Protein AF-A0A6J4FZH9-F1 (afdb_monomer_lite)

Radius of gyration: 25.14 Å; chains: 1; bounding box: 64×59×69 Å

Foldseek 3Di:
DLVVVPLVVLLVVLCVVQPPPNLALVSLQSQLSSCVVVVVLVSVLVSLVNSLVSDLQPPPVVLVVVLVSLLVSLLVDDLVCLVSSLVSLVSSCVSDPALSSLQSNLSSCVSLLVLVSSLVSLVSSLVRDDPPSSLLSQLVSLLSCLLVVNLVVSLVSLVVSCVVPVLPLSSLLSNLLSCLSNVVDDLVSSVVSLVSNCVSPNLDLSSLVSQLSSCVVVVVQVSNLVSLVSNQVVLLVPFDAADPLLVVLLVVLLVVVCVVLVHDDQQQEAEEEQADALQSVLLLLQLLVQLCVVRVRHAYEYEDPYCLVVCVLRVVRHSYYYHSDPSNDPVSLSNQADLGGSHYQYQQPSVSSVPRHQAEDASSQSRCSSSSHRSPRGGDAGHFDPCLLVVLVVVCVVVVAAFLQEEEEAQDAPRDDGADLVLVLVVCVVSVVLPGQYEYACPPCPDPPDPDNPPHHYDHDRLSNVLSNQLRSQYYEYEQYSSVSSNQPRPHAYEYEYEDEPSRTNHVVQNSDSCSNRVPRDYHYHYAYNPGHHDCCSCDPPPSDHD

Structure (mmCIF, N/CA/C/O backbone):
data_AF-A0A6J4FZH9-F1
#
_entry.id   AF-A0A6J4FZH9-F1
#
loop_
_atom_site.group_PDB
_atom_site.id
_atom_site.type_symbol
_atom_site.label_atom_id
_atom_site.label_alt_id
_atom_site.label_comp_id
_atom_site.label_asym_id
_atom_site.label_entity_id
_atom_site.label_seq_id
_atom_site.pdbx_PDB_ins_code
_atom_site.Cartn_x
_atom_site.Cartn_y
_atom_site.Cartn_z
_atom_site.occupancy
_atom_site.B_iso_or_equiv
_atom_site.auth_seq_id
_atom_site.auth_comp_id
_atom_site.auth_asym_id
_atom_site.auth_atom_id
_atom_site.pdbx_PDB_model_num
ATOM 1 N N . MET A 1 1 ? 35.338 -12.465 -10.711 1.00 49.44 1 MET A N 1
ATOM 2 C CA . MET A 1 1 ? 34.889 -13.297 -9.562 1.00 49.44 1 MET A CA 1
ATOM 3 C C . MET A 1 1 ? 33.464 -12.942 -9.156 1.00 49.44 1 MET A C 1
ATOM 5 O O . MET A 1 1 ? 32.637 -13.845 -9.107 1.00 49.44 1 MET A O 1
ATOM 9 N N . HIS A 1 2 ? 33.168 -11.652 -8.955 1.00 47.41 2 HIS A N 1
ATOM 10 C CA . HIS A 1 2 ? 31.806 -11.131 -8.783 1.00 47.41 2 HIS A CA 1
ATOM 11 C C . HIS A 1 2 ? 30.854 -11.557 -9.919 1.00 47.41 2 HIS A C 1
ATOM 13 O O . HIS A 1 2 ? 29.840 -12.192 -9.653 1.00 47.41 2 HIS A O 1
ATOM 19 N N . ASP A 1 3 ? 31.236 -11.352 -11.185 1.00 45.75 3 ASP A N 1
ATOM 20 C CA . ASP A 1 3 ? 30.374 -11.681 -12.344 1.00 45.75 3 ASP A CA 1
ATOM 21 C C . ASP A 1 3 ? 30.125 -13.186 -12.529 1.00 45.75 3 ASP A C 1
ATOM 23 O O . ASP A 1 3 ? 29.254 -13.600 -13.286 1.00 45.75 3 ASP A O 1
ATOM 27 N N . CYS A 1 4 ? 30.877 -14.019 -11.807 1.00 53.66 4 CYS A N 1
ATOM 28 C CA . CYS A 1 4 ? 30.726 -15.471 -11.788 1.00 53.66 4 CYS A CA 1
ATOM 29 C C . CYS A 1 4 ? 29.987 -15.969 -10.531 1.00 53.66 4 CYS A C 1
ATOM 31 O O . CYS A 1 4 ? 29.986 -17.169 -10.270 1.00 53.66 4 CYS A O 1
ATOM 33 N N . GLY A 1 5 ? 29.420 -15.071 -9.714 1.00 54.78 5 GLY A N 1
ATOM 34 C CA . GLY A 1 5 ? 28.636 -15.414 -8.522 1.00 54.78 5 GLY A CA 1
ATOM 35 C C . GLY A 1 5 ? 29.442 -15.957 -7.335 1.00 54.78 5 GLY A C 1
ATOM 36 O O . GLY A 1 5 ? 28.861 -16.507 -6.401 1.00 54.78 5 GLY A O 1
ATOM 37 N N . ARG A 1 6 ? 30.775 -15.810 -7.322 1.00 71.31 6 ARG A N 1
ATOM 38 C CA . ARG A 1 6 ? 31.654 -16.297 -6.235 1.00 71.31 6 ARG A CA 1
ATOM 39 C C . ARG A 1 6 ? 31.722 -15.297 -5.075 1.00 71.31 6 ARG A C 1
ATOM 41 O O . ARG A 1 6 ? 32.785 -14.799 -4.722 1.00 71.31 6 ARG A O 1
ATOM 48 N N . LEU A 1 7 ? 30.561 -14.974 -4.508 1.00 72.69 7 LEU A N 1
ATOM 49 C CA . LEU A 1 7 ? 30.371 -13.815 -3.624 1.00 72.69 7 LEU A CA 1
ATOM 50 C C . LEU A 1 7 ? 31.167 -13.901 -2.322 1.00 72.69 7 LEU A C 1
ATOM 52 O O . LEU A 1 7 ? 31.760 -12.917 -1.896 1.00 72.69 7 LEU A O 1
ATOM 56 N N . SER A 1 8 ? 31.200 -15.084 -1.709 1.00 75.12 8 SER A N 1
ATOM 57 C CA . SER A 1 8 ? 31.903 -15.309 -0.441 1.00 75.12 8 SER A CA 1
ATOM 58 C C . SER A 1 8 ? 33.419 -15.180 -0.582 1.00 75.12 8 SER A C 1
ATOM 60 O O . SER A 1 8 ? 34.086 -14.753 0.350 1.00 75.12 8 SER A O 1
ATOM 62 N N . GLU A 1 9 ? 33.963 -15.507 -1.754 1.00 79.06 9 GLU A N 1
ATOM 63 C CA . GLU A 1 9 ? 35.392 -15.344 -2.027 1.00 79.06 9 GLU A CA 1
ATOM 64 C C . GLU A 1 9 ? 35.755 -13.888 -2.307 1.00 79.06 9 GLU A C 1
ATOM 66 O O . GLU A 1 9 ? 36.793 -13.423 -1.851 1.00 79.06 9 GLU A O 1
ATOM 71 N N . VAL A 1 10 ? 34.887 -13.160 -3.021 1.00 76.94 10 VAL A N 1
ATOM 72 C CA . VAL A 1 10 ? 35.054 -11.715 -3.237 1.00 76.94 10 VAL A CA 1
ATOM 73 C C . VAL A 1 10 ? 35.033 -10.983 -1.903 1.00 76.94 10 VAL A C 1
ATOM 75 O O . VAL A 1 10 ? 35.910 -10.167 -1.652 1.00 76.94 10 VAL A O 1
ATOM 78 N N . GLU A 1 11 ? 34.077 -11.298 -1.031 1.00 80.94 11 GLU A N 1
ATOM 79 C CA . GLU A 1 11 ? 34.004 -10.705 0.303 1.00 80.94 11 GLU A CA 1
ATOM 80 C C . GLU A 1 11 ? 35.229 -11.034 1.153 1.00 80.94 11 GLU A C 1
ATOM 82 O O . GLU A 1 11 ? 35.796 -10.130 1.762 1.00 80.94 11 GLU A O 1
ATOM 87 N N . PHE A 1 12 ? 35.651 -12.301 1.171 1.00 82.25 12 PHE A N 1
ATOM 88 C CA . PHE A 1 12 ? 36.849 -12.717 1.892 1.00 82.25 12 PHE A CA 1
ATOM 89 C C . PHE A 1 12 ? 38.074 -11.927 1.420 1.00 82.25 12 PHE A C 1
ATOM 91 O O . PHE A 1 12 ? 38.757 -11.328 2.241 1.00 82.25 12 PHE A O 1
ATOM 98 N N . LEU A 1 13 ? 38.294 -11.840 0.104 1.00 81.62 13 LEU A N 1
ATOM 99 C CA . LEU A 1 13 ? 39.395 -11.073 -0.481 1.00 81.62 13 LEU A CA 1
ATOM 100 C C . LEU A 1 13 ? 39.301 -9.575 -0.172 1.00 81.62 13 LEU A C 1
ATOM 102 O O . LEU A 1 13 ? 40.313 -8.962 0.134 1.00 81.62 13 LEU A O 1
ATOM 106 N N . CYS A 1 14 ? 38.109 -8.976 -0.232 1.00 81.06 14 CYS A N 1
ATOM 107 C CA . CYS A 1 14 ? 37.947 -7.548 0.054 1.00 81.06 14 CYS A CA 1
ATOM 108 C C . CYS A 1 14 ? 38.205 -7.221 1.529 1.00 81.06 14 CYS A C 1
ATOM 110 O O . CYS A 1 14 ? 38.761 -6.168 1.820 1.00 81.06 14 CYS A O 1
ATOM 112 N N . ARG A 1 15 ? 37.832 -8.110 2.459 1.00 80.62 15 ARG A N 1
ATOM 113 C CA . ARG A 1 15 ? 38.114 -7.936 3.894 1.00 80.62 15 ARG A CA 1
ATOM 114 C C . ARG A 1 15 ? 39.576 -8.228 4.241 1.00 80.62 15 ARG A C 1
ATOM 116 O O . ARG A 1 15 ? 40.144 -7.540 5.077 1.00 80.62 15 ARG A O 1
ATOM 123 N N . ASP A 1 16 ? 40.186 -9.202 3.571 1.00 81.31 16 ASP A N 1
ATOM 124 C CA . ASP A 1 16 ? 41.606 -9.542 3.730 1.00 81.31 16 ASP A CA 1
ATOM 125 C C . ASP A 1 16 ? 42.524 -8.428 3.193 1.00 81.31 16 ASP A C 1
ATOM 127 O O . ASP A 1 16 ? 43.515 -8.073 3.825 1.00 81.31 16 ASP A O 1
ATOM 131 N N . LEU A 1 17 ? 42.161 -7.817 2.058 1.00 74.88 17 LEU A N 1
ATOM 132 C CA . LEU A 1 17 ? 42.924 -6.729 1.434 1.00 74.88 17 LEU A CA 1
ATOM 133 C C . LEU A 1 17 ? 42.637 -5.347 2.041 1.00 74.88 17 LEU A C 1
ATOM 135 O O . LEU A 1 17 ? 43.533 -4.507 2.072 1.00 74.88 17 LEU A O 1
ATOM 139 N N . GLY A 1 18 ? 41.400 -5.095 2.479 1.00 63.31 18 GLY A N 1
ATOM 140 C CA . GLY A 1 18 ? 40.941 -3.780 2.944 1.00 63.31 18 GLY A CA 1
ATOM 141 C C . GLY A 1 18 ? 40.974 -3.568 4.461 1.00 63.31 18 GLY A C 1
ATOM 142 O O . GLY A 1 18 ? 40.773 -2.439 4.907 1.00 63.31 18 GLY A O 1
ATOM 143 N N . GLY A 1 19 ? 41.213 -4.620 5.253 1.00 63.47 19 GLY A N 1
ATOM 144 C CA . GLY A 1 19 ? 41.105 -4.571 6.715 1.00 63.47 19 GLY A CA 1
ATOM 145 C C . GLY A 1 19 ? 39.676 -4.303 7.215 1.00 63.47 19 GLY A C 1
ATOM 146 O O . GLY A 1 19 ? 38.727 -4.218 6.435 1.00 63.47 19 GLY A O 1
ATOM 147 N N . ASP A 1 20 ? 39.513 -4.162 8.535 1.00 55.62 20 ASP A N 1
ATOM 148 C CA . ASP A 1 20 ? 38.202 -3.931 9.169 1.00 55.62 20 ASP A CA 1
ATOM 149 C C . ASP A 1 20 ? 37.633 -2.515 8.913 1.00 55.62 20 ASP A C 1
ATOM 151 O O . ASP A 1 20 ? 36.427 -2.309 9.061 1.00 55.62 20 ASP A O 1
ATOM 155 N N . GLU A 1 21 ? 38.468 -1.546 8.510 1.00 56.09 21 GLU A N 1
ATOM 156 C CA . GLU A 1 21 ? 38.085 -0.126 8.378 1.00 56.09 21 GLU A CA 1
ATOM 157 C C . GLU A 1 21 ? 37.697 0.322 6.954 1.00 56.09 21 GLU A C 1
ATOM 159 O O . GLU A 1 21 ? 37.090 1.379 6.810 1.00 56.09 21 GLU A O 1
ATOM 164 N N . LEU A 1 22 ? 37.897 -0.508 5.917 1.00 62.72 22 LEU A N 1
ATOM 165 C CA . LEU A 1 22 ? 37.397 -0.259 4.546 1.00 62.72 22 LEU A CA 1
ATOM 166 C C . LEU A 1 22 ? 37.901 1.041 3.896 1.00 62.72 22 LEU A C 1
ATOM 168 O O . LEU A 1 22 ? 37.170 1.693 3.147 1.00 62.72 22 LEU A O 1
ATOM 172 N N . ASP A 1 23 ? 39.162 1.391 4.133 1.00 67.56 23 ASP A N 1
ATOM 173 C CA . ASP A 1 23 ? 39.780 2.589 3.553 1.00 67.56 23 ASP A CA 1
ATOM 174 C C . ASP A 1 23 ? 40.026 2.476 2.038 1.00 67.56 23 ASP A C 1
ATOM 176 O O . ASP A 1 23 ? 40.177 3.488 1.350 1.00 67.56 23 ASP A O 1
ATOM 180 N N . ASP A 1 24 ? 40.053 1.254 1.490 1.00 78.19 24 ASP A N 1
ATOM 181 C CA . ASP A 1 24 ? 40.215 1.042 0.054 1.00 78.19 24 ASP A CA 1
ATOM 182 C C . ASP A 1 24 ? 38.867 1.176 -0.689 1.00 78.19 24 ASP A C 1
ATOM 184 O O . ASP A 1 24 ? 37.951 0.364 -0.490 1.00 78.19 24 ASP A O 1
ATOM 188 N N . PRO A 1 25 ? 38.729 2.158 -1.600 1.00 75.00 25 PRO A N 1
ATOM 189 C CA . PRO A 1 25 ? 37.468 2.422 -2.282 1.00 75.00 25 PRO A CA 1
ATOM 190 C C . PRO A 1 25 ? 37.054 1.284 -3.229 1.00 75.00 25 PRO A C 1
ATOM 192 O O . PRO A 1 25 ? 35.862 1.122 -3.490 1.00 75.00 25 PRO A O 1
ATOM 195 N N . VAL A 1 26 ? 37.994 0.463 -3.724 1.00 75.44 26 VAL A N 1
ATOM 196 C CA . VAL A 1 26 ? 37.686 -0.697 -4.582 1.00 75.44 26 VAL A CA 1
ATOM 197 C C . VAL A 1 26 ? 37.094 -1.833 -3.752 1.00 75.44 26 VAL A C 1
ATOM 199 O O . VAL A 1 26 ? 36.092 -2.422 -4.155 1.00 75.44 26 VAL A O 1
ATOM 202 N N . CYS A 1 27 ? 37.660 -2.113 -2.580 1.00 79.31 27 CYS A N 1
ATOM 203 C CA . CYS A 1 27 ? 37.161 -3.123 -1.651 1.00 79.31 27 CYS A CA 1
ATOM 204 C C . CYS A 1 27 ? 35.794 -2.729 -1.088 1.00 79.31 27 CYS A C 1
ATOM 206 O O . CYS A 1 27 ? 34.873 -3.549 -1.101 1.00 79.31 27 CYS A O 1
ATOM 208 N N . ALA A 1 28 ? 35.623 -1.465 -0.682 1.00 78.75 28 ALA A N 1
ATOM 209 C CA . ALA A 1 28 ? 34.322 -0.934 -0.288 1.00 78.75 28 ALA A CA 1
ATOM 210 C C . ALA A 1 28 ? 33.305 -1.087 -1.431 1.00 78.75 28 ALA A C 1
ATOM 212 O O . ALA A 1 28 ? 32.221 -1.623 -1.228 1.00 78.75 28 ALA A O 1
ATOM 213 N N . TRP A 1 29 ? 33.667 -0.731 -2.665 1.00 75.31 29 TRP A N 1
ATOM 214 C CA . TRP A 1 29 ? 32.781 -0.885 -3.818 1.00 75.31 29 TRP A CA 1
ATOM 215 C C . TRP A 1 29 ? 32.362 -2.343 -4.075 1.00 75.31 29 TRP A C 1
ATOM 217 O O . TRP A 1 29 ? 31.174 -2.643 -4.218 1.00 75.31 29 TRP A O 1
ATOM 227 N N . LEU A 1 30 ? 33.321 -3.271 -4.091 1.00 74.31 30 LEU A N 1
ATOM 228 C CA . LEU A 1 30 ? 33.070 -4.694 -4.333 1.00 74.31 30 LEU A CA 1
ATOM 229 C C . LEU A 1 30 ? 32.221 -5.337 -3.228 1.00 74.31 30 LEU A C 1
ATOM 231 O O . LEU A 1 30 ? 31.369 -6.174 -3.528 1.00 74.31 30 LEU A O 1
ATOM 235 N N . LEU A 1 31 ? 32.391 -4.928 -1.969 1.00 78.00 31 LEU A N 1
ATOM 236 C CA . LEU A 1 31 ? 31.510 -5.347 -0.874 1.00 78.00 31 LEU A CA 1
ATOM 237 C C . LEU A 1 31 ? 30.106 -4.762 -1.011 1.00 78.00 31 LEU A C 1
ATOM 239 O O . LEU A 1 31 ? 29.127 -5.454 -0.717 1.00 78.00 31 LEU A O 1
ATOM 243 N N . GLY A 1 32 ? 29.993 -3.535 -1.522 1.00 73.50 32 GLY A N 1
ATOM 244 C CA . GLY A 1 32 ? 28.717 -2.943 -1.910 1.00 73.50 32 GLY A CA 1
ATOM 245 C C . GLY A 1 32 ? 27.987 -3.797 -2.944 1.00 73.50 32 GLY A C 1
ATOM 246 O O . GLY A 1 32 ? 26.821 -4.145 -2.757 1.00 73.50 32 GLY A O 1
ATOM 247 N N . LEU A 1 33 ? 28.702 -4.230 -3.983 1.00 65.06 33 LEU A N 1
ATOM 248 C CA . LEU A 1 33 ? 28.177 -5.110 -5.026 1.00 65.06 33 LEU A CA 1
ATOM 249 C C . LEU A 1 33 ? 27.797 -6.506 -4.511 1.00 65.06 33 LEU A C 1
ATOM 251 O O . LEU A 1 33 ? 26.725 -7.016 -4.842 1.00 65.06 33 LEU A O 1
ATOM 255 N N . VAL A 1 34 ? 28.629 -7.115 -3.662 1.00 71.94 34 VAL A N 1
ATOM 256 C CA . VAL A 1 34 ? 28.314 -8.401 -3.016 1.00 71.94 34 VAL A CA 1
ATOM 257 C C . VAL A 1 34 ? 27.062 -8.281 -2.145 1.00 71.94 34 VAL A C 1
ATOM 259 O O . VAL A 1 34 ? 26.200 -9.161 -2.180 1.00 71.94 34 VAL A O 1
ATOM 262 N N . SER A 1 35 ? 26.932 -7.186 -1.396 1.00 68.62 35 SER A N 1
ATOM 263 C CA . SER A 1 35 ? 25.762 -6.914 -0.554 1.00 68.62 35 SER A CA 1
ATOM 264 C C . SER A 1 35 ? 24.503 -6.726 -1.401 1.00 68.62 35 SER A C 1
ATOM 266 O O . SER A 1 35 ? 23.472 -7.332 -1.113 1.00 68.62 35 SER A O 1
ATOM 268 N N . LEU A 1 36 ? 24.609 -6.003 -2.520 1.00 59.44 36 LEU A N 1
ATOM 269 C CA . LEU A 1 36 ? 23.529 -5.841 -3.492 1.00 59.44 36 LEU A CA 1
ATOM 270 C C . LEU A 1 36 ? 23.077 -7.186 -4.075 1.00 59.44 36 LEU A C 1
ATOM 272 O O . LEU A 1 36 ? 21.887 -7.492 -4.077 1.00 59.44 36 LEU A O 1
ATOM 276 N N . GLN A 1 37 ? 24.014 -8.032 -4.505 1.00 60.34 37 GLN A N 1
ATOM 277 C CA . GLN A 1 37 ? 23.696 -9.363 -5.035 1.00 60.34 37 GLN A CA 1
ATOM 278 C C . GLN A 1 37 ? 23.101 -10.311 -3.984 1.00 60.34 37 GLN A C 1
ATOM 280 O O . GLN A 1 37 ? 22.395 -11.257 -4.335 1.00 60.34 37 GLN A O 1
ATOM 285 N N . ARG A 1 38 ? 23.341 -10.054 -2.694 1.00 63.75 38 ARG A N 1
ATOM 286 C CA . ARG A 1 38 ? 22.705 -10.761 -1.572 1.00 63.75 38 ARG A CA 1
ATOM 287 C C . ARG A 1 38 ? 21.353 -10.164 -1.164 1.00 63.75 38 ARG A C 1
ATOM 289 O O . ARG A 1 38 ? 20.665 -10.758 -0.336 1.00 63.75 38 ARG A O 1
ATOM 296 N N . GLY A 1 39 ? 20.953 -9.034 -1.750 1.00 54.06 39 GLY A N 1
ATOM 297 C CA . GLY A 1 39 ? 19.744 -8.296 -1.378 1.00 54.06 39 GLY A CA 1
ATOM 298 C C . GLY A 1 39 ? 19.864 -7.548 -0.046 1.00 54.06 39 GLY A C 1
ATOM 299 O O . GLY A 1 39 ? 18.849 -7.155 0.530 1.00 54.06 39 GLY A O 1
ATOM 300 N N . ASP A 1 40 ? 21.088 -7.364 0.452 1.00 65.56 40 ASP A N 1
ATOM 301 C CA . ASP A 1 40 ? 21.399 -6.593 1.652 1.00 65.56 40 ASP A CA 1
ATOM 302 C C . ASP A 1 40 ? 21.642 -5.129 1.275 1.00 65.56 40 ASP A C 1
ATOM 304 O O . ASP A 1 40 ? 22.766 -4.647 1.113 1.00 65.56 40 ASP A O 1
ATOM 308 N N . PHE A 1 41 ? 20.530 -4.439 1.044 1.00 62.00 41 PHE A N 1
ATOM 309 C CA . PHE A 1 41 ? 20.526 -3.094 0.488 1.00 62.00 41 PHE A CA 1
ATOM 310 C C . PHE A 1 41 ? 21.143 -2.054 1.420 1.00 62.00 41 PHE A C 1
ATOM 312 O O . PHE A 1 41 ? 21.789 -1.138 0.928 1.00 62.00 41 PHE A O 1
ATOM 319 N N . ASP A 1 42 ? 20.984 -2.187 2.738 1.00 62.28 42 ASP A N 1
ATOM 320 C CA . ASP A 1 42 ? 21.503 -1.195 3.686 1.00 62.28 42 ASP A CA 1
ATOM 321 C C . ASP A 1 42 ? 23.037 -1.258 3.757 1.00 62.28 42 ASP A C 1
ATOM 323 O O . ASP A 1 42 ? 23.701 -0.219 3.700 1.00 62.28 42 ASP A O 1
ATOM 327 N N . ASN A 1 43 ? 23.611 -2.468 3.753 1.00 71.94 43 ASN A N 1
ATOM 328 C CA . ASN A 1 43 ? 25.059 -2.643 3.651 1.00 71.94 43 ASN A CA 1
ATOM 329 C C . ASN A 1 43 ? 25.586 -2.233 2.273 1.00 71.94 43 ASN A C 1
ATOM 331 O O . ASN A 1 43 ? 26.588 -1.522 2.197 1.00 71.94 43 ASN A O 1
ATOM 335 N N . ALA A 1 44 ? 24.884 -2.581 1.186 1.00 69.06 44 ALA A N 1
ATOM 336 C CA . ALA A 1 44 ? 25.258 -2.154 -0.166 1.00 69.06 44 ALA A CA 1
ATOM 337 C C . ALA A 1 44 ? 25.413 -0.629 -0.265 1.00 69.06 44 ALA A C 1
ATOM 339 O O . ALA A 1 44 ? 26.369 -0.116 -0.849 1.00 69.06 44 ALA A O 1
ATOM 340 N N . LEU A 1 45 ? 24.489 0.090 0.369 1.00 67.00 45 LEU A N 1
ATOM 341 C CA . LEU A 1 45 ? 24.426 1.544 0.400 1.00 67.00 45 LEU A CA 1
ATOM 342 C C . LEU A 1 45 ? 25.524 2.164 1.272 1.00 67.00 45 LEU A C 1
ATOM 344 O O . LEU A 1 45 ? 26.142 3.156 0.879 1.00 67.00 45 LEU A O 1
ATOM 348 N N . GLY A 1 46 ? 25.791 1.571 2.440 1.00 71.94 46 GLY A N 1
ATOM 349 C CA . GLY A 1 46 ? 26.884 1.978 3.325 1.00 71.94 46 GLY A CA 1
ATOM 350 C C . GLY A 1 46 ? 28.247 1.844 2.648 1.00 71.94 46 GLY A C 1
ATOM 351 O O . GLY A 1 46 ? 29.042 2.785 2.655 1.00 71.94 46 GLY A O 1
ATOM 352 N N . TYR A 1 47 ? 28.470 0.717 1.977 1.00 78.38 47 TYR A N 1
ATOM 353 C CA . TYR A 1 47 ? 29.688 0.435 1.227 1.00 78.38 47 TYR A CA 1
ATOM 354 C C . TYR A 1 47 ? 29.857 1.326 -0.011 1.00 78.38 47 TYR A C 1
ATOM 356 O O . TYR A 1 47 ? 30.943 1.862 -0.230 1.00 78.38 47 TYR A O 1
ATOM 364 N N . ALA A 1 48 ? 28.788 1.573 -0.777 1.00 72.62 48 ALA A N 1
ATOM 365 C CA . ALA A 1 48 ? 28.825 2.511 -1.902 1.00 72.62 48 ALA A CA 1
ATOM 366 C C . ALA A 1 48 ? 29.181 3.936 -1.443 1.00 72.62 48 ALA A C 1
ATOM 368 O O . ALA A 1 48 ? 29.982 4.621 -2.078 1.00 72.62 48 ALA A O 1
ATOM 369 N N . ARG A 1 49 ? 28.637 4.375 -0.300 1.00 72.62 49 ARG A N 1
ATOM 370 C CA . ARG A 1 49 ? 28.993 5.662 0.308 1.00 72.62 49 ARG A CA 1
ATOM 371 C C . ARG A 1 49 ? 30.460 5.703 0.739 1.00 72.62 49 ARG A C 1
ATOM 373 O O . ARG A 1 49 ? 31.111 6.713 0.490 1.00 72.62 49 ARG A O 1
ATOM 380 N N . ALA A 1 50 ? 30.959 4.651 1.389 1.00 77.00 50 ALA A N 1
ATOM 381 C CA . ALA A 1 50 ? 32.354 4.566 1.818 1.00 77.00 50 ALA A CA 1
ATOM 382 C C . ALA A 1 50 ? 33.308 4.649 0.616 1.00 77.00 50 ALA A C 1
ATOM 384 O O . ALA A 1 50 ? 34.213 5.479 0.619 1.00 77.00 50 ALA A O 1
ATOM 385 N N . ALA A 1 51 ? 33.022 3.903 -0.457 1.00 75.69 51 ALA A N 1
ATOM 386 C CA . ALA A 1 51 ? 33.804 3.933 -1.693 1.00 75.69 51 ALA A CA 1
ATOM 387 C C . ALA A 1 51 ? 33.884 5.340 -2.312 1.00 75.69 51 ALA A C 1
ATOM 389 O O . ALA A 1 51 ? 34.966 5.808 -2.663 1.00 75.69 51 ALA A O 1
ATOM 390 N N . LEU A 1 52 ? 32.747 6.043 -2.394 1.00 70.44 52 LEU A N 1
ATOM 391 C CA . LEU A 1 52 ? 32.678 7.396 -2.957 1.00 70.44 52 LEU A CA 1
ATOM 392 C C . LEU A 1 52 ? 33.340 8.462 -2.063 1.00 70.44 52 LEU A C 1
ATOM 394 O O . LEU A 1 52 ? 33.801 9.479 -2.575 1.00 70.44 52 LEU A O 1
ATOM 398 N N . LEU A 1 53 ? 33.369 8.264 -0.738 1.00 71.56 53 LEU A N 1
ATOM 399 C CA . LEU A 1 53 ? 34.046 9.171 0.199 1.00 71.56 53 LEU A CA 1
ATOM 400 C C . LEU A 1 53 ? 35.564 8.958 0.224 1.00 71.56 53 LEU A C 1
ATOM 402 O O . LEU A 1 53 ? 36.301 9.934 0.339 1.00 71.56 53 LEU A O 1
ATOM 406 N N . ALA A 1 54 ? 36.019 7.707 0.119 1.00 72.50 54 ALA A N 1
ATOM 407 C CA . ALA A 1 54 ? 37.434 7.348 0.176 1.00 72.50 54 ALA A CA 1
ATOM 408 C C . ALA A 1 54 ? 38.213 7.802 -1.071 1.00 72.50 54 ALA A C 1
ATOM 410 O O . ALA A 1 54 ? 39.402 8.102 -0.983 1.00 72.50 54 ALA A O 1
ATOM 411 N N . SER A 1 55 ? 37.560 7.918 -2.233 1.00 68.56 55 SER A N 1
ATOM 412 C CA . SER A 1 55 ? 38.186 8.513 -3.416 1.00 68.56 55 SER A CA 1
ATOM 413 C C . SER A 1 55 ? 37.165 9.217 -4.320 1.00 68.56 55 SER A C 1
ATOM 415 O O . SER A 1 55 ? 36.432 8.561 -5.057 1.00 68.56 55 SER A O 1
ATOM 417 N N . PRO A 1 56 ? 37.130 10.561 -4.328 1.00 60.38 56 PRO A N 1
ATOM 418 C CA . PRO A 1 56 ? 36.318 11.325 -5.278 1.00 60.38 56 PRO A CA 1
ATOM 419 C C . PRO A 1 56 ? 36.738 11.134 -6.747 1.00 60.38 56 PRO A C 1
ATOM 421 O O . PRO A 1 56 ? 35.912 11.301 -7.635 1.00 60.38 56 PRO A O 1
ATOM 424 N N . ASP A 1 57 ? 37.988 10.732 -7.008 1.00 61.38 57 ASP A N 1
ATOM 425 C CA . ASP A 1 57 ? 38.528 10.463 -8.355 1.00 61.38 57 ASP A CA 1
ATOM 426 C C . ASP A 1 57 ? 38.420 8.977 -8.761 1.00 61.38 57 ASP A C 1
ATOM 428 O O . ASP A 1 57 ? 39.080 8.514 -9.699 1.00 61.38 57 ASP A O 1
ATOM 432 N N . PHE A 1 58 ? 37.611 8.196 -8.038 1.00 61.94 58 PHE A N 1
ATOM 433 C CA . PHE A 1 58 ? 37.445 6.766 -8.268 1.00 61.94 58 PHE A CA 1
ATOM 434 C C . PHE A 1 58 ? 37.064 6.470 -9.729 1.00 61.94 58 PHE A C 1
ATOM 436 O O . PHE A 1 58 ? 36.101 7.023 -10.259 1.00 61.94 58 PHE A O 1
ATOM 443 N N . ARG A 1 59 ? 37.877 5.617 -10.377 1.00 56.19 59 ARG A N 1
ATOM 444 C CA . ARG A 1 59 ? 37.992 5.418 -11.838 1.00 56.19 59 ARG A CA 1
ATOM 445 C C . ARG A 1 59 ? 36.660 5.555 -12.584 1.00 56.19 59 ARG A C 1
ATOM 447 O O . ARG A 1 59 ? 35.714 4.822 -12.307 1.00 56.19 59 ARG A O 1
ATOM 454 N N . ALA A 1 60 ? 36.653 6.393 -13.623 1.00 48.72 60 ALA A N 1
ATOM 455 C CA . ALA A 1 60 ? 35.493 6.676 -14.474 1.00 48.72 60 ALA A CA 1
ATOM 456 C C . ALA A 1 60 ? 34.791 5.427 -15.053 1.00 48.72 60 ALA A C 1
ATOM 458 O O . ALA A 1 60 ? 33.590 5.488 -15.333 1.00 48.72 60 ALA A O 1
ATOM 459 N N . ASP A 1 61 ? 35.523 4.320 -15.218 1.00 52.84 61 ASP A N 1
ATOM 460 C CA . ASP A 1 61 ? 35.008 3.032 -15.703 1.00 52.84 61 ASP A CA 1
ATOM 461 C C . ASP A 1 61 ? 34.219 2.278 -14.624 1.00 52.84 61 ASP A C 1
ATOM 463 O O . ASP A 1 61 ? 33.181 1.700 -14.927 1.00 52.84 61 ASP A O 1
ATOM 467 N N . LEU A 1 62 ? 34.647 2.348 -13.353 1.00 53.56 62 LEU A N 1
ATOM 468 C CA . LEU A 1 62 ? 33.859 1.803 -12.247 1.00 53.56 62 LEU A CA 1
ATOM 469 C C . LEU A 1 62 ? 32.586 2.624 -12.044 1.00 53.56 62 LEU A C 1
ATOM 471 O O . LEU A 1 62 ? 31.547 2.043 -11.783 1.00 53.56 62 LEU A O 1
ATOM 475 N N . THR A 1 63 ? 32.623 3.947 -12.241 1.00 54.03 63 THR A N 1
ATOM 476 C CA . THR A 1 63 ? 31.451 4.819 -12.055 1.00 54.03 63 THR A CA 1
ATOM 477 C C . THR A 1 63 ? 30.269 4.461 -12.964 1.00 54.03 63 THR A C 1
ATOM 479 O O . THR A 1 63 ? 29.133 4.678 -12.563 1.00 54.03 63 THR A O 1
ATOM 482 N N . ALA A 1 64 ? 30.496 3.938 -14.175 1.00 54.00 64 ALA A N 1
ATOM 483 C CA . ALA A 1 64 ? 29.407 3.536 -15.074 1.00 54.00 64 ALA A CA 1
ATOM 484 C C . ALA A 1 64 ? 28.663 2.307 -14.530 1.00 54.00 64 ALA A C 1
ATOM 486 O O . ALA A 1 64 ? 27.458 2.384 -14.296 1.00 54.00 64 ALA A O 1
ATOM 487 N N . ASP A 1 65 ? 29.406 1.251 -14.187 1.00 56.94 65 ASP A N 1
ATOM 488 C CA . ASP A 1 65 ? 28.869 0.088 -13.473 1.00 56.94 65 ASP A CA 1
ATOM 489 C C . ASP A 1 65 ? 28.256 0.499 -12.126 1.00 56.94 65 ASP A C 1
ATOM 491 O O . ASP A 1 65 ? 27.237 -0.054 -11.709 1.00 56.94 65 ASP A O 1
ATOM 495 N N . CYS A 1 66 ? 28.830 1.503 -11.449 1.00 58.41 66 CYS A N 1
ATOM 496 C CA . CYS A 1 66 ? 28.263 2.037 -10.218 1.00 58.41 66 CYS A CA 1
ATOM 497 C C . CYS A 1 66 ? 26.899 2.660 -10.434 1.00 58.41 66 CYS A C 1
ATOM 499 O O . CYS A 1 66 ? 26.001 2.441 -9.632 1.00 58.41 66 CYS A O 1
ATOM 501 N N . VAL A 1 67 ? 26.752 3.461 -11.481 1.00 59.44 67 VAL A N 1
ATOM 502 C CA . VAL A 1 67 ? 25.511 4.169 -11.775 1.00 59.44 67 VAL A CA 1
ATOM 503 C C . VAL A 1 67 ? 24.433 3.193 -12.215 1.00 59.44 67 VAL A C 1
ATOM 505 O O . VAL A 1 67 ? 23.312 3.312 -11.735 1.00 59.44 67 VAL A O 1
ATOM 508 N N . ASP A 1 68 ? 24.766 2.185 -13.018 1.00 59.47 68 ASP A N 1
ATOM 509 C CA . ASP A 1 68 ? 23.816 1.139 -13.408 1.00 59.47 68 ASP A CA 1
ATOM 510 C C . ASP A 1 68 ? 23.356 0.322 -12.192 1.00 59.47 68 ASP A C 1
ATOM 512 O O . ASP A 1 68 ? 22.163 0.101 -11.996 1.00 59.47 68 ASP A O 1
ATOM 516 N N . ARG A 1 69 ? 24.272 -0.023 -11.282 1.00 60.22 69 ARG A N 1
ATOM 517 C CA . ARG A 1 69 ? 23.937 -0.738 -10.039 1.00 60.22 69 ARG A CA 1
ATOM 518 C C . ARG A 1 69 ? 23.227 0.140 -9.006 1.00 60.22 69 ARG A C 1
ATOM 520 O O . ARG A 1 69 ? 22.407 -0.361 -8.240 1.00 60.22 69 ARG A O 1
ATOM 527 N N . LEU A 1 70 ? 23.509 1.442 -8.976 1.00 60.97 70 LEU A N 1
ATOM 528 C CA . LEU A 1 70 ? 22.763 2.425 -8.186 1.00 60.97 70 LEU A CA 1
ATOM 529 C C . LEU A 1 70 ? 21.362 2.651 -8.762 1.00 60.97 70 LEU A C 1
ATOM 531 O O . LEU A 1 70 ? 20.437 2.872 -7.987 1.00 60.97 70 LEU A O 1
ATOM 535 N N . ASN A 1 71 ? 21.191 2.563 -10.082 1.00 58.44 71 ASN A N 1
ATOM 536 C CA . ASN A 1 71 ? 19.885 2.575 -10.736 1.00 58.44 71 ASN A CA 1
ATOM 537 C C . ASN A 1 71 ? 19.099 1.304 -10.390 1.00 58.44 71 ASN A C 1
ATOM 539 O O . ASN A 1 71 ? 17.939 1.423 -10.013 1.00 58.44 71 ASN A O 1
ATOM 543 N N . ASP A 1 72 ? 19.727 0.121 -10.402 1.00 55.84 72 ASP A N 1
ATOM 544 C CA . ASP A 1 72 ? 19.107 -1.127 -9.924 1.00 55.84 72 ASP A CA 1
ATOM 545 C C . ASP A 1 72 ? 18.682 -1.011 -8.451 1.00 55.84 72 ASP A C 1
ATOM 547 O O . ASP A 1 72 ? 17.572 -1.380 -8.069 1.00 55.84 72 ASP A O 1
ATOM 551 N N . LEU A 1 73 ? 19.564 -0.462 -7.609 1.00 55.22 73 LEU A N 1
ATOM 552 C CA . LEU A 1 73 ? 19.277 -0.182 -6.205 1.00 55.22 73 LEU A CA 1
ATOM 553 C C . LEU A 1 73 ? 18.135 0.831 -6.054 1.00 55.22 73 LEU A C 1
ATOM 555 O O . LEU A 1 73 ? 17.307 0.666 -5.163 1.00 55.22 73 LEU A O 1
ATOM 559 N N . GLY A 1 74 ? 18.111 1.879 -6.880 1.00 53.69 74 GLY A N 1
ATOM 560 C CA . GLY A 1 74 ? 17.113 2.950 -6.882 1.00 53.69 74 GLY A CA 1
ATOM 561 C C . GLY A 1 74 ? 15.740 2.468 -7.334 1.00 53.69 74 GLY A C 1
ATOM 562 O O . GLY A 1 74 ? 14.744 2.805 -6.708 1.00 53.69 74 GLY A O 1
ATOM 563 N N . ALA A 1 75 ? 15.694 1.597 -8.341 1.00 50.03 75 ALA A N 1
ATOM 564 C CA . ALA A 1 75 ? 14.479 0.924 -8.794 1.00 50.03 75 ALA A CA 1
ATOM 565 C C . ALA A 1 75 ? 13.899 -0.038 -7.741 1.00 50.03 75 ALA A C 1
ATOM 567 O O . ALA A 1 75 ? 12.737 -0.412 -7.823 1.00 50.03 75 ALA A O 1
ATOM 568 N N . LEU A 1 76 ? 14.703 -0.449 -6.755 1.00 47.72 76 LEU A N 1
ATOM 569 C CA . LEU A 1 76 ? 14.296 -1.286 -5.620 1.00 47.72 76 LEU A CA 1
ATOM 570 C C . LEU A 1 76 ? 14.106 -0.474 -4.323 1.00 47.72 76 LEU A C 1
ATOM 572 O O . LEU A 1 76 ? 13.860 -1.044 -3.252 1.00 47.72 76 LEU A O 1
ATOM 576 N N . ALA A 1 77 ? 14.265 0.849 -4.388 1.00 42.66 77 ALA A N 1
ATOM 577 C CA . ALA A 1 77 ? 14.217 1.739 -3.242 1.00 42.66 77 ALA A CA 1
ATOM 578 C C . ALA A 1 77 ? 12.782 1.977 -2.769 1.00 42.66 77 ALA A C 1
ATOM 580 O O . ALA A 1 77 ? 11.942 2.487 -3.500 1.00 42.66 77 ALA A O 1
ATOM 581 N N . SER A 1 78 ? 12.506 1.723 -1.491 1.00 47.94 78 SER A N 1
ATOM 582 C CA . SER A 1 78 ? 11.306 2.268 -0.856 1.00 47.94 78 SER A CA 1
ATOM 583 C C . SER A 1 78 ? 11.427 3.784 -0.669 1.00 47.94 78 SER A C 1
ATOM 585 O O . SER A 1 78 ? 12.529 4.307 -0.491 1.00 47.94 78 SER A O 1
ATOM 587 N N . SER A 1 79 ? 10.288 4.477 -0.565 1.00 47.62 79 SER A N 1
ATOM 588 C CA . SER A 1 79 ? 10.213 5.919 -0.259 1.00 47.62 79 SER A CA 1
ATOM 589 C C . SER A 1 79 ? 11.011 6.347 0.983 1.00 47.62 79 SER A C 1
ATOM 591 O O . SER A 1 79 ? 11.436 7.490 1.100 1.00 47.62 79 SER A O 1
ATOM 593 N N . THR A 1 80 ? 11.245 5.429 1.922 1.00 46.59 80 THR A N 1
ATOM 594 C CA . THR A 1 80 ? 12.046 5.663 3.133 1.00 46.59 80 THR A CA 1
ATOM 595 C C . THR A 1 80 ? 13.545 5.791 2.874 1.00 46.59 80 THR A C 1
ATOM 597 O O . THR A 1 80 ? 14.255 6.348 3.707 1.00 46.59 80 THR A O 1
ATOM 600 N N . ARG A 1 81 ? 14.045 5.274 1.748 1.00 56.97 81 ARG A N 1
ATOM 601 C CA . ARG A 1 81 ? 15.471 5.288 1.410 1.00 56.97 81 ARG A CA 1
ATOM 602 C C . ARG A 1 81 ? 15.820 6.365 0.377 1.00 56.97 81 ARG A C 1
ATOM 604 O O . ARG A 1 81 ? 17.001 6.660 0.209 1.00 56.97 81 ARG A O 1
ATOM 611 N N . THR A 1 82 ? 14.833 6.996 -0.265 1.00 61.25 82 THR A N 1
ATOM 612 C CA . THR A 1 82 ? 15.016 8.024 -1.308 1.00 61.25 82 THR A CA 1
ATOM 613 C C . THR A 1 82 ? 15.976 9.164 -0.941 1.00 61.25 82 THR A C 1
ATOM 615 O O . THR A 1 82 ? 16.834 9.477 -1.770 1.00 61.25 82 THR A O 1
ATOM 618 N N . PRO A 1 83 ? 15.986 9.711 0.296 1.00 59.75 83 PRO A N 1
ATOM 619 C CA . PRO A 1 83 ? 16.943 10.759 0.667 1.00 59.75 83 PRO A CA 1
ATOM 620 C C . PRO A 1 83 ? 18.405 10.314 0.540 1.00 59.75 83 PRO A C 1
ATOM 622 O O . PRO A 1 83 ? 19.291 11.097 0.188 1.00 59.75 83 PRO A O 1
ATOM 625 N N . LEU A 1 84 ? 18.668 9.033 0.807 1.00 60.91 84 LEU A N 1
ATOM 626 C CA . LEU A 1 84 ? 19.995 8.449 0.686 1.00 60.91 84 LEU A CA 1
ATOM 627 C C . LEU A 1 84 ? 20.357 8.185 -0.782 1.00 60.91 84 LEU A C 1
ATOM 629 O O . LEU A 1 84 ? 21.483 8.481 -1.179 1.00 60.91 84 LEU A O 1
ATOM 633 N N . TYR A 1 85 ? 19.400 7.753 -1.611 1.00 68.88 85 TYR A N 1
ATOM 634 C CA . TYR A 1 85 ? 19.577 7.653 -3.067 1.00 68.88 85 TYR A CA 1
ATOM 635 C C . TYR A 1 85 ? 19.893 8.998 -3.708 1.00 68.88 85 TYR A C 1
ATOM 637 O O . TYR A 1 85 ? 20.868 9.116 -4.449 1.00 68.88 85 TYR A O 1
ATOM 645 N N . ARG A 1 86 ? 19.126 10.038 -3.372 1.00 71.94 86 ARG A N 1
ATOM 646 C CA . ARG A 1 86 ? 19.363 11.404 -3.843 1.00 71.94 86 ARG A CA 1
ATOM 647 C C . ARG A 1 86 ? 20.765 11.880 -3.475 1.00 71.94 86 ARG A C 1
ATOM 649 O O . ARG A 1 86 ? 21.460 12.456 -4.310 1.00 71.94 86 ARG A O 1
ATOM 656 N N . LYS A 1 87 ? 21.213 11.605 -2.245 1.00 66.38 87 LYS A N 1
ATOM 657 C CA . LYS A 1 87 ? 22.568 11.945 -1.794 1.00 66.38 87 LYS A CA 1
ATOM 658 C C . LYS A 1 87 ? 23.641 11.202 -2.591 1.00 66.38 87 LYS A C 1
ATOM 660 O O . LYS A 1 87 ? 24.622 11.823 -2.988 1.00 66.38 87 LYS A O 1
ATOM 665 N N . LEU A 1 88 ? 23.452 9.910 -2.852 1.00 67.44 88 LEU A N 1
ATOM 666 C CA . LEU A 1 88 ? 24.398 9.101 -3.624 1.00 67.44 88 LEU A CA 1
ATOM 667 C C . LEU A 1 88 ? 24.480 9.536 -5.085 1.00 67.44 88 LEU A C 1
ATOM 669 O O . LEU A 1 88 ? 25.585 9.725 -5.585 1.00 67.44 88 LEU A O 1
ATOM 673 N N . PHE A 1 89 ? 23.348 9.776 -5.751 1.00 72.50 89 PHE A N 1
ATOM 674 C CA . PHE A 1 89 ? 23.354 10.324 -7.108 1.00 72.50 89 PHE A CA 1
ATOM 675 C C . PHE A 1 89 ? 23.907 11.750 -7.153 1.00 72.50 89 PHE A C 1
ATOM 677 O O . PHE A 1 89 ? 24.601 12.094 -8.103 1.00 72.50 89 PHE A O 1
ATOM 684 N N . GLY A 1 90 ? 23.690 12.560 -6.112 1.00 70.50 90 GLY A N 1
ATOM 685 C CA . GLY A 1 90 ? 24.329 13.870 -5.968 1.00 70.50 90 GLY A CA 1
ATOM 686 C C . GLY A 1 90 ? 25.856 13.779 -5.860 1.00 70.50 90 GLY A C 1
ATOM 687 O O . GLY A 1 90 ? 26.566 14.543 -6.511 1.00 70.50 90 GLY A O 1
ATOM 688 N N . MET A 1 91 ? 26.371 12.808 -5.099 1.00 65.31 91 MET A N 1
ATOM 689 C CA . MET A 1 91 ? 27.810 12.523 -5.028 1.00 65.31 91 MET A CA 1
ATOM 690 C C . MET A 1 91 ? 28.344 12.003 -6.370 1.00 65.31 91 MET A C 1
ATOM 692 O O . MET A 1 91 ? 29.351 12.506 -6.859 1.00 65.31 91 MET A O 1
ATOM 696 N N . ALA A 1 92 ? 27.648 11.058 -7.007 1.00 68.25 92 ALA A N 1
ATOM 697 C CA . ALA A 1 92 ? 28.028 10.531 -8.317 1.00 68.25 92 ALA A CA 1
ATOM 698 C C . ALA A 1 92 ? 28.037 11.624 -9.399 1.00 68.25 92 ALA A C 1
ATOM 700 O O . ALA A 1 92 ? 28.937 11.652 -10.233 1.00 68.25 92 ALA A O 1
ATOM 701 N N . LEU A 1 93 ? 27.083 12.560 -9.355 1.00 74.44 93 LEU A N 1
ATOM 702 C CA . LEU A 1 93 ? 27.017 13.719 -10.245 1.00 74.44 93 LEU A CA 1
ATOM 703 C C . LEU A 1 93 ? 28.206 14.672 -10.048 1.00 74.44 93 LEU A C 1
ATOM 705 O O . LEU A 1 93 ? 28.721 15.201 -11.033 1.00 74.44 93 LEU A O 1
ATOM 709 N N . ALA A 1 94 ? 28.643 14.882 -8.801 1.00 68.94 94 ALA A N 1
ATOM 710 C CA . ALA A 1 94 ? 29.805 15.715 -8.482 1.00 68.94 94 ALA A CA 1
ATOM 711 C C . ALA A 1 94 ? 31.122 15.117 -9.009 1.00 68.94 94 ALA A C 1
ATOM 713 O O . ALA A 1 94 ? 32.031 15.865 -9.357 1.00 68.94 94 ALA A O 1
ATOM 714 N N . ILE A 1 95 ? 31.197 13.787 -9.099 1.00 64.94 95 ILE A N 1
ATOM 715 C CA . ILE A 1 95 ? 32.348 13.051 -9.640 1.00 64.94 95 ILE A CA 1
ATOM 716 C C . ILE A 1 95 ? 32.293 13.008 -11.170 1.00 64.94 95 ILE A C 1
ATOM 718 O O . ILE A 1 95 ? 33.260 13.341 -11.854 1.00 64.94 95 ILE A O 1
ATOM 722 N N . ARG A 1 96 ? 31.149 12.600 -11.732 1.00 69.50 96 ARG A N 1
ATOM 723 C CA . ARG A 1 96 ? 30.956 12.471 -13.177 1.00 69.50 96 ARG A CA 1
ATOM 724 C C . ARG A 1 96 ? 29.565 12.929 -13.593 1.00 69.50 96 ARG A C 1
ATOM 726 O O . ARG A 1 96 ? 28.555 12.255 -13.390 1.00 69.50 96 ARG A O 1
ATOM 733 N N . ARG A 1 97 ? 29.539 14.046 -14.310 1.00 82.50 97 ARG A N 1
ATOM 734 C CA . ARG A 1 97 ? 28.333 14.584 -14.937 1.00 82.50 97 ARG A CA 1
ATOM 735 C C . ARG A 1 97 ? 28.083 13.915 -16.286 1.00 82.50 97 ARG A C 1
ATOM 737 O O . ARG A 1 97 ? 28.816 14.157 -17.240 1.00 82.50 97 ARG A O 1
ATOM 744 N N . ASN A 1 98 ? 27.085 13.036 -16.358 1.00 81.19 98 ASN A N 1
ATOM 745 C CA . ASN A 1 98 ? 26.711 12.319 -17.578 1.00 81.19 98 ASN A CA 1
ATOM 746 C C . ASN A 1 98 ? 25.192 12.019 -17.596 1.00 81.19 98 ASN A C 1
ATOM 748 O O . ASN A 1 98 ? 24.521 12.228 -16.582 1.00 81.19 98 ASN A O 1
ATOM 752 N N . PRO A 1 99 ? 24.624 11.533 -18.719 1.00 80.94 99 PRO A N 1
ATOM 753 C CA . PRO A 1 99 ? 23.191 11.249 -18.811 1.00 80.94 99 PRO A CA 1
ATOM 754 C C . PRO A 1 99 ? 22.662 10.287 -17.748 1.00 80.94 99 PRO A C 1
ATOM 756 O O . PRO A 1 99 ? 21.539 10.458 -17.281 1.00 80.94 99 PRO A O 1
ATOM 759 N N . ALA A 1 100 ? 23.452 9.286 -17.356 1.00 75.06 100 ALA A N 1
ATOM 760 C CA . ALA A 1 100 ? 23.032 8.252 -16.419 1.00 75.06 100 ALA A CA 1
ATOM 761 C C . ALA A 1 100 ? 22.995 8.775 -14.972 1.00 75.06 100 ALA A C 1
ATOM 763 O O . ALA A 1 100 ? 22.010 8.546 -14.275 1.00 75.06 100 ALA A O 1
ATOM 764 N N . THR A 1 101 ? 23.997 9.552 -14.537 1.00 74.50 101 THR A N 1
ATOM 765 C CA . THR A 1 101 ? 23.999 10.188 -13.205 1.00 74.50 101 THR A CA 1
ATOM 766 C C . THR A 1 101 ? 22.905 11.241 -13.078 1.00 74.50 101 THR A C 1
ATOM 768 O O . THR A 1 101 ? 22.230 11.302 -12.052 1.00 74.50 101 THR A O 1
ATOM 771 N N . LEU A 1 102 ? 22.677 12.029 -14.134 1.00 83.44 102 LEU A N 1
ATOM 772 C CA . LEU A 1 102 ? 21.590 13.007 -14.184 1.00 83.44 102 LEU A CA 1
ATOM 773 C C . LEU A 1 102 ? 20.211 12.338 -14.201 1.00 83.44 102 LEU A C 1
ATOM 775 O O . LEU A 1 102 ? 19.330 12.775 -13.469 1.00 83.44 102 LEU A O 1
ATOM 779 N N . SER A 1 103 ? 20.018 11.267 -14.978 1.00 78.00 103 SER A N 1
ATOM 780 C CA . SER A 1 103 ? 18.742 10.535 -15.016 1.00 78.00 103 SER A CA 1
ATOM 781 C C . SER A 1 103 ? 18.456 9.805 -13.704 1.00 78.00 103 SER A C 1
ATOM 783 O O . SER A 1 103 ? 17.313 9.799 -13.256 1.00 78.00 103 SER A O 1
ATOM 785 N N . GLY A 1 104 ? 19.481 9.238 -13.061 1.00 71.06 104 GLY A N 1
ATOM 786 C CA . GLY A 1 104 ? 19.358 8.608 -11.745 1.00 71.06 104 GLY A CA 1
ATOM 787 C C . GLY A 1 104 ? 19.018 9.617 -10.645 1.00 71.06 104 GLY A C 1
ATOM 788 O O . GLY A 1 104 ? 18.105 9.382 -9.852 1.00 71.06 104 GLY A O 1
ATOM 789 N N . LEU A 1 105 ? 19.658 10.797 -10.650 1.00 80.56 105 LEU A N 1
ATOM 790 C CA . LEU A 1 105 ? 19.275 11.897 -9.759 1.00 80.56 105 LEU A CA 1
ATOM 791 C C . LEU A 1 105 ? 17.852 12.382 -10.048 1.00 80.56 105 LEU A C 1
ATOM 793 O O . LEU A 1 105 ? 17.083 12.589 -9.115 1.00 80.56 105 LEU A O 1
ATOM 797 N N . ALA A 1 106 ? 17.486 12.529 -11.324 1.00 82.12 106 ALA A N 1
ATOM 798 C CA . ALA A 1 106 ? 16.147 12.938 -11.726 1.00 82.12 106 ALA A CA 1
ATOM 799 C C . ALA A 1 106 ? 15.080 11.945 -11.253 1.00 82.12 106 ALA A C 1
ATOM 801 O O . ALA A 1 106 ? 14.033 12.358 -10.760 1.00 82.12 106 ALA A O 1
ATOM 802 N N . HIS A 1 107 ? 15.363 10.645 -11.343 1.00 73.69 107 HIS A N 1
ATOM 803 C CA . HIS A 1 107 ? 14.483 9.595 -10.847 1.00 73.69 107 HIS A CA 1
ATOM 804 C C . HIS A 1 107 ? 14.341 9.651 -9.321 1.00 73.69 107 HIS A C 1
ATOM 806 O O . HIS A 1 107 ? 13.221 9.671 -8.816 1.00 73.69 107 HIS A O 1
ATOM 812 N N . ALA A 1 108 ? 15.449 9.788 -8.583 1.00 70.06 108 ALA A N 1
ATOM 813 C CA . ALA A 1 108 ? 15.414 9.955 -7.129 1.00 70.06 108 ALA A CA 1
ATOM 814 C C . ALA A 1 108 ? 14.627 11.213 -6.714 1.00 70.06 108 ALA A C 1
ATOM 816 O O . ALA A 1 108 ? 13.755 11.144 -5.851 1.00 70.06 108 ALA A O 1
ATOM 817 N N . CYS A 1 109 ? 14.866 12.346 -7.382 1.00 73.19 109 CYS A N 1
ATOM 818 C CA . CYS A 1 109 ? 14.103 13.578 -7.191 1.00 73.19 109 CYS A CA 1
ATOM 819 C C . CYS A 1 109 ? 12.623 13.403 -7.552 1.00 73.19 109 CYS A C 1
ATOM 821 O O . CYS A 1 109 ? 11.775 13.959 -6.866 1.00 73.19 109 CYS A O 1
ATOM 823 N N . SER A 1 110 ? 12.290 12.613 -8.577 1.00 71.44 110 SER A N 1
ATOM 824 C CA . SER A 1 110 ? 10.901 12.302 -8.928 1.00 71.44 110 SER A CA 1
ATOM 825 C C . SER A 1 110 ? 10.200 11.497 -7.833 1.00 71.44 110 SER A C 1
ATOM 827 O O . SER A 1 110 ? 9.040 11.781 -7.550 1.00 71.44 110 SER A O 1
ATOM 829 N N . ILE A 1 111 ? 10.872 10.515 -7.221 1.00 63.19 111 ILE A N 1
ATOM 830 C CA . ILE A 1 111 ? 10.321 9.723 -6.104 1.00 63.19 111 ILE A CA 1
ATOM 831 C C . ILE A 1 111 ? 10.095 10.610 -4.866 1.00 63.19 111 ILE A C 1
ATOM 833 O O . ILE A 1 111 ? 9.109 10.431 -4.147 1.00 63.19 111 ILE A O 1
ATOM 837 N N . ASP A 1 112 ? 10.982 11.585 -4.649 1.00 63.47 112 ASP A N 1
ATOM 838 C CA . ASP A 1 112 ? 10.856 12.640 -3.631 1.00 63.47 112 ASP A CA 1
ATOM 839 C C . ASP A 1 112 ? 9.930 13.798 -4.061 1.00 63.47 112 ASP A C 1
ATOM 841 O O . ASP A 1 112 ? 9.799 14.779 -3.333 1.00 63.47 112 ASP A O 1
ATOM 845 N N . PHE A 1 113 ? 9.310 13.704 -5.244 1.00 64.88 113 PHE A N 1
ATOM 846 C CA . PHE A 1 113 ? 8.458 14.724 -5.873 1.00 64.88 113 PHE A CA 1
ATOM 847 C C . PHE A 1 113 ? 9.056 16.131 -5.988 1.00 64.88 113 PHE A C 1
ATOM 849 O O . PHE A 1 113 ? 8.335 17.113 -6.165 1.00 64.88 113 PHE A O 1
ATOM 856 N N . ASP A 1 114 ? 10.377 16.239 -5.987 1.00 73.25 114 ASP A N 1
ATOM 857 C CA . ASP A 1 114 ? 11.092 17.435 -6.405 1.00 73.25 114 ASP A CA 1
ATOM 858 C C . ASP A 1 114 ? 11.051 17.522 -7.940 1.00 73.25 114 ASP A C 1
ATOM 860 O O . ASP A 1 114 ? 12.033 17.263 -8.642 1.00 73.25 114 ASP A O 1
ATOM 864 N N . THR A 1 115 ? 9.855 17.793 -8.476 1.00 78.12 115 THR A N 1
ATOM 865 C CA . THR A 1 115 ? 9.554 17.701 -9.911 1.00 78.12 115 THR A CA 1
ATOM 866 C C . THR A 1 115 ? 10.318 18.725 -10.737 1.00 78.12 115 THR A C 1
ATOM 868 O O . THR A 1 115 ? 10.664 18.438 -11.879 1.00 78.12 115 THR A O 1
ATOM 871 N N . GLU A 1 116 ? 10.619 19.894 -10.170 1.00 83.19 116 GLU A N 1
ATOM 872 C CA . GLU A 1 116 ? 11.422 20.923 -10.840 1.00 83.19 116 GLU A CA 1
ATOM 873 C C . GLU A 1 116 ? 12.876 20.467 -11.000 1.00 83.19 116 GLU A C 1
ATOM 875 O O . GLU A 1 116 ? 13.418 20.506 -12.108 1.00 83.19 116 GLU A O 1
ATOM 880 N N . THR A 1 117 ? 13.492 19.944 -9.931 1.00 84.19 117 THR A N 1
ATOM 881 C CA . THR A 1 117 ? 14.852 19.391 -10.015 1.00 84.19 117 THR A CA 1
ATOM 882 C C . THR A 1 117 ? 14.882 18.166 -10.925 1.00 84.19 117 THR A C 1
ATOM 884 O O . THR A 1 117 ? 15.768 18.057 -11.772 1.00 84.19 117 THR A O 1
ATOM 887 N N . ALA A 1 118 ? 13.887 17.278 -10.823 1.00 84.88 118 ALA A N 1
ATOM 888 C CA . ALA A 1 118 ? 13.773 16.113 -11.695 1.00 84.88 118 ALA A CA 1
ATOM 889 C C . ALA A 1 118 ? 13.690 16.515 -13.176 1.00 84.88 118 ALA A C 1
ATOM 891 O O . ALA A 1 118 ? 14.427 15.984 -14.006 1.00 84.88 118 ALA A O 1
ATOM 892 N N . LEU A 1 119 ? 12.842 17.492 -13.514 1.00 88.81 119 LEU A N 1
ATOM 893 C CA . LEU A 1 119 ? 12.696 17.986 -14.881 1.00 88.81 119 LEU A CA 1
ATOM 894 C C . LEU A 1 119 ? 13.987 18.634 -15.396 1.00 88.81 119 LEU A C 1
ATOM 896 O O . LEU A 1 119 ? 14.375 18.388 -16.541 1.00 88.81 119 LEU A O 1
ATOM 900 N N . ALA A 1 120 ? 14.655 19.445 -14.572 1.00 90.56 120 ALA A N 1
ATOM 901 C CA . ALA A 1 120 ? 15.927 20.064 -14.927 1.00 90.56 120 ALA A CA 1
ATOM 902 C C . ALA A 1 120 ? 16.999 19.004 -15.223 1.00 90.56 120 ALA A C 1
ATOM 904 O O . ALA A 1 120 ? 17.639 19.051 -16.276 1.00 90.56 120 ALA A O 1
ATOM 905 N N . CYS A 1 121 ? 17.132 18.004 -14.348 1.00 89.75 121 CYS A N 1
ATOM 906 C CA . CYS A 1 121 ? 18.081 16.911 -14.524 1.00 89.75 121 CYS A CA 1
ATOM 907 C C . CYS A 1 121 ? 17.758 16.049 -15.753 1.00 89.75 121 CYS A C 1
ATOM 909 O O . CYS A 1 121 ? 18.673 15.745 -16.515 1.00 89.75 121 CYS A O 1
ATOM 911 N N . TYR A 1 122 ? 16.491 15.702 -16.012 1.00 91.56 122 TYR A N 1
ATOM 912 C CA . TYR A 1 122 ? 16.125 14.947 -17.218 1.00 91.56 122 TYR A CA 1
ATOM 913 C C . TYR A 1 122 ? 16.385 15.731 -18.509 1.00 91.56 122 TYR A C 1
ATOM 915 O O . TYR A 1 122 ? 16.883 15.164 -19.480 1.00 91.56 122 TYR A O 1
ATOM 923 N N . ARG A 1 123 ? 16.091 17.036 -18.540 1.00 93.06 123 ARG A N 1
ATOM 924 C CA . ARG A 1 123 ? 16.386 17.880 -19.711 1.00 93.06 123 ARG A CA 1
ATOM 925 C C . ARG A 1 123 ? 17.874 17.928 -20.004 1.00 93.06 123 ARG A C 1
ATOM 927 O O . ARG A 1 123 ? 18.282 17.786 -21.151 1.00 93.06 123 ARG A O 1
ATOM 934 N N . GLU A 1 124 ? 18.677 18.097 -18.965 1.00 92.75 124 GLU A N 1
ATOM 935 C CA . GLU A 1 124 ? 20.121 18.095 -19.118 1.00 92.75 124 GLU A CA 1
ATOM 936 C C . GLU A 1 124 ? 20.651 16.720 -19.543 1.00 92.75 124 GLU A C 1
ATOM 938 O O . GLU A 1 124 ? 21.470 16.628 -20.457 1.00 92.75 124 GLU A O 1
ATOM 943 N N . ALA A 1 125 ? 20.134 15.643 -18.948 1.00 89.25 125 ALA A N 1
ATOM 944 C CA . ALA A 1 125 ? 20.485 14.282 -19.331 1.00 89.25 125 ALA A CA 1
ATOM 945 C C . ALA A 1 125 ? 20.181 14.013 -20.811 1.00 89.25 125 ALA A C 1
ATOM 947 O O . ALA A 1 125 ? 20.998 13.402 -21.495 1.00 89.25 125 ALA A O 1
ATOM 948 N N . ALA A 1 126 ? 19.046 14.506 -21.317 1.00 90.94 126 ALA A N 1
ATOM 949 C CA . ALA A 1 126 ? 18.657 14.359 -22.716 1.00 90.94 126 ALA A CA 1
ATOM 950 C C . ALA A 1 126 ? 19.602 15.104 -23.672 1.00 90.94 126 ALA A C 1
ATOM 952 O O . ALA A 1 126 ? 19.902 14.579 -24.739 1.00 90.94 126 ALA A O 1
ATOM 953 N N . ILE A 1 127 ? 20.107 16.285 -23.285 1.00 91.88 127 ILE A N 1
ATOM 954 C CA . ILE A 1 127 ? 21.084 17.055 -24.080 1.00 91.88 127 ILE A CA 1
ATOM 955 C C . ILE A 1 127 ? 22.412 16.297 -24.210 1.00 91.88 127 ILE A C 1
ATOM 957 O O . ILE A 1 127 ? 23.058 16.349 -25.253 1.00 91.88 127 ILE A O 1
ATOM 961 N N . LEU A 1 128 ? 22.829 15.605 -23.148 1.00 88.38 128 LEU A N 1
ATOM 962 C CA . LEU A 1 128 ? 24.100 14.879 -23.103 1.00 88.38 128 LEU A CA 1
ATOM 963 C C . LEU A 1 128 ? 24.014 13.454 -23.678 1.00 88.38 128 LEU A C 1
ATOM 965 O O . LEU A 1 128 ? 25.044 12.792 -23.826 1.00 88.38 128 LEU A O 1
ATOM 969 N N . ALA A 1 129 ? 22.809 12.946 -23.936 1.00 86.94 129 ALA A N 1
ATOM 970 C CA . ALA A 1 129 ? 22.580 11.571 -24.359 1.00 86.94 129 ALA A CA 1
ATOM 971 C C . ALA A 1 129 ? 22.710 11.390 -25.876 1.00 86.94 129 ALA A C 1
ATOM 973 O O . ALA A 1 129 ? 22.435 12.287 -26.669 1.00 86.94 129 ALA A O 1
ATOM 974 N N . VAL A 1 130 ? 23.084 10.176 -26.286 1.00 83.31 130 VAL A N 1
ATOM 975 C CA . VAL A 1 130 ? 23.040 9.772 -27.697 1.00 83.31 130 VAL A CA 1
ATOM 976 C C . VAL A 1 130 ? 21.586 9.624 -28.185 1.00 83.31 130 VAL A C 1
ATOM 978 O O . VAL A 1 130 ? 20.705 9.318 -27.368 1.00 83.31 130 VAL A O 1
ATOM 981 N N . PRO A 1 131 ? 21.319 9.799 -29.497 1.00 72.62 131 PRO A N 1
ATOM 982 C CA . PRO A 1 131 ? 19.996 9.566 -30.087 1.00 72.62 131 PRO A CA 1
ATOM 983 C C . PRO A 1 131 ? 19.445 8.175 -29.720 1.00 72.62 131 PRO A C 1
ATOM 985 O O . PRO A 1 131 ? 20.202 7.206 -29.669 1.00 72.62 131 PRO A O 1
ATOM 988 N N . GLY A 1 132 ? 18.151 8.072 -29.403 1.00 70.88 132 GLY A N 1
ATOM 989 C CA . GLY A 1 132 ? 17.517 6.877 -28.822 1.00 70.88 132 GLY A CA 1
ATOM 990 C C . GLY A 1 132 ? 17.498 6.876 -27.285 1.00 70.88 132 GLY A C 1
ATOM 991 O O . GLY A 1 132 ? 16.425 6.869 -26.676 1.00 70.88 132 GLY A O 1
ATOM 992 N N . THR A 1 133 ? 18.661 6.972 -26.626 1.00 75.44 133 THR A N 1
ATOM 993 C CA . THR A 1 133 ? 18.718 7.150 -25.157 1.00 75.44 133 THR A CA 1
ATOM 994 C C . THR A 1 133 ? 18.126 8.499 -24.752 1.00 75.44 133 THR A C 1
ATOM 996 O O . THR A 1 133 ? 17.359 8.582 -23.792 1.00 75.44 133 THR A O 1
ATOM 999 N N . ALA A 1 134 ? 18.406 9.541 -25.540 1.00 84.75 134 ALA A N 1
ATOM 1000 C CA . ALA A 1 134 ? 17.802 10.860 -25.386 1.00 84.75 134 ALA A CA 1
ATOM 1001 C C . ALA A 1 134 ? 16.265 10.806 -25.451 1.00 84.75 134 ALA A C 1
ATOM 1003 O O . ALA A 1 134 ? 15.600 11.466 -24.658 1.00 84.75 134 ALA A O 1
ATOM 1004 N N . SER A 1 135 ? 15.693 9.982 -26.331 1.00 85.88 135 SER A N 1
ATOM 1005 C CA . SER A 1 135 ? 14.242 9.866 -26.529 1.00 85.88 135 SER A CA 1
ATOM 1006 C C . SER A 1 135 ? 13.553 9.242 -25.316 1.00 85.88 135 SER A C 1
ATOM 1008 O O . SER A 1 135 ? 12.570 9.790 -24.820 1.00 85.88 135 SER A O 1
ATOM 1010 N N . SER A 1 136 ? 14.122 8.176 -24.744 1.00 82.56 136 SER A N 1
ATOM 1011 C CA . SER A 1 136 ? 13.627 7.586 -23.487 1.00 82.56 136 SER A CA 1
ATOM 1012 C C . SER A 1 136 ? 13.682 8.575 -22.312 1.00 82.56 136 SER A C 1
ATOM 1014 O O . SER A 1 136 ? 12.733 8.675 -21.534 1.00 82.56 136 SER A O 1
ATOM 1016 N N . ILE A 1 137 ? 14.761 9.360 -22.211 1.00 84.50 137 ILE A N 1
ATOM 1017 C CA . ILE A 1 137 ? 14.914 10.401 -21.182 1.00 84.50 137 ILE A CA 1
ATOM 1018 C C . ILE A 1 137 ? 13.904 11.543 -21.398 1.00 84.50 137 ILE A C 1
ATOM 1020 O O . ILE A 1 137 ? 13.297 12.028 -20.441 1.00 84.50 137 ILE A O 1
ATOM 1024 N N . ARG A 1 138 ? 13.660 11.951 -22.651 1.00 90.75 138 ARG A N 1
ATOM 1025 C CA . ARG A 1 138 ? 12.641 12.956 -23.000 1.00 90.75 138 ARG A CA 1
ATOM 1026 C C . ARG A 1 138 ? 11.231 12.487 -22.657 1.00 90.75 138 ARG A C 1
ATOM 1028 O O . ARG A 1 138 ? 10.453 13.286 -22.144 1.00 90.75 138 ARG A O 1
ATOM 1035 N N . VAL A 1 139 ? 10.906 11.212 -22.880 1.00 89.19 139 VAL A N 1
ATOM 1036 C CA . VAL A 1 139 ? 9.616 10.636 -22.461 1.00 89.19 139 VAL A CA 1
ATOM 1037 C C . VAL A 1 139 ? 9.451 10.742 -20.944 1.00 89.19 139 VAL A C 1
ATOM 1039 O O . VAL A 1 139 ? 8.418 11.231 -20.486 1.00 89.19 139 VAL A O 1
ATOM 1042 N N . ALA A 1 140 ? 10.477 10.389 -20.160 1.00 84.50 140 ALA A N 1
ATOM 1043 C CA . ALA A 1 140 ? 10.448 10.562 -18.706 1.00 84.50 140 ALA A CA 1
ATOM 1044 C C . ALA A 1 140 ? 10.232 12.036 -18.302 1.00 84.50 140 ALA A C 1
ATOM 1046 O O . ALA A 1 140 ? 9.383 12.324 -17.460 1.00 84.50 140 ALA A O 1
ATOM 1047 N N . ALA A 1 141 ? 10.905 12.987 -18.963 1.00 89.06 141 ALA A N 1
ATOM 1048 C CA . ALA A 1 141 ? 10.692 14.421 -18.743 1.00 89.06 141 ALA A CA 1
ATOM 1049 C C . ALA A 1 141 ? 9.249 14.873 -19.051 1.00 89.06 141 ALA A C 1
ATOM 1051 O O . ALA A 1 141 ? 8.689 15.692 -18.320 1.00 89.06 141 ALA A O 1
ATOM 1052 N N . CYS A 1 142 ? 8.623 14.332 -20.104 1.00 91.12 142 CYS A N 1
ATOM 1053 C CA . CYS A 1 142 ? 7.229 14.627 -20.452 1.00 91.12 142 CYS A CA 1
ATOM 1054 C C . CYS A 1 142 ? 6.255 14.132 -19.373 1.00 91.12 142 CYS A C 1
ATOM 1056 O O . CYS A 1 142 ? 5.310 14.840 -19.027 1.00 91.12 142 CYS A O 1
ATOM 1058 N N . LEU A 1 143 ? 6.508 12.959 -18.786 1.00 83.81 143 LEU A N 1
ATOM 1059 C CA . LEU A 1 143 ? 5.715 12.449 -17.663 1.00 83.81 143 LEU A CA 1
ATOM 1060 C C . LEU A 1 143 ? 5.832 13.355 -16.425 1.00 83.81 143 LEU A C 1
ATOM 1062 O O . LEU A 1 143 ? 4.831 13.599 -15.750 1.00 83.81 143 LEU A O 1
ATOM 1066 N N . ILE A 1 144 ? 7.018 13.921 -16.161 1.00 82.81 144 ILE A N 1
ATOM 1067 C CA . ILE A 1 144 ? 7.200 14.924 -15.097 1.00 82.81 144 ILE A CA 1
ATOM 1068 C C . ILE A 1 144 ? 6.418 16.208 -15.401 1.00 82.81 144 ILE A C 1
ATOM 1070 O O . ILE A 1 144 ? 5.714 16.703 -14.524 1.00 82.81 144 ILE A O 1
ATOM 1074 N N . LEU A 1 145 ? 6.465 16.719 -16.637 1.00 83.50 145 LEU A N 1
ATOM 1075 C CA . LEU A 1 145 ? 5.678 17.893 -17.044 1.00 83.50 145 LEU A CA 1
ATOM 1076 C C . LEU A 1 145 ? 4.176 17.681 -16.820 1.00 83.50 145 LEU A C 1
ATOM 1078 O O . LEU A 1 145 ? 3.508 18.544 -16.249 1.00 83.50 145 LEU A O 1
ATOM 1082 N N . ALA A 1 146 ? 3.650 16.521 -17.213 1.00 80.62 146 ALA A N 1
ATOM 1083 C CA . ALA A 1 146 ? 2.249 16.192 -16.987 1.00 80.62 146 ALA A CA 1
ATOM 1084 C C . ALA A 1 146 ? 1.920 16.115 -15.485 1.00 80.62 146 ALA A C 1
ATOM 1086 O O . ALA A 1 146 ? 0.895 16.640 -15.053 1.00 80.62 146 ALA A O 1
ATOM 1087 N N . ARG A 1 147 ? 2.821 15.558 -14.660 1.00 73.31 147 ARG A N 1
ATOM 1088 C CA . ARG A 1 147 ? 2.685 15.528 -13.189 1.00 73.31 147 ARG A CA 1
ATOM 1089 C C . ARG A 1 147 ? 2.676 16.921 -12.556 1.00 73.31 147 ARG A C 1
ATOM 1091 O O . ARG A 1 147 ? 2.003 17.120 -11.549 1.00 73.31 147 ARG A O 1
ATOM 1098 N N . MET A 1 148 ? 3.354 17.891 -13.163 1.00 76.06 148 MET A N 1
ATOM 1099 C CA . MET A 1 148 ? 3.311 19.302 -12.760 1.00 76.06 148 MET A CA 1
ATOM 1100 C C . MET A 1 148 ? 2.017 20.019 -13.197 1.00 76.06 148 MET A C 1
ATOM 1102 O O . MET A 1 148 ? 1.899 21.228 -13.016 1.00 76.06 148 MET A O 1
ATOM 1106 N N . GLY A 1 149 ? 1.064 19.316 -13.822 1.00 76.44 149 GLY A N 1
ATOM 1107 C CA . GLY A 1 149 ? -0.149 19.905 -14.400 1.00 76.44 149 GLY A CA 1
ATOM 1108 C C . GLY A 1 149 ? 0.090 20.634 -15.725 1.00 76.44 149 GLY A C 1
ATOM 1109 O O . GLY A 1 149 ? -0.835 21.217 -16.287 1.00 76.44 149 GLY A O 1
ATOM 1110 N N . ARG A 1 150 ? 1.314 20.585 -16.264 1.00 83.50 150 ARG A N 1
ATOM 1111 C CA . ARG A 1 150 ? 1.694 21.200 -17.543 1.00 83.50 150 ARG A CA 1
ATOM 1112 C C . ARG A 1 150 ? 1.426 20.236 -18.699 1.00 83.50 150 ARG A C 1
ATOM 1114 O O . ARG A 1 150 ? 2.323 19.907 -19.475 1.00 83.50 150 ARG A O 1
ATOM 1121 N N . THR A 1 151 ? 0.192 19.748 -18.791 1.00 85.94 151 THR A N 1
ATOM 1122 C CA . THR A 1 151 ? -0.192 18.691 -19.737 1.00 85.94 151 THR A CA 1
ATOM 1123 C C . THR A 1 151 ? -0.001 19.114 -21.192 1.00 85.94 151 THR A C 1
ATOM 1125 O O . THR A 1 151 ? 0.517 18.332 -21.980 1.00 85.94 151 THR A O 1
ATOM 1128 N N . ASP A 1 152 ? -0.344 20.351 -21.555 1.00 88.38 152 ASP A N 1
ATOM 1129 C CA . ASP A 1 152 ? -0.200 20.823 -22.940 1.00 88.38 152 ASP A CA 1
ATOM 1130 C C . ASP A 1 152 ? 1.266 20.849 -23.389 1.00 88.38 152 ASP A C 1
ATOM 1132 O O . ASP A 1 152 ? 1.590 20.431 -24.503 1.00 88.38 152 ASP A O 1
ATOM 1136 N N . ASP A 1 153 ? 2.170 21.262 -22.493 1.00 91.19 153 ASP A N 1
ATOM 1137 C CA . ASP A 1 153 ? 3.611 21.172 -22.725 1.00 91.19 153 ASP A CA 1
ATOM 1138 C C . ASP A 1 153 ? 4.043 19.713 -22.882 1.00 91.19 153 ASP A C 1
ATOM 1140 O O . ASP A 1 153 ? 4.746 19.385 -23.832 1.00 91.19 153 ASP A O 1
ATOM 1144 N N . ALA A 1 154 ? 3.592 18.824 -21.995 1.00 92.12 154 ALA A N 1
ATOM 1145 C CA . ALA A 1 154 ? 3.921 17.404 -22.064 1.00 92.12 154 ALA A CA 1
ATOM 1146 C C . ALA A 1 154 ? 3.461 16.759 -23.386 1.00 92.12 154 ALA A C 1
ATOM 1148 O O . ALA A 1 154 ? 4.228 16.021 -24.003 1.00 92.12 154 ALA A O 1
ATOM 1149 N N . ILE A 1 155 ? 2.244 17.069 -23.852 1.00 94.00 155 ILE A N 1
ATOM 1150 C CA . ILE A 1 155 ? 1.697 16.577 -25.127 1.00 94.00 155 ILE A CA 1
ATOM 1151 C C . ILE A 1 155 ? 2.510 17.118 -26.304 1.00 94.00 155 ILE A C 1
ATOM 1153 O O . ILE A 1 155 ? 2.834 16.365 -27.222 1.00 94.00 155 ILE A O 1
ATOM 1157 N N . ARG A 1 156 ? 2.848 18.412 -26.294 1.00 95.12 156 ARG A N 1
ATOM 1158 C CA . ARG A 1 156 ? 3.658 19.035 -27.348 1.00 95.12 156 ARG A CA 1
ATOM 1159 C C . ARG A 1 156 ? 5.039 18.386 -27.438 1.00 95.12 156 ARG A C 1
ATOM 1161 O O . ARG A 1 156 ? 5.468 18.022 -28.529 1.00 95.12 156 ARG A O 1
ATOM 1168 N N . GLU A 1 157 ? 5.710 18.214 -26.304 1.00 95.19 157 GLU A N 1
ATOM 1169 C CA . GLU A 1 157 ? 7.058 17.644 -26.247 1.00 95.19 157 GLU A CA 1
ATOM 1170 C C . GLU A 1 157 ? 7.074 16.152 -26.614 1.00 95.19 157 GLU A C 1
ATOM 1172 O O . GLU A 1 157 ? 7.949 15.725 -27.367 1.00 95.19 157 GLU A O 1
ATOM 1177 N N . ILE A 1 158 ? 6.098 15.355 -26.159 1.00 95.25 158 ILE A N 1
ATOM 1178 C CA . ILE A 1 158 ? 6.063 13.925 -26.500 1.00 95.25 158 ILE A CA 1
ATOM 1179 C C . ILE A 1 158 ? 5.666 13.683 -27.958 1.00 95.25 158 ILE A C 1
ATOM 1181 O O . ILE A 1 158 ? 6.152 12.737 -28.572 1.00 95.25 158 ILE A O 1
ATOM 1185 N N . ARG A 1 159 ? 4.844 14.559 -28.552 1.00 96.00 159 ARG A N 1
ATOM 1186 C CA . ARG A 1 159 ? 4.577 14.531 -29.996 1.00 96.00 159 ARG A CA 1
ATOM 1187 C C . ARG A 1 159 ? 5.825 14.856 -30.805 1.00 96.00 159 ARG A C 1
ATOM 1189 O O . ARG A 1 159 ? 6.069 14.165 -31.778 1.00 96.00 159 ARG A O 1
ATOM 1196 N N . ALA A 1 160 ? 6.660 15.796 -30.361 1.00 95.62 160 ALA A N 1
ATOM 1197 C CA . ALA A 1 160 ? 7.942 16.048 -31.018 1.00 95.62 160 ALA A CA 1
ATOM 1198 C C . ALA A 1 160 ? 8.868 14.814 -30.977 1.00 95.62 160 ALA A C 1
ATOM 1200 O O . ALA A 1 160 ? 9.509 14.503 -31.975 1.00 95.62 160 ALA A O 1
ATOM 1201 N N . VAL A 1 161 ? 8.894 14.063 -29.863 1.00 94.94 161 VAL A N 1
ATOM 1202 C CA . VAL A 1 161 ? 9.604 12.766 -29.807 1.00 94.94 161 VAL A CA 1
ATOM 1203 C C . VAL A 1 161 ? 9.034 11.784 -30.837 1.00 94.94 161 VAL A C 1
ATOM 1205 O O . VAL A 1 161 ? 9.795 11.096 -31.506 1.00 94.94 161 VAL A O 1
ATOM 1208 N N . LEU A 1 162 ? 7.708 11.720 -30.983 1.00 95.94 162 LEU A N 1
ATOM 1209 C CA . LEU A 1 162 ? 7.039 10.836 -31.944 1.00 95.94 162 LEU A CA 1
ATOM 1210 C C . LEU A 1 162 ? 7.199 11.282 -33.405 1.00 95.94 162 LEU A C 1
ATOM 1212 O O . LEU A 1 162 ? 7.208 10.430 -34.287 1.00 95.94 162 LEU A O 1
ATOM 1216 N N . ASP A 1 163 ? 7.344 12.578 -33.670 1.00 95.88 163 ASP A N 1
ATOM 1217 C CA . ASP A 1 163 ? 7.635 13.103 -35.007 1.00 95.88 163 ASP A CA 1
ATOM 1218 C C . ASP A 1 163 ? 9.060 12.721 -35.443 1.00 95.88 163 ASP A C 1
ATOM 1220 O O . ASP A 1 163 ? 9.290 12.380 -36.604 1.00 95.88 163 ASP A O 1
ATOM 1224 N N . GLU A 1 164 ? 10.013 12.739 -34.505 1.00 93.38 164 GLU A N 1
ATOM 1225 C CA . GLU A 1 164 ? 11.394 12.286 -34.719 1.00 93.38 164 GLU A CA 1
ATOM 1226 C C . GLU A 1 164 ? 11.490 10.752 -34.811 1.00 93.38 164 GLU A C 1
ATOM 1228 O O . GLU A 1 164 ? 12.198 10.215 -35.665 1.00 93.38 164 GLU A O 1
ATOM 1233 N N . GLU A 1 165 ? 10.758 10.037 -33.952 1.00 93.25 165 GLU A N 1
ATOM 1234 C CA . GLU A 1 165 ? 10.774 8.577 -33.844 1.00 93.25 165 GLU A CA 1
ATOM 1235 C C . GLU A 1 165 ? 9.350 7.977 -33.814 1.00 93.25 165 GLU A C 1
ATOM 1237 O O . GLU A 1 165 ? 8.885 7.508 -32.768 1.00 93.25 165 GLU A O 1
ATOM 1242 N N . PRO A 1 166 ? 8.652 7.871 -34.964 1.00 94.44 166 PRO A N 1
ATOM 1243 C CA . PRO A 1 166 ? 7.276 7.354 -35.006 1.00 94.44 166 PRO A CA 1
ATOM 1244 C C . PRO A 1 166 ? 7.124 5.908 -34.509 1.00 94.44 166 PRO A C 1
ATOM 1246 O O . PRO A 1 166 ? 6.035 5.486 -34.114 1.00 94.44 166 PRO A O 1
ATOM 1249 N N . GLY A 1 167 ? 8.216 5.136 -34.540 1.00 93.38 167 GLY A N 1
ATOM 1250 C CA . GLY A 1 167 ? 8.296 3.757 -34.052 1.00 93.38 167 GLY A CA 1
ATOM 1251 C C . GLY A 1 167 ? 8.615 3.620 -32.558 1.00 93.38 167 GLY A C 1
ATOM 1252 O O . GLY A 1 167 ? 8.794 2.498 -32.087 1.00 93.38 167 GLY A O 1
ATOM 1253 N N . ASN A 1 168 ? 8.706 4.719 -31.803 1.00 90.38 168 ASN A N 1
ATOM 1254 C CA . ASN A 1 168 ? 9.042 4.678 -30.384 1.00 90.38 168 ASN A CA 1
ATOM 1255 C C . ASN A 1 168 ? 7.821 4.272 -29.535 1.00 90.38 168 ASN A C 1
ATOM 1257 O O . ASN A 1 168 ? 6.997 5.101 -29.142 1.00 90.38 168 ASN A O 1
ATOM 1261 N N . GLY A 1 169 ? 7.710 2.973 -29.235 1.00 89.81 169 GLY A N 1
ATOM 1262 C CA . GLY A 1 169 ? 6.623 2.422 -28.415 1.00 89.81 169 GLY A CA 1
ATOM 1263 C C . GLY A 1 169 ? 6.534 3.035 -27.010 1.00 89.81 169 GLY A C 1
ATOM 1264 O O . GLY A 1 169 ? 5.430 3.241 -26.505 1.00 89.81 169 GLY A O 1
ATOM 1265 N N . ASN A 1 170 ? 7.668 3.415 -26.409 1.00 86.31 170 ASN A N 1
ATOM 1266 C CA . ASN A 1 170 ? 7.697 4.060 -25.092 1.00 86.31 170 ASN A CA 1
ATOM 1267 C C . ASN A 1 170 ? 7.089 5.465 -25.137 1.00 86.31 170 ASN A C 1
ATOM 1269 O O . ASN A 1 170 ? 6.372 5.849 -24.215 1.00 86.31 170 ASN A O 1
ATOM 1273 N N . ALA A 1 171 ? 7.337 6.220 -26.209 1.00 91.12 171 ALA A N 1
ATOM 1274 C CA . ALA A 1 171 ? 6.742 7.536 -26.410 1.00 91.12 171 ALA A CA 1
ATOM 1275 C C . ALA A 1 171 ? 5.228 7.449 -26.667 1.00 91.12 171 ALA A C 1
ATOM 1277 O O . ALA A 1 171 ? 4.476 8.248 -26.112 1.00 91.12 171 ALA A O 1
ATOM 1278 N N . TRP A 1 172 ? 4.756 6.441 -27.411 1.00 96.00 172 TRP A N 1
ATOM 1279 C CA . TRP A 1 172 ? 3.317 6.184 -27.570 1.00 96.00 172 TRP A CA 1
ATOM 1280 C C . TRP A 1 172 ? 2.643 5.807 -26.248 1.00 96.00 172 TRP A C 1
ATOM 1282 O O . TRP A 1 172 ? 1.583 6.344 -25.922 1.00 96.00 172 TRP A O 1
ATOM 1292 N N . ALA A 1 173 ? 3.284 4.947 -25.451 1.00 88.31 173 ALA A N 1
ATOM 1293 C CA . ALA A 1 173 ? 2.801 4.602 -24.118 1.00 88.31 173 ALA A CA 1
ATOM 1294 C C . ALA A 1 173 ? 2.753 5.842 -23.211 1.00 88.31 173 ALA A C 1
ATOM 1296 O O . ALA A 1 173 ? 1.742 6.102 -22.562 1.00 88.31 173 ALA A O 1
ATOM 1297 N N . GLY A 1 174 ? 3.816 6.653 -23.220 1.00 86.31 174 GLY A N 1
ATOM 1298 C CA . GLY A 1 174 ? 3.872 7.923 -22.501 1.00 86.31 174 GLY A CA 1
ATOM 1299 C C . GLY A 1 174 ? 2.787 8.908 -22.947 1.00 86.31 174 GLY A C 1
ATOM 1300 O O . GLY A 1 174 ? 2.204 9.587 -22.108 1.00 86.31 174 GLY A O 1
ATOM 1301 N N . LEU A 1 175 ? 2.451 8.961 -24.240 1.00 93.56 175 LEU A N 1
ATOM 1302 C CA . LEU A 1 175 ? 1.378 9.820 -24.745 1.00 93.56 175 LEU A CA 1
ATOM 1303 C C . LEU A 1 175 ? 0.011 9.358 -24.230 1.00 93.56 175 LEU A C 1
ATOM 1305 O O . LEU A 1 175 ? -0.749 10.189 -23.738 1.00 93.56 175 LEU A O 1
ATOM 1309 N N . ALA A 1 176 ? -0.294 8.056 -24.294 1.00 90.56 176 ALA A N 1
ATOM 1310 C CA . ALA A 1 176 ? -1.546 7.507 -23.760 1.00 90.56 176 ALA A CA 1
ATOM 1311 C C . ALA A 1 176 ? -1.731 7.880 -22.282 1.00 90.56 176 ALA A C 1
ATOM 1313 O O . ALA A 1 176 ? -2.793 8.340 -21.861 1.00 90.56 176 ALA A O 1
ATOM 1314 N N . VAL A 1 177 ? -0.648 7.748 -21.520 1.00 83.12 177 VAL A N 1
ATOM 1315 C CA . VAL A 1 177 ? -0.560 8.144 -20.122 1.00 83.12 177 VAL A CA 1
ATOM 1316 C C . VAL A 1 177 ? -0.841 9.645 -19.924 1.00 83.12 177 VAL A C 1
ATOM 1318 O O . VAL A 1 177 ? -1.702 10.011 -19.127 1.00 83.12 177 VAL A O 1
ATOM 1321 N N . ILE A 1 178 ? -0.168 10.529 -20.667 1.00 85.44 178 ILE A N 1
ATOM 1322 C CA . ILE A 1 178 ? -0.345 11.989 -20.550 1.00 85.44 178 ILE A CA 1
ATOM 1323 C C . ILE A 1 178 ? -1.776 12.413 -20.926 1.00 85.44 178 ILE A C 1
ATOM 1325 O O . ILE A 1 178 ? -2.360 13.283 -20.277 1.00 85.44 178 ILE A O 1
ATOM 1329 N N . LEU A 1 179 ? -2.369 11.788 -21.948 1.00 87.06 179 LEU A N 1
ATOM 1330 C CA . LEU A 1 179 ? -3.748 12.061 -22.364 1.00 87.06 179 LEU A CA 1
ATOM 1331 C C . LEU A 1 179 ? -4.761 11.662 -21.284 1.00 87.06 179 LEU A C 1
ATOM 1333 O O . LEU A 1 179 ? -5.705 12.417 -21.036 1.00 87.06 179 LEU A O 1
ATOM 1337 N N . LEU A 1 180 ? -4.539 10.523 -20.616 1.00 76.75 180 LEU A N 1
ATOM 1338 C CA . LEU A 1 180 ? -5.334 10.098 -19.463 1.00 76.75 180 LEU A CA 1
ATOM 1339 C C . LEU A 1 180 ? -5.244 11.125 -18.328 1.00 76.75 180 LEU A C 1
ATOM 1341 O O . LEU A 1 180 ? -6.282 11.531 -17.806 1.00 76.75 180 LEU A O 1
ATOM 1345 N N . MET A 1 181 ? -4.037 11.602 -17.997 1.00 71.81 181 MET A N 1
ATOM 1346 C CA . MET A 1 181 ? -3.811 12.598 -16.940 1.00 71.81 181 MET A CA 1
ATOM 1347 C C . MET A 1 181 ? -4.540 13.914 -17.176 1.00 71.81 181 MET A C 1
ATOM 1349 O O . MET A 1 181 ? -5.233 14.415 -16.292 1.00 71.81 181 MET A O 1
ATOM 1353 N N . GLY A 1 182 ? -4.351 14.496 -18.360 1.00 69.00 182 GLY A N 1
ATOM 1354 C CA . GLY A 1 182 ? -4.791 15.857 -18.633 1.00 69.00 182 GLY A CA 1
ATOM 1355 C C . GLY A 1 182 ? -6.286 16.010 -18.853 1.00 69.00 182 GLY A C 1
ATOM 1356 O O . GLY A 1 182 ? -6.748 17.139 -18.982 1.00 69.00 182 GLY A O 1
ATOM 1357 N N . LYS A 1 183 ? -7.028 14.899 -18.995 1.00 65.94 183 LYS A N 1
ATOM 1358 C CA . LYS A 1 183 ? -8.386 14.885 -19.578 1.00 65.94 183 LYS A CA 1
ATOM 1359 C C . LYS A 1 183 ? -8.467 15.651 -20.912 1.00 65.94 183 LYS A C 1
ATOM 1361 O O . LYS A 1 183 ? -9.535 16.106 -21.308 1.00 65.94 183 LYS A O 1
ATOM 1366 N N . ALA A 1 184 ? -7.324 15.819 -21.575 1.00 64.75 184 ALA A N 1
ATOM 1367 C CA . ALA A 1 184 ? -7.161 16.624 -22.779 1.00 64.75 184 ALA A CA 1
ATOM 1368 C C . ALA A 1 184 ? -7.381 15.788 -24.048 1.00 64.75 184 ALA A C 1
ATOM 1370 O O . ALA A 1 184 ? -7.711 16.333 -25.097 1.00 64.75 184 ALA A O 1
ATOM 1371 N N . GLY A 1 185 ? -7.210 14.464 -23.949 1.00 69.44 185 GLY A N 1
ATOM 1372 C CA . GLY A 1 185 ? -7.503 13.525 -25.028 1.00 69.44 185 GLY A CA 1
ATOM 1373 C C . GLY A 1 185 ? -8.950 13.053 -25.004 1.00 69.44 185 GLY A C 1
ATOM 1374 O O . GLY A 1 185 ? -9.519 12.801 -23.939 1.00 69.44 185 GLY A O 1
ATOM 1375 N N . THR A 1 186 ? -9.534 12.869 -26.185 1.00 83.94 186 THR A N 1
ATOM 1376 C CA . THR A 1 186 ? -10.769 12.093 -26.305 1.00 83.94 186 THR A CA 1
ATOM 1377 C C . THR A 1 186 ? -10.483 10.619 -25.996 1.00 83.94 186 THR A C 1
ATOM 1379 O O . THR A 1 186 ? -9.345 10.156 -26.100 1.00 83.94 186 THR A O 1
ATOM 1382 N N . ALA A 1 187 ? -11.517 9.842 -25.654 1.00 83.50 187 ALA A N 1
ATOM 1383 C CA . ALA A 1 187 ? -11.367 8.392 -25.495 1.00 83.50 187 ALA A CA 1
ATOM 1384 C C . ALA A 1 187 ? -10.752 7.731 -26.750 1.00 83.50 187 ALA A C 1
ATOM 1386 O O . ALA A 1 187 ? -9.986 6.780 -26.626 1.00 83.50 187 ALA A O 1
ATOM 1387 N N . GLY A 1 188 ? -11.028 8.282 -27.940 1.00 87.94 188 GLY A N 1
ATOM 1388 C CA . GLY A 1 188 ? -10.431 7.837 -29.198 1.00 87.94 188 GLY A CA 1
ATOM 1389 C C . GLY A 1 188 ? -8.925 8.096 -29.277 1.00 87.94 188 GLY A C 1
ATOM 1390 O O . GLY A 1 188 ? -8.184 7.193 -29.649 1.00 87.94 188 GLY A O 1
ATOM 1391 N N . ASP A 1 189 ? -8.456 9.280 -28.872 1.00 90.94 189 ASP A N 1
ATOM 1392 C CA . ASP A 1 189 ? -7.022 9.613 -28.900 1.00 90.94 189 ASP A CA 1
ATOM 1393 C C . ASP A 1 189 ? -6.209 8.705 -27.970 1.00 90.94 189 ASP A C 1
ATOM 1395 O O . ASP A 1 189 ? -5.114 8.261 -28.320 1.00 90.94 189 ASP A O 1
ATOM 1399 N N . ILE A 1 190 ? -6.767 8.398 -26.792 1.00 91.50 190 ILE A N 1
ATOM 1400 C CA . ILE A 1 190 ? -6.148 7.486 -25.825 1.00 91.50 190 ILE A CA 1
ATOM 1401 C C . ILE A 1 190 ? -6.054 6.079 -26.423 1.00 91.50 190 ILE A C 1
ATOM 1403 O O . ILE A 1 190 ? -4.983 5.476 -26.381 1.00 91.50 190 ILE A O 1
ATOM 1407 N N . GLN A 1 191 ? -7.140 5.575 -27.019 1.00 93.19 191 GLN A N 1
ATOM 1408 C CA . GLN A 1 191 ? -7.149 4.250 -27.638 1.00 93.19 191 GLN A CA 1
ATOM 1409 C C . GLN A 1 191 ? -6.148 4.153 -28.796 1.00 93.19 191 GLN A C 1
ATOM 1411 O O . GLN A 1 191 ? -5.409 3.177 -28.874 1.00 93.19 191 GLN A O 1
ATOM 1416 N N . VAL A 1 192 ? -6.049 5.181 -29.645 1.00 94.94 192 VAL A N 1
ATOM 1417 C CA . VAL A 1 192 ? -5.061 5.223 -30.737 1.00 94.94 192 VAL A CA 1
ATOM 1418 C C . VAL A 1 192 ? -3.636 5.142 -30.190 1.00 94.94 192 VAL A C 1
ATOM 1420 O O . VAL A 1 192 ? -2.832 4.352 -30.685 1.00 94.94 192 VAL A O 1
ATOM 1423 N N . ALA A 1 193 ? -3.315 5.919 -29.152 1.00 95.06 193 ALA A N 1
ATOM 1424 C CA . ALA A 1 193 ? -1.989 5.883 -28.545 1.00 95.06 193 ALA A CA 1
ATOM 1425 C C . ALA A 1 193 ? -1.673 4.508 -27.924 1.00 95.06 193 ALA A C 1
ATOM 1427 O O . ALA A 1 193 ? -0.566 3.999 -28.102 1.00 95.06 193 ALA A O 1
ATOM 1428 N N . LEU A 1 194 ? -2.650 3.878 -27.259 1.00 94.50 194 LEU A N 1
ATOM 1429 C CA . LEU A 1 194 ? -2.523 2.522 -26.715 1.00 94.50 194 LEU A CA 1
ATOM 1430 C C . LEU A 1 194 ? -2.311 1.472 -27.811 1.00 94.50 194 LEU A C 1
ATOM 1432 O O . LEU A 1 194 ? -1.424 0.634 -27.673 1.00 94.50 194 LEU A O 1
ATOM 1436 N N . ASP A 1 195 ? -3.065 1.537 -28.908 1.00 95.69 195 ASP A N 1
ATOM 1437 C CA . ASP A 1 195 ? -2.958 0.594 -30.027 1.00 95.69 195 ASP A CA 1
ATOM 1438 C C . ASP A 1 195 ? -1.593 0.688 -30.725 1.00 95.69 195 ASP A C 1
ATOM 1440 O O . ASP A 1 195 ? -1.023 -0.324 -31.144 1.00 95.69 195 ASP A O 1
ATOM 1444 N N . HIS A 1 196 ? -1.049 1.902 -30.859 1.00 96.75 196 HIS A N 1
ATOM 1445 C CA . HIS A 1 196 ? 0.308 2.101 -31.364 1.00 96.75 196 HIS A CA 1
ATOM 1446 C C . HIS A 1 196 ? 1.356 1.558 -30.391 1.00 96.75 196 HIS A C 1
ATOM 1448 O O . HIS A 1 196 ? 2.264 0.839 -30.815 1.00 96.75 196 HIS A O 1
ATOM 1454 N N . ALA A 1 197 ? 1.217 1.859 -29.099 1.00 94.50 197 ALA A N 1
ATOM 1455 C CA . ALA A 1 197 ? 2.143 1.401 -28.074 1.00 94.50 197 ALA A CA 1
ATOM 1456 C C . ALA A 1 197 ? 2.173 -0.133 -27.965 1.00 94.50 197 ALA A C 1
ATOM 1458 O O . ALA A 1 197 ? 3.256 -0.711 -27.958 1.00 94.50 197 ALA A O 1
ATOM 1459 N N . ASP A 1 198 ? 1.013 -0.800 -27.948 1.00 94.00 198 ASP A N 1
ATOM 1460 C CA . ASP A 1 198 ? 0.921 -2.265 -27.830 1.00 94.00 198 ASP A CA 1
ATOM 1461 C C . ASP A 1 198 ? 1.428 -2.973 -29.092 1.00 94.00 198 ASP A C 1
ATOM 1463 O O . ASP A 1 198 ? 2.013 -4.048 -29.012 1.00 94.00 198 ASP A O 1
ATOM 1467 N N . ARG A 1 199 ? 1.274 -2.356 -30.271 1.00 96.12 199 ARG A N 1
ATOM 1468 C CA . ARG A 1 199 ? 1.816 -2.891 -31.528 1.00 96.12 199 ARG A CA 1
ATOM 1469 C C . ARG A 1 199 ? 3.340 -2.813 -31.592 1.00 96.12 199 ARG A C 1
ATOM 1471 O O . ARG A 1 199 ? 3.971 -3.725 -32.119 1.00 96.12 199 ARG A O 1
ATOM 1478 N N . LEU A 1 200 ? 3.913 -1.701 -31.134 1.00 93.88 200 LEU A N 1
ATOM 1479 C CA . LEU A 1 200 ? 5.351 -1.431 -31.224 1.00 93.88 200 LEU A CA 1
ATOM 1480 C C . LEU A 1 200 ? 6.137 -2.074 -30.079 1.00 93.88 200 LEU A C 1
ATOM 1482 O O . LEU A 1 200 ? 7.263 -2.520 -30.285 1.00 93.88 200 LEU A O 1
ATOM 1486 N N . ALA A 1 201 ? 5.544 -2.131 -28.889 1.00 86.94 201 ALA A N 1
ATOM 1487 C CA . ALA A 1 201 ? 6.123 -2.743 -27.704 1.00 86.94 201 ALA A CA 1
ATOM 1488 C C . ALA A 1 201 ? 5.038 -3.527 -26.937 1.00 86.94 201 ALA A C 1
ATOM 1490 O O . ALA A 1 201 ? 4.531 -3.049 -25.913 1.00 86.94 201 ALA A O 1
ATOM 1491 N N . PRO A 1 202 ? 4.670 -4.729 -27.426 1.00 88.50 202 PRO A N 1
ATOM 1492 C CA . PRO A 1 202 ? 3.730 -5.595 -26.731 1.00 88.50 202 PRO A CA 1
ATOM 1493 C C . PRO A 1 202 ? 4.201 -5.860 -25.304 1.00 88.50 202 PRO A C 1
ATOM 1495 O O . PRO A 1 202 ? 5.387 -6.070 -25.054 1.00 88.50 202 PRO A O 1
ATOM 1498 N N . ASP A 1 203 ? 3.262 -5.843 -24.366 1.00 82.50 203 ASP A N 1
ATOM 1499 C CA . ASP A 1 203 ? 3.512 -6.066 -22.939 1.00 82.50 203 ASP A CA 1
ATOM 1500 C C . ASP A 1 203 ? 4.420 -5.029 -22.258 1.00 82.50 203 ASP A C 1
ATOM 1502 O O . ASP A 1 203 ? 4.876 -5.252 -21.135 1.00 82.50 203 ASP A O 1
ATOM 1506 N N . HIS A 1 204 ? 4.665 -3.876 -22.888 1.00 80.94 204 HIS A N 1
ATOM 1507 C CA . HIS A 1 204 ? 5.401 -2.800 -22.237 1.00 80.94 204 HIS A CA 1
ATOM 1508 C C . HIS A 1 204 ? 4.642 -2.303 -20.986 1.00 80.94 204 HIS A C 1
ATOM 1510 O O . HIS A 1 204 ? 3.453 -1.975 -21.089 1.00 80.94 204 HIS A O 1
ATOM 1516 N N . PRO A 1 205 ? 5.288 -2.191 -19.806 1.00 74.75 205 PRO A N 1
ATOM 1517 C CA . PRO A 1 205 ? 4.601 -1.891 -18.548 1.00 74.75 205 PRO A CA 1
ATOM 1518 C C . PRO A 1 205 ? 3.749 -0.623 -18.571 1.00 74.75 205 PRO A C 1
ATOM 1520 O O . PRO A 1 205 ? 2.616 -0.642 -18.089 1.00 74.75 205 PRO A O 1
ATOM 1523 N N . LEU A 1 206 ? 4.260 0.461 -19.174 1.00 74.25 206 LEU A N 1
ATOM 1524 C CA . LEU A 1 206 ? 3.511 1.718 -19.297 1.00 74.25 206 LEU A CA 1
ATOM 1525 C C . LEU A 1 206 ? 2.245 1.544 -20.145 1.00 74.25 206 LEU A C 1
ATOM 1527 O O . LEU A 1 206 ? 1.206 2.104 -19.809 1.00 74.25 206 LEU A O 1
ATOM 1531 N N . THR A 1 207 ? 2.317 0.746 -21.214 1.00 86.25 207 THR A N 1
ATOM 1532 C CA . THR A 1 207 ? 1.188 0.485 -22.117 1.00 86.25 207 THR A CA 1
ATOM 1533 C C . THR A 1 207 ? 0.103 -0.302 -21.404 1.00 86.25 207 THR A C 1
ATOM 1535 O O . THR A 1 207 ? -1.062 0.086 -21.421 1.00 86.25 207 THR A O 1
ATOM 1538 N N . LEU A 1 208 ? 0.487 -1.391 -20.736 1.00 83.44 208 LEU A N 1
ATOM 1539 C CA . LEU A 1 208 ? -0.446 -2.238 -19.999 1.00 83.44 208 LEU A CA 1
ATOM 1540 C C . LEU A 1 208 ? -1.108 -1.472 -18.852 1.00 83.44 208 LEU A C 1
ATOM 1542 O O . LEU A 1 208 ? -2.312 -1.590 -18.628 1.00 83.44 208 LEU A O 1
ATOM 1546 N N . HIS A 1 209 ? -0.338 -0.641 -18.153 1.00 75.31 209 HIS A N 1
ATOM 1547 C CA . HIS A 1 209 ? -0.864 0.216 -17.102 1.00 75.31 209 HIS A CA 1
ATOM 1548 C C . HIS A 1 209 ? -1.873 1.239 -17.646 1.00 75.31 209 HIS A C 1
ATOM 1550 O O . HIS A 1 209 ? -3.011 1.292 -17.177 1.00 75.31 209 HIS A O 1
ATOM 1556 N N . ALA A 1 210 ? -1.501 1.995 -18.682 1.00 78.44 210 ALA A N 1
ATOM 1557 C CA . ALA A 1 210 ? -2.382 2.976 -19.313 1.00 78.44 210 ALA A CA 1
ATOM 1558 C C . ALA A 1 210 ? -3.645 2.328 -19.903 1.00 78.44 210 ALA A C 1
ATOM 1560 O O . ALA A 1 210 ? -4.745 2.859 -19.757 1.00 78.44 210 ALA A O 1
ATOM 1561 N N . GLY A 1 211 ? -3.514 1.140 -20.499 1.00 84.81 211 GLY A N 1
ATOM 1562 C CA . GLY A 1 211 ? -4.638 0.354 -20.999 1.00 84.81 211 GLY A CA 1
ATOM 1563 C C . GLY A 1 211 ? -5.593 -0.064 -19.884 1.00 84.81 211 GLY A C 1
ATOM 1564 O O . GLY A 1 211 ? -6.806 0.079 -20.028 1.00 84.81 211 GLY A O 1
A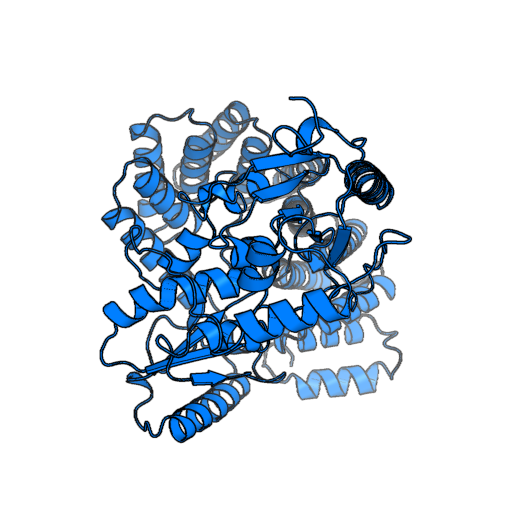TOM 1565 N N . ALA A 1 212 ? -5.067 -0.502 -18.737 1.00 77.69 212 ALA A N 1
ATOM 1566 C CA . ALA A 1 212 ? -5.884 -0.829 -17.572 1.00 77.69 212 ALA A CA 1
ATOM 1567 C C . ALA A 1 212 ? -6.638 0.393 -17.020 1.00 77.69 212 ALA A C 1
ATOM 1569 O O . ALA A 1 212 ? -7.808 0.280 -16.649 1.00 77.69 212 ALA A O 1
ATOM 1570 N N . MET A 1 213 ? -5.997 1.563 -16.990 1.00 73.81 213 MET A N 1
ATOM 1571 C CA . MET A 1 213 ? -6.626 2.815 -16.558 1.00 73.81 213 MET A CA 1
ATOM 1572 C C . MET A 1 213 ? -7.709 3.290 -17.527 1.00 73.81 213 MET A C 1
ATOM 1574 O O . MET A 1 213 ? -8.799 3.663 -17.096 1.00 73.81 213 MET A O 1
ATOM 1578 N N . HIS A 1 214 ? -7.441 3.248 -18.833 1.00 81.94 214 HIS A N 1
ATOM 1579 C CA . HIS A 1 214 ? -8.420 3.606 -19.855 1.00 81.94 214 HIS A CA 1
ATOM 1580 C C . HIS A 1 214 ? -9.632 2.666 -19.832 1.00 81.94 214 HIS A C 1
ATOM 1582 O O . HIS A 1 214 ? -10.783 3.100 -19.881 1.00 81.94 214 HIS A O 1
ATOM 1588 N N . ALA A 1 215 ? -9.387 1.365 -19.680 1.00 80.56 215 ALA A N 1
ATOM 1589 C CA . ALA A 1 215 ? -10.439 0.372 -19.536 1.00 80.56 215 ALA A CA 1
ATOM 1590 C C . ALA A 1 215 ? -11.278 0.611 -18.268 1.00 80.56 215 ALA A C 1
ATOM 1592 O O . ALA A 1 215 ? -12.501 0.505 -18.304 1.00 80.56 215 ALA A O 1
ATOM 1593 N N . HIS A 1 216 ? -10.648 1.017 -17.161 1.00 71.75 216 HIS A N 1
ATOM 1594 C CA . HIS A 1 216 ? -11.365 1.413 -15.950 1.00 71.75 216 HIS A CA 1
ATOM 1595 C C . HIS A 1 216 ? -12.251 2.647 -16.174 1.00 71.75 216 HIS A C 1
ATOM 1597 O O . HIS A 1 216 ? -13.432 2.615 -15.832 1.00 71.75 216 HIS A O 1
ATOM 1603 N N . SER A 1 217 ? -11.715 3.714 -16.776 1.00 68.31 217 SER A N 1
ATOM 1604 C CA . SER A 1 217 ? -12.462 4.963 -16.984 1.00 68.31 217 SER A CA 1
ATOM 1605 C C . SER A 1 217 ? -13.625 4.821 -17.971 1.00 68.31 217 SER A C 1
ATOM 1607 O O . SER A 1 217 ? -14.594 5.572 -17.892 1.00 68.31 217 SER A O 1
ATOM 1609 N N . THR A 1 218 ? -13.562 3.829 -18.859 1.00 78.88 218 THR A N 1
ATOM 1610 C CA . THR A 1 218 ? -14.628 3.483 -19.812 1.00 78.88 218 THR A CA 1
ATOM 1611 C C . THR A 1 218 ? -15.570 2.382 -19.309 1.00 78.88 218 THR A C 1
ATOM 1613 O O . THR A 1 218 ? -16.534 2.045 -19.994 1.00 78.88 218 THR A O 1
ATOM 1616 N N . GLY A 1 219 ? -15.328 1.823 -18.117 1.00 70.94 219 GLY A N 1
ATOM 1617 C CA . GLY A 1 219 ? -16.131 0.742 -17.532 1.00 70.94 219 GLY A CA 1
ATOM 1618 C C . GLY A 1 219 ? -15.906 -0.643 -18.156 1.00 70.94 219 GLY A C 1
ATOM 1619 O O . GLY A 1 219 ? -16.658 -1.573 -17.868 1.00 70.94 219 GLY A O 1
ATOM 1620 N N . ASN A 1 220 ? -14.879 -0.812 -18.993 1.00 79.31 220 ASN A N 1
ATOM 1621 C CA . ASN A 1 220 ? -14.523 -2.086 -19.612 1.00 79.31 220 ASN A CA 1
ATOM 1622 C C . ASN A 1 220 ? -13.671 -2.949 -18.662 1.00 79.31 220 ASN A C 1
ATOM 1624 O O . ASN A 1 220 ? -12.441 -3.003 -18.745 1.00 79.31 220 ASN A O 1
ATOM 1628 N N . MET A 1 221 ? -14.333 -3.627 -17.726 1.00 71.88 221 MET A N 1
ATOM 1629 C CA . MET A 1 221 ? -13.651 -4.374 -16.663 1.00 71.88 221 MET A CA 1
ATOM 1630 C C . MET A 1 221 ? -12.892 -5.613 -17.155 1.00 71.88 221 MET A C 1
ATOM 1632 O O . MET A 1 221 ? -11.848 -5.940 -16.590 1.00 71.88 221 MET A O 1
ATOM 1636 N N . ASP A 1 222 ? -13.346 -6.249 -18.235 1.00 75.69 222 ASP A N 1
ATOM 1637 C CA . ASP A 1 222 ? -12.670 -7.411 -18.824 1.00 75.69 222 ASP A CA 1
ATOM 1638 C C . ASP A 1 222 ? -11.333 -7.017 -19.465 1.00 75.69 222 ASP A C 1
ATOM 1640 O O . ASP A 1 222 ? -10.299 -7.661 -19.241 1.00 75.69 222 ASP A O 1
ATOM 1644 N N . LEU A 1 223 ? -11.322 -5.910 -20.218 1.00 81.38 223 LEU A N 1
ATOM 1645 C CA . LEU A 1 223 ? -10.095 -5.361 -20.792 1.00 81.38 223 LEU A CA 1
ATOM 1646 C C . LEU A 1 223 ? -9.133 -4.909 -19.692 1.00 81.38 223 LEU A C 1
ATOM 1648 O O . LEU A 1 223 ? -7.939 -5.203 -19.763 1.00 81.38 223 LEU A O 1
ATOM 1652 N N . ARG A 1 224 ? -9.655 -4.259 -18.643 1.00 76.31 224 ARG A N 1
ATOM 1653 C CA . ARG A 1 224 ? -8.865 -3.862 -17.472 1.00 76.31 224 ARG A CA 1
ATOM 1654 C C . ARG A 1 224 ? -8.157 -5.071 -16.866 1.00 76.31 224 ARG A C 1
ATOM 1656 O O . ARG A 1 224 ? -6.942 -5.034 -16.687 1.00 76.31 224 ARG A O 1
ATOM 1663 N N . GLN A 1 225 ? -8.894 -6.147 -16.590 1.00 68.81 225 GLN A N 1
ATOM 1664 C CA . GLN A 1 225 ? -8.322 -7.357 -16.001 1.00 68.81 225 GLN A CA 1
ATOM 1665 C C . GLN A 1 225 ? -7.285 -8.003 -16.927 1.00 68.81 225 GLN A C 1
ATOM 1667 O O . GLN A 1 225 ? -6.232 -8.438 -16.467 1.00 68.81 225 GLN A O 1
ATOM 1672 N N . THR A 1 226 ? -7.545 -8.015 -18.235 1.00 82.31 226 THR A N 1
ATOM 1673 C CA . THR A 1 226 ? -6.612 -8.541 -19.240 1.00 82.31 226 THR A CA 1
ATOM 1674 C C . THR A 1 226 ? -5.281 -7.790 -19.219 1.00 82.31 226 THR A C 1
ATOM 1676 O O . THR A 1 226 ? -4.223 -8.414 -19.133 1.00 82.31 226 THR A O 1
ATOM 1679 N N . MET A 1 227 ? -5.320 -6.456 -19.242 1.00 82.38 227 MET A N 1
ATOM 1680 C CA . MET A 1 227 ? -4.116 -5.621 -19.221 1.00 82.38 227 MET A CA 1
ATOM 1681 C C . MET A 1 227 ? -3.312 -5.807 -17.936 1.00 82.38 227 MET A C 1
ATOM 1683 O O . MET A 1 227 ? -2.087 -5.921 -17.966 1.00 82.38 227 MET A O 1
ATOM 1687 N N . LEU A 1 228 ? -3.997 -5.920 -16.801 1.00 71.12 228 LEU A N 1
ATOM 1688 C CA . LEU A 1 228 ? -3.333 -6.121 -15.522 1.00 71.12 228 LEU A CA 1
ATOM 1689 C C . LEU A 1 228 ? -2.732 -7.523 -15.379 1.00 71.12 228 LEU A C 1
ATOM 1691 O O . LEU A 1 228 ? -1.627 -7.659 -14.857 1.00 71.12 228 LEU A O 1
ATOM 1695 N N . ASN A 1 229 ? -3.396 -8.557 -15.898 1.00 73.00 229 ASN A N 1
ATOM 1696 C CA . ASN A 1 229 ? -2.839 -9.909 -15.947 1.00 73.00 229 ASN A CA 1
ATOM 1697 C C . ASN A 1 229 ? -1.551 -9.949 -16.784 1.00 73.00 229 ASN A C 1
ATOM 1699 O O . ASN A 1 229 ? -0.560 -10.543 -16.356 1.00 73.00 229 ASN A O 1
ATOM 1703 N N . ARG A 1 230 ? -1.538 -9.270 -17.941 1.00 82.44 230 ARG A N 1
ATOM 1704 C CA . ARG A 1 230 ? -0.329 -9.103 -18.767 1.00 82.44 230 ARG A CA 1
ATOM 1705 C C . ARG A 1 230 ? 0.773 -8.374 -17.994 1.00 82.44 230 ARG A C 1
ATOM 1707 O O . ARG A 1 230 ? 1.927 -8.785 -18.047 1.00 82.44 230 ARG A O 1
ATOM 1714 N N . LEU A 1 231 ? 0.423 -7.350 -17.212 1.00 75.50 231 LEU A N 1
ATOM 1715 C CA . LEU A 1 231 ? 1.391 -6.546 -16.456 1.00 75.50 231 LEU A CA 1
ATOM 1716 C C . LEU A 1 231 ? 2.036 -7.352 -15.327 1.00 75.50 231 LEU A C 1
ATOM 1718 O O . LEU A 1 231 ? 3.250 -7.307 -15.127 1.00 75.50 231 LEU A O 1
ATOM 1722 N N . ILE A 1 232 ? 1.231 -8.150 -14.628 1.00 69.56 232 ILE A N 1
ATOM 1723 C CA . ILE A 1 232 ? 1.699 -9.095 -13.614 1.00 69.56 232 ILE A CA 1
ATOM 1724 C C . ILE A 1 232 ? 2.622 -10.148 -14.243 1.00 69.56 232 ILE A C 1
ATOM 1726 O O . ILE A 1 232 ? 3.668 -10.460 -13.671 1.00 69.56 232 ILE A O 1
ATOM 1730 N N . ALA A 1 233 ? 2.264 -10.679 -15.416 1.00 72.62 233 ALA A N 1
ATOM 1731 C CA . ALA A 1 233 ? 3.088 -11.645 -16.136 1.00 72.62 233 ALA A CA 1
ATOM 1732 C C . ALA A 1 233 ? 4.429 -11.036 -16.579 1.00 72.62 233 ALA A C 1
ATOM 1734 O O . ALA A 1 233 ? 5.471 -11.652 -16.358 1.00 72.62 233 ALA A O 1
ATOM 1735 N N . HIS A 1 234 ? 4.417 -9.810 -17.112 1.00 74.62 234 HIS A N 1
ATOM 1736 C CA . HIS A 1 234 ? 5.629 -9.070 -17.459 1.00 74.62 234 HIS A CA 1
ATOM 1737 C C . HIS A 1 234 ? 6.527 -8.867 -16.232 1.00 74.62 234 HIS A C 1
ATOM 1739 O O . HIS A 1 234 ? 7.702 -9.220 -16.267 1.00 74.62 234 HIS A O 1
ATOM 1745 N N . SER A 1 235 ? 5.964 -8.386 -15.115 1.00 67.62 235 SER A N 1
ATOM 1746 C CA . SER A 1 235 ? 6.694 -8.231 -13.848 1.00 67.62 235 SER A CA 1
ATOM 1747 C C . SER A 1 235 ? 7.297 -9.549 -13.362 1.00 67.62 235 SER A C 1
ATOM 1749 O O . SER A 1 235 ? 8.395 -9.555 -12.820 1.00 67.62 235 SER A O 1
ATOM 1751 N N . ALA A 1 236 ? 6.607 -10.679 -13.531 1.00 67.25 236 ALA A N 1
ATOM 1752 C CA . ALA A 1 236 ? 7.151 -11.982 -13.161 1.00 67.25 236 ALA A CA 1
ATOM 1753 C C . ALA A 1 236 ? 8.304 -12.421 -14.082 1.00 67.25 236 ALA A C 1
ATOM 1755 O O . ALA A 1 236 ? 9.256 -13.031 -13.600 1.00 67.25 236 ALA A O 1
ATOM 1756 N N . ALA A 1 237 ? 8.235 -12.102 -15.378 1.00 69.00 237 ALA A N 1
ATOM 1757 C CA . ALA A 1 237 ? 9.244 -12.470 -16.370 1.00 69.00 237 ALA A CA 1
ATOM 1758 C C . ALA A 1 237 ? 10.541 -11.652 -16.259 1.00 69.00 237 ALA A C 1
ATOM 1760 O O . ALA A 1 237 ? 11.609 -12.164 -16.587 1.00 69.00 237 ALA A O 1
ATOM 1761 N N . THR A 1 238 ? 10.465 -10.405 -15.792 1.00 66.44 238 THR A N 1
ATOM 1762 C CA . THR A 1 238 ? 11.627 -9.508 -15.660 1.00 66.44 238 THR A CA 1
ATOM 1763 C C . THR A 1 238 ? 12.343 -9.612 -14.313 1.00 66.44 238 THR A C 1
ATOM 1765 O O . THR A 1 238 ? 13.381 -8.981 -14.119 1.00 66.44 238 THR A O 1
ATOM 1768 N N . ARG A 1 239 ? 11.830 -10.416 -13.372 1.00 68.94 239 ARG A N 1
ATOM 1769 C CA . ARG A 1 239 ? 12.481 -10.614 -12.070 1.00 68.94 239 ARG A CA 1
ATOM 1770 C C . ARG A 1 239 ? 13.801 -11.372 -12.211 1.00 68.94 239 ARG A C 1
ATOM 1772 O O . ARG A 1 239 ? 13.891 -12.312 -13.002 1.00 68.94 239 ARG A O 1
ATOM 1779 N N . PRO A 1 240 ? 14.811 -11.029 -11.392 1.00 67.50 240 PRO A N 1
ATOM 1780 C CA . PRO A 1 240 ? 16.044 -11.796 -11.345 1.00 67.50 240 PRO A CA 1
ATOM 1781 C C . PRO A 1 240 ? 15.747 -13.247 -10.957 1.00 67.50 240 PRO A C 1
ATOM 1783 O O . PRO A 1 240 ? 14.853 -13.522 -10.154 1.00 67.50 240 PRO A O 1
ATOM 1786 N N . ALA A 1 241 ? 16.513 -14.185 -11.515 1.00 75.50 241 ALA A N 1
ATOM 1787 C CA . ALA A 1 241 ? 16.378 -15.591 -11.166 1.00 75.50 241 ALA A CA 1
ATOM 1788 C C . ALA A 1 241 ? 16.696 -15.802 -9.680 1.00 75.50 241 ALA A C 1
ATOM 1790 O O . ALA A 1 241 ? 17.715 -15.328 -9.175 1.00 75.50 241 ALA A O 1
ATOM 1791 N N . ALA A 1 242 ? 15.850 -16.562 -8.985 1.00 80.31 242 ALA A N 1
ATOM 1792 C CA . ALA A 1 242 ? 16.116 -16.908 -7.597 1.00 80.31 242 ALA A CA 1
ATOM 1793 C C . ALA A 1 242 ? 17.417 -17.715 -7.464 1.00 80.31 242 ALA A C 1
ATOM 1795 O O . ALA A 1 242 ? 17.701 -18.610 -8.272 1.00 80.31 242 ALA A O 1
ATOM 1796 N N . SER A 1 243 ? 18.188 -17.444 -6.416 1.00 82.81 243 SER A N 1
ATOM 1797 C CA . SER A 1 243 ? 19.366 -18.229 -6.062 1.00 82.81 243 SER A CA 1
ATOM 1798 C C . SER A 1 243 ? 18.972 -19.603 -5.490 1.00 82.81 243 SER A C 1
ATOM 1800 O O . SER A 1 243 ? 17.847 -19.783 -5.011 1.00 82.81 243 SER A O 1
ATOM 1802 N N . PRO A 1 244 ? 19.880 -20.598 -5.502 1.00 86.12 244 PRO A N 1
ATOM 1803 C CA . PRO A 1 244 ? 19.644 -21.878 -4.831 1.00 86.12 244 PRO A CA 1
ATOM 1804 C C . PRO A 1 244 ? 19.305 -21.724 -3.342 1.00 86.12 244 PRO A C 1
ATOM 1806 O O . PRO A 1 244 ? 18.436 -22.432 -2.846 1.00 86.12 244 PRO A O 1
ATOM 1809 N N . ALA A 1 245 ? 19.931 -20.762 -2.654 1.00 84.62 245 ALA A N 1
ATOM 1810 C CA . ALA A 1 245 ? 19.654 -20.479 -1.248 1.00 84.62 245 ALA A CA 1
ATOM 1811 C C . ALA A 1 245 ? 18.225 -19.954 -1.041 1.00 84.62 245 ALA A C 1
ATOM 1813 O O . ALA A 1 245 ? 17.513 -20.456 -0.180 1.00 84.62 245 ALA A O 1
ATOM 1814 N N . GLN A 1 246 ? 17.774 -19.008 -1.877 1.00 84.81 246 GLN A N 1
ATOM 1815 C CA . GLN A 1 246 ? 16.395 -18.508 -1.822 1.00 84.81 246 GLN A CA 1
ATOM 1816 C C . GLN A 1 246 ? 15.379 -19.632 -2.059 1.00 84.81 246 GLN A C 1
ATOM 1818 O O . GLN A 1 246 ? 14.380 -19.711 -1.348 1.00 84.81 246 GLN A O 1
ATOM 1823 N N . ARG A 1 247 ? 15.638 -20.520 -3.032 1.00 89.94 247 ARG A N 1
ATOM 1824 C CA . ARG A 1 247 ? 14.784 -21.693 -3.287 1.00 89.94 247 ARG A CA 1
ATOM 1825 C C . ARG A 1 247 ? 14.700 -22.614 -2.072 1.00 89.94 247 ARG A C 1
ATOM 1827 O O . ARG A 1 247 ? 13.593 -22.944 -1.668 1.00 89.94 247 ARG A O 1
ATOM 1834 N N . ALA A 1 248 ? 15.840 -22.974 -1.484 1.00 90.19 248 ALA A N 1
ATOM 1835 C CA . ALA A 1 248 ? 15.886 -23.875 -0.336 1.00 90.19 248 ALA A CA 1
ATOM 1836 C C . ALA A 1 248 ? 15.160 -23.294 0.890 1.00 90.19 248 ALA A C 1
ATOM 1838 O O . ALA A 1 248 ? 14.376 -23.991 1.525 1.00 90.19 248 ALA A O 1
ATOM 1839 N N . GLU A 1 249 ? 15.365 -22.009 1.191 1.00 90.62 249 GLU A N 1
ATOM 1840 C CA . GLU A 1 249 ? 14.677 -21.328 2.297 1.00 90.62 249 GLU A CA 1
ATOM 1841 C C . GLU A 1 249 ? 13.158 -21.278 2.091 1.00 90.62 249 GLU A C 1
ATOM 1843 O O . GLU A 1 249 ? 12.390 -21.491 3.031 1.00 90.62 249 GLU A O 1
ATOM 1848 N N . TRP A 1 250 ? 12.715 -21.013 0.858 1.00 93.56 250 TRP A N 1
ATOM 1849 C CA . TRP A 1 250 ? 11.300 -21.041 0.506 1.00 93.56 250 TRP A CA 1
ATOM 1850 C C . TRP A 1 250 ? 10.696 -22.437 0.633 1.00 93.56 250 TRP A C 1
ATOM 1852 O O . TRP A 1 250 ? 9.614 -22.570 1.196 1.00 93.56 250 TRP A O 1
ATOM 1862 N N . GLU A 1 251 ? 11.366 -23.465 0.118 1.00 94.94 251 GLU A N 1
ATOM 1863 C CA . GLU A 1 251 ? 10.889 -24.849 0.183 1.00 94.94 251 GLU A CA 1
ATOM 1864 C C . GLU A 1 251 ? 10.759 -25.318 1.632 1.00 94.94 251 GLU A C 1
ATOM 1866 O O . GLU A 1 251 ? 9.698 -25.795 2.020 1.00 94.94 251 GLU A O 1
ATOM 1871 N N . ASP A 1 252 ? 11.772 -25.066 2.459 1.00 94.69 252 ASP A N 1
ATOM 1872 C CA . ASP A 1 252 ? 11.758 -25.370 3.890 1.00 94.69 252 ASP A CA 1
ATOM 1873 C C . ASP A 1 252 ? 10.621 -24.633 4.631 1.00 94.69 252 ASP A C 1
ATOM 1875 O O . ASP A 1 252 ? 9.858 -25.228 5.398 1.00 94.69 252 ASP A O 1
ATOM 1879 N N . PHE A 1 253 ? 10.421 -23.339 4.352 1.00 95.69 253 PHE A N 1
ATOM 1880 C CA . PHE A 1 253 ? 9.293 -22.584 4.903 1.00 95.69 253 PHE A CA 1
ATOM 1881 C C . PHE A 1 253 ? 7.928 -23.129 4.453 1.00 95.69 253 PHE A C 1
ATOM 1883 O O . PHE A 1 253 ? 7.020 -23.302 5.275 1.00 95.69 253 PHE A O 1
ATOM 1890 N N . ARG A 1 254 ? 7.775 -23.391 3.153 1.00 96.31 254 ARG A N 1
ATOM 1891 C CA . ARG A 1 254 ? 6.553 -23.926 2.548 1.00 96.31 254 ARG A CA 1
ATOM 1892 C C . ARG A 1 254 ? 6.206 -25.274 3.168 1.00 96.31 254 ARG A C 1
ATOM 1894 O O . ARG A 1 254 ? 5.062 -25.473 3.567 1.00 96.31 254 ARG A O 1
ATOM 1901 N N . ASP A 1 255 ? 7.181 -26.164 3.296 1.00 96.62 255 ASP A N 1
ATOM 1902 C CA . ASP A 1 255 ? 6.973 -27.528 3.771 1.00 96.62 255 ASP A CA 1
ATOM 1903 C C . ASP A 1 255 ? 6.570 -27.548 5.256 1.00 96.62 255 ASP A C 1
ATOM 1905 O O . ASP A 1 255 ? 5.633 -28.259 5.623 1.00 96.62 255 ASP A O 1
ATOM 1909 N N . ARG A 1 256 ? 7.130 -26.660 6.095 1.00 96.69 256 ARG A N 1
ATOM 1910 C CA . ARG A 1 256 ? 6.628 -26.448 7.469 1.00 96.69 256 ARG A CA 1
ATOM 1911 C C . ARG A 1 256 ? 5.180 -25.962 7.514 1.00 96.69 256 ARG A C 1
ATOM 1913 O O . ARG A 1 256 ? 4.420 -26.333 8.409 1.00 96.69 256 ARG A O 1
ATOM 1920 N N . CYS A 1 257 ? 4.780 -25.092 6.588 1.00 97.12 257 CYS A N 1
ATOM 1921 C CA . CYS A 1 257 ? 3.394 -24.628 6.518 1.00 97.12 257 CYS A CA 1
ATOM 1922 C C . CYS A 1 257 ? 2.446 -25.755 6.089 1.00 97.12 257 CYS A C 1
ATOM 1924 O O . CYS A 1 257 ? 1.365 -25.887 6.661 1.00 97.12 257 CYS A O 1
ATOM 1926 N N . LEU A 1 258 ? 2.861 -26.576 5.121 1.00 97.88 258 LEU A N 1
ATOM 1927 C CA . LEU A 1 258 ? 2.124 -27.757 4.671 1.00 97.88 258 LEU A CA 1
ATOM 1928 C C . LEU A 1 258 ? 1.927 -28.765 5.809 1.00 97.88 258 LEU A C 1
ATOM 1930 O O . LEU A 1 258 ? 0.800 -29.201 6.046 1.00 97.88 258 LEU A O 1
ATOM 1934 N N . GLU A 1 259 ? 2.979 -29.042 6.583 1.00 97.69 259 GLU A N 1
ATOM 1935 C CA . GLU A 1 259 ? 2.909 -29.900 7.769 1.00 97.69 259 GLU A CA 1
ATOM 1936 C C . GLU A 1 259 ? 1.880 -29.382 8.785 1.00 97.69 259 GLU A C 1
ATOM 1938 O O . GLU A 1 259 ? 1.002 -30.130 9.217 1.00 97.69 259 GLU A O 1
ATOM 1943 N N . ARG A 1 260 ? 1.918 -28.081 9.109 1.00 97.56 260 ARG A N 1
ATOM 1944 C CA . ARG A 1 260 ? 0.956 -27.450 10.033 1.00 97.56 260 ARG A CA 1
ATOM 1945 C C . ARG A 1 260 ? -0.488 -27.500 9.534 1.00 97.56 260 ARG A C 1
ATOM 1947 O O . ARG A 1 260 ? -1.405 -27.525 10.351 1.00 97.56 260 ARG A O 1
ATOM 1954 N N . LEU A 1 261 ? -0.692 -27.487 8.218 1.00 97.00 261 LEU A N 1
ATOM 1955 C CA . LEU A 1 261 ? -2.006 -27.613 7.587 1.00 97.00 261 LEU A CA 1
ATOM 1956 C C . LEU A 1 261 ? -2.477 -29.069 7.453 1.00 97.00 261 LEU A C 1
ATOM 1958 O O . LEU A 1 261 ? -3.648 -29.293 7.141 1.00 97.00 261 LEU A O 1
ATOM 1962 N N . GLY A 1 262 ? -1.591 -30.052 7.648 1.00 97.19 262 GLY A N 1
ATOM 1963 C CA . GLY A 1 262 ? -1.858 -31.446 7.295 1.00 97.19 262 GLY A CA 1
ATOM 1964 C C . GLY A 1 262 ? -2.055 -31.653 5.787 1.00 97.19 262 GLY A C 1
ATOM 1965 O O . GLY A 1 262 ? -2.759 -32.578 5.386 1.00 97.19 262 GLY A O 1
ATOM 1966 N N . GLU A 1 263 ? -1.472 -30.788 4.955 1.00 96.94 263 GLU A N 1
ATOM 1967 C CA . GLU A 1 263 ? -1.537 -30.851 3.492 1.00 96.94 263 GLU A CA 1
ATOM 1968 C C . GLU A 1 263 ? -0.208 -31.380 2.940 1.00 96.94 263 GLU A C 1
ATOM 1970 O O . GLU A 1 263 ? 0.851 -31.127 3.505 1.00 96.94 263 GLU A O 1
ATOM 1975 N N . ARG A 1 264 ? -0.246 -32.148 1.847 1.00 94.44 264 ARG A N 1
ATOM 1976 C CA . ARG A 1 264 ? 0.966 -32.682 1.195 1.00 94.44 264 ARG A CA 1
ATOM 1977 C C . ARG A 1 264 ? 1.192 -32.092 -0.185 1.00 94.44 264 ARG A C 1
ATOM 1979 O O . ARG A 1 264 ? 2.321 -32.096 -0.663 1.00 94.44 264 ARG A O 1
ATOM 1986 N N . ASP A 1 265 ? 0.129 -31.617 -0.827 1.00 95.62 265 ASP A N 1
ATOM 1987 C CA . ASP A 1 265 ? 0.198 -31.059 -2.168 1.00 95.62 265 ASP A CA 1
ATOM 1988 C C . ASP A 1 265 ? 0.323 -29.525 -2.113 1.00 95.62 265 ASP A C 1
ATOM 1990 O O . ASP A 1 265 ? -0.664 -28.838 -1.819 1.00 95.62 265 ASP A O 1
ATOM 1994 N N . PRO A 1 266 ? 1.502 -28.949 -2.427 1.00 95.06 266 PRO A N 1
ATOM 1995 C CA . PRO A 1 266 ? 1.677 -27.501 -2.445 1.00 95.06 266 PRO A CA 1
ATOM 1996 C C . PRO A 1 266 ? 0.742 -26.806 -3.441 1.00 95.06 266 PRO A C 1
ATOM 1998 O O . PRO A 1 266 ? 0.352 -25.667 -3.197 1.00 95.06 266 PRO A O 1
ATOM 2001 N N . SER A 1 267 ? 0.320 -27.469 -4.525 1.00 94.81 267 SER A N 1
ATOM 2002 C CA . SER A 1 267 ? -0.584 -26.885 -5.529 1.00 94.81 267 SER A CA 1
ATOM 2003 C C . SER A 1 267 ? -2.014 -26.658 -5.015 1.00 94.81 267 SER A C 1
ATOM 2005 O O . SER A 1 267 ? -2.834 -26.015 -5.677 1.00 94.81 267 SER A O 1
ATOM 2007 N N . ARG A 1 268 ? -2.314 -27.116 -3.796 1.00 96.38 268 ARG A N 1
ATOM 2008 C CA . ARG A 1 268 ? -3.581 -26.863 -3.103 1.00 96.38 268 ARG A CA 1
ATOM 2009 C C . ARG A 1 268 ? -3.507 -25.702 -2.119 1.00 96.38 268 ARG A C 1
ATOM 2011 O O . ARG A 1 268 ? -4.506 -25.421 -1.463 1.00 96.38 268 ARG A O 1
ATOM 2018 N N . VAL A 1 269 ? -2.363 -25.023 -2.003 1.00 97.88 269 VAL A N 1
ATOM 2019 C CA . VAL A 1 269 ? -2.139 -23.983 -0.993 1.00 97.88 269 VAL A CA 1
ATOM 2020 C C . VAL A 1 269 ? -1.668 -22.680 -1.630 1.00 97.88 269 VAL A C 1
ATOM 2022 O O . VAL A 1 269 ? -0.658 -22.642 -2.324 1.00 97.88 269 VAL A O 1
ATOM 2025 N N . TRP A 1 270 ? -2.374 -21.588 -1.360 1.00 97.31 270 TRP A N 1
ATOM 2026 C CA . TRP A 1 270 ? -1.929 -20.234 -1.674 1.00 97.31 270 TRP A CA 1
ATOM 2027 C C . TRP A 1 270 ? -1.110 -19.657 -0.529 1.00 97.31 270 TRP A C 1
ATOM 2029 O O . TRP A 1 270 ? -1.528 -19.728 0.623 1.00 97.31 270 TRP A O 1
ATOM 2039 N N . PHE A 1 271 ? 0.018 -19.032 -0.859 1.00 96.19 271 PHE A N 1
ATOM 2040 C CA . PHE A 1 271 ? 0.887 -18.360 0.103 1.00 96.19 271 PHE A CA 1
ATOM 2041 C C . PHE A 1 271 ? 0.923 -16.867 -0.202 1.00 96.19 271 PHE A C 1
ATOM 2043 O O . PHE A 1 271 ? 1.618 -16.443 -1.119 1.00 96.19 271 PHE A O 1
ATOM 2050 N N . LEU A 1 272 ? 0.151 -16.071 0.530 1.00 94.50 272 LEU A N 1
ATOM 2051 C CA . LEU A 1 272 ? -0.035 -14.647 0.267 1.00 94.50 272 LEU A CA 1
ATOM 2052 C C . LEU A 1 272 ? 0.913 -13.815 1.141 1.00 94.50 272 LEU A C 1
ATOM 2054 O O . LEU A 1 272 ? 0.838 -13.867 2.369 1.00 94.50 272 LEU A O 1
ATOM 2058 N N . PHE A 1 273 ? 1.776 -13.027 0.503 1.00 91.19 273 PHE A N 1
ATOM 2059 C CA . PHE A 1 273 ? 2.760 -12.146 1.135 1.00 91.19 273 PHE A CA 1
ATOM 2060 C C . PHE A 1 273 ? 2.363 -10.676 0.929 1.00 91.19 273 PHE A C 1
ATOM 2062 O O . PHE A 1 273 ? 2.637 -10.131 -0.145 1.00 91.19 273 PHE A O 1
ATOM 2069 N N . PRO A 1 274 ? 1.721 -10.013 1.907 1.00 87.56 274 PRO A N 1
ATOM 2070 C CA . PRO A 1 274 ? 1.487 -8.569 1.847 1.00 87.56 274 PRO A CA 1
ATOM 2071 C C . PRO A 1 274 ? 2.817 -7.794 1.889 1.00 87.56 274 PRO A C 1
ATOM 2073 O O . PRO A 1 274 ? 3.731 -8.146 2.632 1.00 87.56 274 PRO A O 1
ATOM 2076 N N . GLN A 1 275 ? 2.943 -6.742 1.074 1.00 74.31 275 GLN A N 1
ATOM 2077 C CA . GLN A 1 275 ? 4.226 -6.063 0.843 1.00 74.31 275 GLN A CA 1
ATOM 2078 C C . GLN A 1 275 ? 4.608 -4.960 1.837 1.00 74.31 275 GLN A C 1
ATOM 2080 O O . GLN A 1 275 ? 5.807 -4.709 2.002 1.00 74.31 275 GLN A O 1
ATOM 2085 N N . GLY A 1 276 ? 3.662 -4.283 2.484 1.00 72.38 276 GLY A N 1
ATOM 2086 C CA . GLY A 1 276 ? 3.995 -3.096 3.275 1.00 72.38 276 GLY A CA 1
ATOM 2087 C C . GLY A 1 276 ? 3.290 -3.004 4.619 1.00 72.38 276 GLY A C 1
ATOM 2088 O O . GLY A 1 276 ? 3.387 -3.908 5.444 1.00 72.38 276 GLY A O 1
ATOM 2089 N N . GLY A 1 277 ? 2.707 -1.843 4.901 1.00 78.38 277 GLY A N 1
ATOM 2090 C CA . GLY A 1 277 ? 2.234 -1.480 6.235 1.00 78.38 277 GLY A CA 1
ATOM 2091 C C . GLY A 1 277 ? 0.898 -2.121 6.603 1.00 78.38 277 GLY A C 1
ATOM 2092 O O . GLY A 1 277 ? 0.322 -2.906 5.853 1.00 78.38 277 GLY A O 1
ATOM 2093 N N . VAL A 1 278 ? 0.354 -1.733 7.759 1.00 84.25 278 VAL A N 1
ATOM 2094 C CA . VAL A 1 278 ? -0.966 -2.199 8.225 1.00 84.25 278 VAL A CA 1
ATOM 2095 C C . VAL A 1 278 ? -2.062 -1.985 7.168 1.00 84.25 278 VAL A C 1
ATOM 2097 O O . VAL A 1 278 ? -2.917 -2.850 7.018 1.00 84.25 278 VAL A O 1
ATOM 2100 N N . GLY A 1 279 ? -2.012 -0.899 6.387 1.00 83.69 279 GLY A N 1
ATOM 2101 C CA . GLY A 1 279 ? -2.983 -0.643 5.313 1.00 83.69 279 GLY A CA 1
ATOM 2102 C C . GLY A 1 279 ? -3.013 -1.756 4.260 1.00 83.69 279 GLY A C 1
ATOM 2103 O O . GLY A 1 279 ? -4.071 -2.312 3.976 1.00 83.69 279 GLY A O 1
ATOM 2104 N N . ASP A 1 280 ? -1.848 -2.172 3.762 1.00 83.94 280 ASP A N 1
ATOM 2105 C CA . ASP A 1 280 ? -1.730 -3.238 2.754 1.00 83.94 280 ASP A CA 1
ATOM 2106 C C . ASP A 1 280 ? -2.283 -4.571 3.270 1.00 83.94 280 ASP A C 1
ATOM 2108 O O . ASP A 1 280 ? -2.984 -5.298 2.562 1.00 83.94 280 ASP A O 1
ATOM 2112 N N . HIS A 1 281 ? -2.013 -4.860 4.546 1.00 89.19 281 HIS A N 1
ATOM 2113 C CA . HIS A 1 281 ? -2.542 -6.032 5.232 1.00 89.19 281 HIS A CA 1
ATOM 2114 C C . HIS A 1 281 ? -4.064 -5.985 5.301 1.00 89.19 281 HIS A C 1
ATOM 2116 O O . HIS A 1 281 ? -4.726 -6.971 4.984 1.00 89.19 281 HIS A O 1
ATOM 2122 N N . VAL A 1 282 ? -4.628 -4.840 5.687 1.00 90.69 282 VAL A N 1
ATOM 2123 C CA . VAL A 1 282 ? -6.077 -4.646 5.780 1.00 90.69 282 VAL A CA 1
ATOM 2124 C C . VAL A 1 282 ? -6.748 -4.875 4.430 1.00 90.69 282 VAL A C 1
ATOM 2126 O O . VAL A 1 282 ? -7.730 -5.615 4.364 1.00 90.69 282 VAL A O 1
ATOM 2129 N N . HIS A 1 283 ? -6.215 -4.301 3.349 1.00 90.44 283 HIS A N 1
ATOM 2130 C CA . HIS A 1 283 ? -6.782 -4.491 2.015 1.00 90.44 283 HIS A CA 1
ATOM 2131 C C . HIS A 1 283 ? -6.770 -5.961 1.585 1.00 90.44 283 HIS A C 1
ATOM 2133 O O . HIS A 1 283 ? -7.791 -6.452 1.096 1.00 90.44 283 HIS A O 1
ATOM 2139 N N . LEU A 1 284 ? -5.667 -6.679 1.828 1.00 93.50 284 LEU A N 1
ATOM 2140 C CA . LEU A 1 284 ? -5.595 -8.124 1.610 1.00 93.50 284 LEU A CA 1
ATOM 2141 C C . LEU A 1 284 ? -6.653 -8.863 2.443 1.00 93.50 284 LEU A C 1
ATOM 2143 O O . LEU A 1 284 ? -7.479 -9.592 1.889 1.00 93.50 284 LEU A O 1
ATOM 2147 N N . PHE A 1 285 ? -6.675 -8.650 3.760 1.00 94.69 285 PHE A N 1
ATOM 2148 C CA . PHE A 1 285 ? -7.583 -9.343 4.675 1.00 94.69 285 PHE A CA 1
ATOM 2149 C C . PHE A 1 285 ? -9.062 -9.105 4.342 1.00 94.69 285 PHE A C 1
ATOM 2151 O O . PHE A 1 285 ? -9.868 -10.043 4.353 1.00 94.69 285 PHE A O 1
ATOM 2158 N N . TYR A 1 286 ? -9.432 -7.874 3.987 1.00 94.88 286 TYR A N 1
ATOM 2159 C CA . TYR A 1 286 ? -10.798 -7.537 3.594 1.00 94.88 286 TYR A CA 1
ATOM 2160 C C . TYR A 1 286 ? -11.239 -8.213 2.292 1.00 94.88 286 TYR A C 1
ATOM 2162 O O . TYR A 1 286 ? -12.437 -8.449 2.120 1.00 94.88 286 TYR A O 1
ATOM 2170 N N . LEU A 1 287 ? -10.304 -8.563 1.407 1.00 95.31 287 LEU A N 1
ATOM 2171 C CA . LEU A 1 287 ? -10.580 -9.234 0.136 1.00 95.31 287 LEU A CA 1
ATOM 2172 C C . LEU A 1 287 ? -10.452 -10.765 0.200 1.00 95.31 287 LEU A C 1
ATOM 2174 O O . LEU A 1 287 ? -10.935 -11.442 -0.710 1.00 95.31 287 LEU A O 1
ATOM 2178 N N . LEU A 1 288 ? -9.925 -11.341 1.290 1.00 95.88 288 LEU A N 1
ATOM 2179 C CA . LEU A 1 288 ? -9.812 -12.801 1.456 1.00 95.88 288 LEU A CA 1
ATOM 2180 C C . LEU A 1 288 ? -11.145 -13.538 1.287 1.00 95.88 288 LEU A C 1
ATOM 2182 O O . LEU A 1 288 ? -11.177 -14.657 0.784 1.00 95.88 288 LEU A O 1
ATOM 2186 N N . GLY A 1 289 ? -12.261 -12.917 1.676 1.00 95.44 289 GLY A N 1
ATOM 2187 C CA . GLY A 1 289 ? -13.585 -13.514 1.494 1.00 95.44 289 GLY A CA 1
ATOM 2188 C C . GLY A 1 289 ? -13.950 -13.699 0.018 1.00 95.44 289 GLY A C 1
ATOM 2189 O O . GLY A 1 289 ? -14.534 -14.719 -0.340 1.00 95.44 289 GLY A O 1
ATOM 2190 N N . ALA A 1 290 ? -13.606 -12.733 -0.839 1.00 94.75 290 ALA A N 1
ATOM 2191 C CA . ALA A 1 290 ? -13.788 -12.844 -2.286 1.00 94.75 290 ALA A CA 1
ATOM 2192 C C . ALA A 1 290 ? -12.812 -13.860 -2.887 1.00 94.75 290 ALA A C 1
ATOM 2194 O O . ALA A 1 290 ? -13.234 -14.736 -3.639 1.00 94.75 290 ALA A O 1
ATOM 2195 N N . PHE A 1 291 ? -11.551 -13.816 -2.456 1.00 95.00 291 PHE A N 1
ATOM 2196 C CA . PHE A 1 291 ? -10.522 -14.761 -2.881 1.00 95.00 291 PHE A CA 1
ATOM 2197 C C . PHE A 1 291 ? -10.900 -16.219 -2.588 1.00 95.00 291 PHE A C 1
ATOM 2199 O O . PHE A 1 291 ? -10.873 -17.056 -3.486 1.00 95.00 291 PHE A O 1
ATOM 2206 N N . ARG A 1 292 ? -11.378 -16.531 -1.375 1.00 94.69 292 ARG A N 1
ATOM 2207 C CA . ARG A 1 292 ? -11.849 -17.888 -1.038 1.00 94.69 292 ARG A CA 1
ATOM 2208 C C . ARG A 1 292 ? -13.018 -18.363 -1.895 1.00 94.69 292 ARG A C 1
ATOM 2210 O O . ARG A 1 292 ? -13.122 -19.557 -2.140 1.00 94.69 292 ARG A O 1
ATOM 2217 N N . ARG A 1 293 ? -13.905 -17.467 -2.342 1.00 93.94 293 ARG A N 1
ATOM 2218 C CA . ARG A 1 293 ? -15.019 -17.851 -3.229 1.00 93.94 293 ARG A CA 1
ATOM 2219 C C . ARG A 1 293 ? -14.534 -18.247 -4.621 1.00 93.94 293 ARG A C 1
ATOM 2221 O O . ARG A 1 293 ? -15.146 -19.116 -5.227 1.00 93.94 293 ARG A O 1
ATOM 2228 N N . MET A 1 294 ? -13.452 -17.637 -5.105 1.00 91.50 294 MET A N 1
ATOM 2229 C CA . MET A 1 294 ? -12.809 -18.027 -6.365 1.00 91.50 294 MET A CA 1
ATOM 2230 C C . MET A 1 294 ? -11.974 -19.305 -6.236 1.00 91.50 294 MET A C 1
ATOM 2232 O O . MET A 1 294 ? -11.798 -20.024 -7.215 1.00 91.50 294 MET A O 1
ATOM 2236 N N . HIS A 1 295 ? -11.498 -19.602 -5.027 1.00 91.88 295 HIS A N 1
ATOM 2237 C CA . HIS A 1 295 ? -10.605 -20.722 -4.736 1.00 91.88 295 HIS A CA 1
ATOM 2238 C C . HIS A 1 295 ? -11.155 -21.628 -3.612 1.00 91.88 295 HIS A C 1
ATOM 2240 O O . HIS A 1 295 ? -10.486 -21.799 -2.590 1.00 91.88 295 HIS A O 1
ATOM 2246 N N . PRO A 1 296 ? -12.368 -22.207 -3.753 1.00 94.19 296 PRO A N 1
ATOM 2247 C CA . PRO A 1 296 ? -13.059 -22.893 -2.654 1.00 94.19 296 PRO A CA 1
ATOM 2248 C C . PRO A 1 296 ? -12.337 -24.154 -2.156 1.00 94.19 296 PRO A C 1
ATOM 2250 O O . PRO A 1 296 ? -12.416 -24.472 -0.970 1.00 94.19 296 PRO A O 1
ATOM 2253 N N . ASP A 1 297 ? -11.605 -24.839 -3.037 1.00 94.00 297 ASP A N 1
ATOM 2254 C CA . ASP A 1 297 ? -10.922 -26.106 -2.737 1.00 94.00 297 ASP A CA 1
ATOM 2255 C C . ASP A 1 297 ? -9.459 -25.934 -2.298 1.00 94.00 297 ASP A C 1
ATOM 2257 O O . ASP A 1 297 ? -8.760 -26.921 -2.035 1.00 94.00 297 ASP A O 1
ATOM 2261 N N . GLN A 1 298 ? -8.980 -24.688 -2.237 1.00 94.25 298 GLN A N 1
ATOM 2262 C CA . GLN A 1 298 ? -7.597 -24.359 -1.908 1.00 94.25 298 GLN A CA 1
ATOM 2263 C C . GLN A 1 298 ? -7.485 -23.795 -0.491 1.00 94.25 298 GLN A C 1
ATOM 2265 O O . GLN A 1 298 ? -8.366 -23.096 0.013 1.00 94.25 298 GLN A O 1
ATOM 2270 N N . ARG A 1 299 ? -6.364 -24.105 0.157 1.00 97.44 299 ARG A N 1
ATOM 2271 C CA . ARG A 1 299 ? -5.976 -23.539 1.447 1.00 97.44 299 ARG A CA 1
ATOM 2272 C C . ARG A 1 299 ? -5.339 -22.174 1.244 1.00 97.44 299 ARG A C 1
ATOM 2274 O O . ARG A 1 299 ? -4.625 -21.966 0.266 1.00 97.44 299 ARG A O 1
ATOM 2281 N N . VAL A 1 300 ? -5.550 -21.265 2.187 1.00 97.62 300 VAL A N 1
ATOM 2282 C CA . VAL A 1 300 ? -4.969 -19.921 2.158 1.00 97.62 300 VAL A CA 1
ATOM 2283 C C . VAL A 1 300 ? -4.072 -19.715 3.371 1.00 97.62 300 VAL A C 1
ATOM 2285 O O . VAL A 1 300 ? -4.532 -19.721 4.514 1.00 97.62 300 VAL A O 1
ATOM 2288 N N . VAL A 1 301 ? -2.789 -19.501 3.103 1.00 97.25 301 VAL A N 1
ATOM 2289 C CA . VAL A 1 301 ? -1.774 -19.105 4.076 1.00 97.25 301 VAL A CA 1
ATOM 2290 C C . VAL A 1 301 ? -1.461 -17.633 3.862 1.00 97.25 301 VAL A C 1
ATOM 2292 O O . VAL A 1 301 ? -1.127 -17.228 2.750 1.00 97.25 301 VAL A O 1
ATOM 2295 N N . VAL A 1 302 ? -1.538 -16.830 4.919 1.00 95.44 302 VAL A N 1
ATOM 2296 C CA . VAL A 1 302 ? -1.049 -15.447 4.905 1.00 95.44 302 VAL A CA 1
ATOM 2297 C C . VAL A 1 302 ? 0.275 -15.397 5.662 1.00 95.44 302 VAL A C 1
ATOM 2299 O O . VAL A 1 302 ? 0.349 -15.801 6.824 1.00 95.44 302 VAL A O 1
ATOM 2302 N N . CYS A 1 303 ? 1.319 -14.926 4.985 1.00 93.19 303 CYS A N 1
ATOM 2303 C CA . CYS A 1 303 ? 2.695 -14.922 5.468 1.00 93.19 303 CYS A CA 1
ATOM 2304 C C . CYS A 1 303 ? 3.106 -13.498 5.856 1.00 93.19 303 CYS A C 1
ATOM 2306 O O . CYS A 1 303 ? 3.459 -12.699 4.990 1.00 93.19 303 CYS A O 1
ATOM 2308 N N . THR A 1 304 ? 3.045 -13.163 7.145 1.00 89.19 304 THR A N 1
ATOM 2309 C CA . THR A 1 304 ? 3.394 -11.825 7.632 1.00 89.19 304 THR A CA 1
ATOM 2310 C C . THR A 1 304 ? 3.833 -11.793 9.098 1.00 89.19 304 THR A C 1
ATOM 2312 O O . THR A 1 304 ? 3.278 -12.498 9.940 1.00 89.19 304 THR A O 1
ATOM 2315 N N . SER A 1 305 ? 4.807 -10.929 9.393 1.00 79.50 305 SER A N 1
ATOM 2316 C CA . SER A 1 305 ? 5.209 -10.525 10.746 1.00 79.50 305 SER A CA 1
ATOM 2317 C C . SER A 1 305 ? 4.426 -9.311 11.272 1.00 79.50 305 SER A C 1
ATOM 2319 O O . SER A 1 305 ? 4.446 -9.021 12.467 1.00 79.50 305 SER A O 1
ATOM 2321 N N . LEU A 1 306 ? 3.718 -8.590 10.396 1.00 73.88 306 LEU A N 1
ATOM 2322 C CA . LEU A 1 306 ? 2.947 -7.389 10.714 1.00 73.88 306 LEU A CA 1
ATOM 2323 C C . LEU A 1 306 ? 1.445 -7.690 10.726 1.00 73.88 306 LEU A C 1
ATOM 2325 O O . LEU A 1 306 ? 0.926 -8.438 9.902 1.00 73.88 306 LEU A O 1
ATOM 2329 N N . GLY A 1 307 ? 0.717 -7.091 11.672 1.00 69.00 307 GLY A N 1
ATOM 2330 C CA . GLY A 1 307 ? -0.734 -7.288 11.776 1.00 69.00 307 GLY A CA 1
ATOM 2331 C C . GLY A 1 307 ? -1.138 -8.724 12.128 1.00 69.00 307 GLY A C 1
ATOM 2332 O O . GLY A 1 307 ? -2.241 -9.152 11.787 1.00 69.00 307 GLY A O 1
ATOM 2333 N N . GLY A 1 308 ? -0.261 -9.478 12.803 1.00 74.38 308 GLY A N 1
ATOM 2334 C CA . GLY A 1 308 ? -0.556 -10.839 13.258 1.00 74.38 308 GLY A CA 1
ATOM 2335 C C . GLY A 1 308 ? -1.796 -10.905 14.158 1.00 74.38 308 GLY A C 1
ATOM 2336 O O . GLY A 1 308 ? -2.598 -11.831 14.053 1.00 74.38 308 GLY A O 1
ATOM 2337 N N . ASP A 1 309 ? -2.012 -9.882 14.989 1.00 86.19 309 ASP A N 1
ATOM 2338 C CA . ASP A 1 309 ? -3.223 -9.766 15.797 1.00 86.19 309 ASP A CA 1
ATOM 2339 C C . ASP A 1 309 ? -4.453 -9.436 14.931 1.00 86.19 309 ASP A C 1
ATOM 2341 O O . ASP A 1 309 ? -5.494 -10.064 15.096 1.00 86.19 309 ASP A O 1
ATOM 2345 N N . LEU A 1 310 ? -4.337 -8.531 13.953 1.00 88.38 310 LEU A N 1
ATOM 2346 C CA . LEU A 1 310 ? -5.404 -8.201 13.005 1.00 88.38 310 LEU A CA 1
ATOM 2347 C C . LEU A 1 310 ? -5.867 -9.435 12.221 1.00 88.38 310 LEU A C 1
ATOM 2349 O O . LEU A 1 310 ? -7.069 -9.633 12.047 1.00 88.38 310 LEU A O 1
ATOM 2353 N N . GLY A 1 311 ? -4.939 -10.294 11.793 1.00 88.81 311 GLY A N 1
ATOM 2354 C CA . GLY A 1 311 ? -5.261 -11.529 11.079 1.00 88.81 311 GLY A CA 1
ATOM 2355 C C . GLY A 1 311 ? -6.146 -12.492 11.883 1.00 88.81 311 GLY A C 1
ATOM 2356 O O . GLY A 1 311 ? -6.899 -13.268 11.292 1.00 88.81 311 GLY A O 1
ATOM 2357 N N . THR A 1 312 ? -6.162 -12.395 13.222 1.00 89.38 312 THR A N 1
ATOM 2358 C CA . THR A 1 312 ? -7.090 -13.176 14.062 1.00 89.38 312 THR A CA 1
ATOM 2359 C C . THR A 1 312 ? -8.558 -12.840 13.792 1.00 89.38 312 THR A C 1
ATOM 2361 O O . THR A 1 312 ? -9.420 -13.707 13.938 1.00 89.38 312 THR A O 1
ATOM 2364 N N . CYS A 1 313 ? -8.850 -11.631 13.300 1.00 92.56 313 CYS A N 1
ATOM 2365 C CA . CYS A 1 313 ? -10.199 -11.225 12.916 1.00 92.56 313 CYS A CA 1
ATOM 2366 C C . CYS A 1 313 ? -10.694 -11.885 11.618 1.00 92.56 313 CYS A C 1
ATOM 2368 O O . CYS A 1 313 ? -11.852 -11.712 11.241 1.00 92.56 313 CYS A O 1
ATOM 2370 N N . PHE A 1 314 ? -9.832 -12.618 10.911 1.00 94.38 314 PHE A N 1
ATOM 2371 C CA . PHE A 1 314 ? -10.115 -13.201 9.597 1.00 94.38 314 PHE A CA 1
ATOM 2372 C C . PHE A 1 314 ? -9.905 -14.714 9.566 1.00 94.38 314 PHE A C 1
ATOM 2374 O O . PHE A 1 314 ? -9.779 -15.291 8.489 1.00 94.38 314 PHE A O 1
ATOM 2381 N N . GLN A 1 315 ? -9.883 -15.376 10.727 1.00 90.75 315 GLN A N 1
ATOM 2382 C CA . GLN A 1 315 ? -9.671 -16.826 10.836 1.00 90.75 315 GLN A CA 1
ATOM 2383 C C . GLN A 1 315 ? -10.738 -17.669 10.120 1.00 90.75 315 GLN A C 1
ATOM 2385 O O . GLN A 1 315 ? -10.491 -18.823 9.797 1.00 90.75 315 GLN A O 1
ATOM 2390 N N . ASP A 1 316 ? -11.917 -17.115 9.825 1.00 91.94 316 ASP A N 1
ATOM 2391 C CA . ASP A 1 316 ? -12.921 -17.774 8.982 1.00 91.94 316 ASP A CA 1
ATOM 2392 C C . ASP A 1 316 ? -12.568 -17.730 7.479 1.00 91.94 316 ASP A C 1
ATOM 2394 O O . ASP A 1 316 ? -13.171 -18.435 6.669 1.00 91.94 316 ASP A O 1
ATOM 2398 N N . ARG A 1 317 ? -11.571 -16.928 7.086 1.00 94.69 317 ARG A N 1
ATOM 2399 C CA . ARG A 1 317 ? -11.195 -16.636 5.692 1.00 94.69 317 ARG A CA 1
ATOM 2400 C C . ARG A 1 317 ? -9.747 -16.983 5.344 1.00 94.69 317 ARG A C 1
ATOM 2402 O O . ARG A 1 317 ? -9.321 -16.716 4.225 1.00 94.69 317 ARG A O 1
ATOM 2409 N N . LEU A 1 318 ? -9.014 -17.595 6.261 1.00 94.88 318 LEU A N 1
ATOM 2410 C CA . LEU A 1 318 ? -7.685 -18.150 6.023 1.00 94.88 318 LEU A CA 1
ATOM 2411 C C . LEU A 1 318 ? -7.534 -19.454 6.799 1.00 94.88 318 LEU A C 1
ATOM 2413 O O . LEU A 1 318 ? -8.242 -19.676 7.778 1.00 94.88 318 LEU A O 1
ATOM 2417 N N . ASP A 1 319 ? -6.625 -20.314 6.359 1.00 97.19 319 ASP A N 1
ATOM 2418 C CA . ASP A 1 319 ? -6.344 -21.592 7.014 1.00 97.19 319 ASP A CA 1
ATOM 2419 C C . ASP A 1 319 ? -5.117 -21.491 7.931 1.00 97.19 319 ASP A C 1
ATOM 2421 O O . ASP A 1 319 ? -5.044 -22.184 8.945 1.00 97.19 319 ASP A O 1
ATOM 2425 N N . LEU A 1 320 ? -4.168 -20.600 7.616 1.00 95.81 320 LEU A N 1
ATOM 2426 C CA . LEU A 1 320 ? -2.980 -20.370 8.435 1.00 95.81 320 LEU A CA 1
ATOM 2427 C C . LEU A 1 320 ? -2.484 -18.922 8.340 1.00 95.81 320 LEU A C 1
ATOM 2429 O O . LEU A 1 320 ? -2.342 -18.369 7.252 1.00 95.81 320 LEU A O 1
ATOM 2433 N N . LEU A 1 321 ? -2.174 -18.328 9.491 1.00 94.25 321 LEU A N 1
ATOM 2434 C CA . LEU A 1 321 ? -1.434 -17.072 9.600 1.00 94.25 321 LEU A CA 1
ATOM 2435 C C . LEU A 1 321 ? -0.064 -17.392 10.196 1.00 94.25 321 LEU A C 1
ATOM 2437 O O . LEU A 1 321 ? 0.021 -18.039 11.245 1.00 94.25 321 LEU A O 1
ATOM 2441 N N . VAL A 1 322 ? 1.004 -16.998 9.511 1.00 93.38 322 VAL A N 1
ATOM 2442 C CA . VAL A 1 322 ? 2.367 -17.381 9.885 1.00 93.38 322 VAL A CA 1
ATOM 2443 C C . VAL A 1 322 ? 3.335 -16.226 9.679 1.00 93.38 322 VAL A C 1
ATOM 2445 O O . VAL A 1 322 ? 3.303 -15.562 8.648 1.00 93.38 322 VAL A O 1
ATOM 2448 N N . ASP A 1 323 ? 4.214 -16.018 10.655 1.00 91.56 323 ASP A N 1
ATOM 2449 C CA . ASP A 1 323 ? 5.365 -15.137 10.497 1.00 91.56 323 ASP A CA 1
ATOM 2450 C C . ASP A 1 323 ? 6.447 -15.877 9.686 1.00 91.56 323 ASP A C 1
ATOM 2452 O O . ASP A 1 323 ? 6.893 -16.948 10.116 1.00 91.56 323 ASP A O 1
ATOM 2456 N N . PRO A 1 324 ? 6.852 -15.366 8.507 1.00 88.12 324 PRO A N 1
ATOM 2457 C CA . PRO A 1 324 ? 7.911 -15.974 7.706 1.00 88.12 324 PRO A CA 1
ATOM 2458 C C . PRO A 1 324 ? 9.298 -15.895 8.364 1.00 88.12 324 PRO A C 1
ATOM 2460 O O . PRO A 1 324 ? 10.213 -16.606 7.947 1.00 88.12 324 PRO A O 1
ATOM 2463 N N . GLY A 1 325 ? 9.455 -15.078 9.407 1.00 84.81 325 GLY A N 1
ATOM 2464 C CA . GLY A 1 325 ? 10.715 -14.844 10.090 1.00 84.81 325 GLY A CA 1
ATOM 2465 C C . GLY A 1 325 ? 11.655 -13.918 9.308 1.00 84.81 325 GLY A C 1
ATOM 2466 O O . GLY A 1 325 ? 11.381 -13.527 8.170 1.00 84.81 325 GLY A O 1
ATOM 2467 N N . PRO A 1 326 ? 12.803 -13.556 9.905 1.00 74.31 326 PRO A N 1
ATOM 2468 C CA . PRO A 1 326 ? 13.726 -12.582 9.321 1.00 74.31 326 PRO A CA 1
ATOM 2469 C C . PRO A 1 326 ? 14.441 -13.108 8.068 1.00 74.31 326 PRO A C 1
ATOM 2471 O O . PRO A 1 326 ? 14.875 -12.327 7.223 1.00 74.31 326 PRO A O 1
ATOM 2474 N N . THR A 1 327 ? 14.569 -14.430 7.933 1.00 70.88 327 THR A N 1
ATOM 2475 C CA . THR A 1 327 ? 15.298 -15.072 6.834 1.00 70.88 327 THR A CA 1
ATOM 2476 C C . THR A 1 327 ? 14.518 -15.075 5.529 1.00 70.88 327 THR A C 1
ATOM 2478 O O . THR A 1 327 ? 15.145 -15.057 4.475 1.00 70.88 327 THR A O 1
ATOM 2481 N N . LEU A 1 328 ? 13.184 -15.046 5.574 1.00 80.19 328 LEU A N 1
ATOM 2482 C CA . LEU A 1 328 ? 12.320 -15.137 4.400 1.00 80.19 328 LEU A CA 1
ATOM 2483 C C . LEU A 1 328 ? 11.580 -13.814 4.158 1.00 80.19 328 LEU A C 1
ATOM 2485 O O . LEU A 1 328 ? 10.352 -13.742 4.110 1.00 80.19 328 LEU A O 1
ATOM 2489 N N . SER A 1 329 ? 12.356 -12.736 4.025 1.00 73.38 329 SER A N 1
ATOM 2490 C CA . SER A 1 329 ? 11.803 -11.411 3.757 1.00 73.38 329 SER A CA 1
ATOM 2491 C C . SER A 1 329 ? 11.158 -11.331 2.370 1.00 73.38 329 SER A C 1
ATOM 2493 O O . SER A 1 329 ? 11.479 -12.085 1.446 1.00 73.38 329 SER A O 1
ATOM 2495 N N . LYS A 1 330 ? 10.280 -10.341 2.194 1.00 69.56 330 LYS A N 1
ATOM 2496 C CA . LYS A 1 330 ? 9.582 -10.065 0.930 1.00 69.56 330 LYS A CA 1
ATOM 2497 C C . LYS A 1 330 ? 10.520 -9.964 -0.286 1.00 69.56 330 LYS A C 1
ATOM 2499 O O . LYS A 1 330 ? 10.205 -10.480 -1.354 1.00 69.56 330 LYS A O 1
ATOM 2504 N N . ASN A 1 331 ? 11.701 -9.369 -0.110 1.00 69.50 331 ASN A N 1
ATOM 2505 C CA . ASN A 1 331 ? 12.693 -9.207 -1.177 1.00 69.50 331 ASN A CA 1
ATOM 2506 C C . ASN A 1 331 ? 13.347 -10.541 -1.551 1.00 69.50 331 ASN A C 1
ATOM 2508 O O . ASN A 1 331 ? 13.765 -10.729 -2.690 1.00 69.50 331 ASN A O 1
ATOM 2512 N N . ARG A 1 332 ? 13.409 -11.491 -0.610 1.00 76.88 332 ARG A N 1
ATOM 2513 C CA . ARG A 1 332 ? 13.979 -12.820 -0.850 1.00 76.88 332 ARG A CA 1
ATOM 2514 C C . ARG A 1 332 ? 12.993 -13.766 -1.527 1.00 76.88 332 ARG A C 1
ATOM 2516 O O . ARG A 1 332 ? 13.432 -14.603 -2.310 1.00 76.88 332 ARG A O 1
ATOM 2523 N N . VAL A 1 333 ? 11.688 -13.594 -1.298 1.00 81.19 333 VAL A N 1
ATOM 2524 C CA . VAL A 1 333 ? 10.640 -14.363 -1.997 1.00 81.19 333 VAL A CA 1
ATOM 2525 C C . VAL A 1 333 ? 10.224 -13.757 -3.334 1.00 81.19 333 VAL A C 1
ATOM 2527 O O . VAL A 1 333 ? 9.697 -14.480 -4.173 1.00 81.19 333 VAL A O 1
ATOM 2530 N N . ALA A 1 334 ? 10.469 -12.464 -3.576 1.00 77.25 334 ALA A N 1
ATOM 2531 C CA . ALA A 1 334 ? 10.072 -11.803 -4.820 1.00 77.25 334 ALA A CA 1
ATOM 2532 C C . ALA A 1 334 ? 10.587 -12.518 -6.094 1.00 77.25 334 ALA A C 1
ATOM 2534 O O . ALA A 1 334 ? 9.763 -12.774 -6.973 1.00 77.25 334 ALA A O 1
ATOM 2535 N N . PRO A 1 335 ? 11.862 -12.956 -6.190 1.00 77.38 335 PRO A N 1
ATOM 2536 C CA . PRO A 1 335 ? 12.365 -13.754 -7.320 1.00 77.38 335 PRO A CA 1
ATOM 2537 C C . PRO A 1 335 ? 11.644 -15.090 -7.551 1.00 77.38 335 PRO A C 1
ATOM 2539 O O . PRO A 1 335 ? 11.685 -15.648 -8.643 1.00 77.38 335 PRO A O 1
ATOM 2542 N N . LEU A 1 336 ? 11.009 -15.633 -6.512 1.00 82.31 336 LEU A N 1
ATOM 2543 C CA . LEU A 1 336 ? 10.256 -16.888 -6.553 1.00 82.31 336 LEU A CA 1
ATOM 2544 C C . LEU A 1 336 ? 8.763 -16.658 -6.799 1.00 82.31 336 LEU A C 1
ATOM 2546 O O . LEU A 1 336 ? 8.013 -17.622 -6.968 1.00 82.31 336 LEU A O 1
ATOM 2550 N N . ALA A 1 337 ? 8.319 -15.400 -6.760 1.00 81.56 337 ALA A N 1
ATOM 2551 C CA . ALA A 1 337 ? 6.914 -15.086 -6.657 1.00 81.56 337 ALA A CA 1
ATOM 2552 C C . ALA A 1 337 ? 6.150 -15.391 -7.946 1.00 81.56 337 ALA A C 1
ATOM 2554 O O . ALA A 1 337 ? 6.588 -15.056 -9.047 1.00 81.56 337 ALA A O 1
ATOM 2555 N N . GLY A 1 338 ? 4.969 -15.985 -7.801 1.00 75.25 338 GLY A N 1
ATOM 2556 C CA . GLY A 1 338 ? 4.096 -16.359 -8.904 1.00 75.25 338 GLY A CA 1
ATOM 2557 C C . GLY A 1 338 ? 2.621 -16.269 -8.529 1.00 75.25 338 GLY A C 1
ATOM 2558 O O . GLY A 1 338 ? 2.243 -16.361 -7.365 1.00 75.25 338 GLY A O 1
ATOM 2559 N N . CYS A 1 339 ? 1.767 -16.106 -9.537 1.00 77.88 339 CYS A N 1
ATOM 2560 C CA . CYS A 1 339 ? 0.311 -16.100 -9.367 1.00 77.88 339 CYS A CA 1
ATOM 2561 C C . CYS A 1 339 ? -0.252 -17.512 -9.516 1.00 77.88 339 CYS A C 1
ATOM 2563 O O . CYS A 1 339 ? -1.055 -17.784 -10.401 1.00 77.88 339 CYS A O 1
ATOM 2565 N N . ALA A 1 340 ? 0.241 -18.428 -8.685 1.00 84.00 340 ALA A N 1
ATOM 2566 C CA . ALA A 1 340 ? -0.176 -19.821 -8.677 1.00 84.00 340 ALA A CA 1
ATOM 2567 C C . ALA A 1 340 ? -0.050 -20.410 -7.264 1.00 84.00 340 ALA A C 1
ATOM 2569 O O . ALA A 1 340 ? 0.843 -20.000 -6.514 1.00 84.00 340 ALA A O 1
ATOM 2570 N N . PRO A 1 341 ? -0.884 -21.399 -6.906 1.00 89.56 341 PRO A N 1
ATOM 2571 C CA . PRO A 1 341 ? -0.729 -22.122 -5.653 1.00 89.56 341 PRO A CA 1
ATOM 2572 C C . PRO A 1 341 ? 0.618 -22.864 -5.607 1.00 89.56 341 PRO A C 1
ATOM 2574 O O . PRO A 1 341 ? 1.211 -23.208 -6.632 1.00 89.56 341 PRO A O 1
ATOM 2577 N N . GLY A 1 342 ? 1.129 -23.083 -4.399 1.00 91.56 342 GLY A N 1
ATOM 2578 C CA . GLY A 1 342 ? 2.430 -23.699 -4.138 1.00 91.56 342 GLY A CA 1
ATOM 2579 C C . GLY A 1 342 ? 3.622 -22.767 -4.345 1.00 91.56 342 GLY A C 1
ATOM 2580 O O . GLY A 1 342 ? 4.760 -23.154 -4.064 1.00 91.56 342 GLY A O 1
ATOM 2581 N N . ARG A 1 343 ? 3.375 -21.540 -4.814 1.00 90.38 343 ARG A N 1
ATOM 2582 C CA . ARG A 1 343 ? 4.368 -20.480 -4.996 1.00 90.38 343 ARG A CA 1
ATOM 2583 C C . ARG A 1 343 ? 4.071 -19.304 -4.064 1.00 90.38 343 ARG A C 1
ATOM 2585 O O . ARG A 1 343 ? 2.913 -19.113 -3.685 1.00 90.38 343 ARG A O 1
ATOM 2592 N N . PRO A 1 344 ? 5.090 -18.509 -3.694 1.00 90.81 344 PRO A N 1
ATOM 2593 C CA . PRO A 1 344 ? 4.847 -17.289 -2.949 1.00 90.81 344 PRO A CA 1
ATOM 2594 C C . PRO A 1 344 ? 4.109 -16.306 -3.860 1.00 90.81 344 PRO A C 1
ATOM 2596 O O . PRO A 1 344 ? 4.533 -16.035 -4.979 1.00 90.81 344 PRO A O 1
ATOM 2599 N N . HIS A 1 345 ? 2.993 -15.768 -3.398 1.00 88.38 345 HIS A N 1
ATOM 2600 C CA . HIS A 1 345 ? 2.230 -14.751 -4.097 1.00 88.38 345 HIS A CA 1
ATOM 2601 C C . HIS A 1 345 ? 2.393 -13.429 -3.360 1.00 88.38 345 HIS A C 1
ATOM 2603 O O . HIS A 1 345 ? 1.814 -13.195 -2.300 1.00 88.38 345 HIS A O 1
ATOM 2609 N N . VAL A 1 346 ? 3.230 -12.568 -3.921 1.00 84.44 346 VAL A N 1
ATOM 2610 C CA . VAL A 1 346 ? 3.484 -11.239 -3.382 1.00 84.44 346 VAL A CA 1
ATOM 2611 C C . VAL A 1 346 ? 2.321 -10.329 -3.759 1.00 84.44 346 VAL A C 1
ATOM 2613 O O . VAL A 1 346 ? 2.160 -9.997 -4.930 1.00 84.44 346 VAL A O 1
ATOM 2616 N N . VAL A 1 347 ? 1.527 -9.932 -2.768 1.00 80.56 347 VAL A N 1
ATOM 2617 C CA . VAL A 1 347 ? 0.380 -9.033 -2.926 1.00 80.56 347 VAL A CA 1
ATOM 2618 C C . VAL A 1 347 ? 0.909 -7.601 -2.911 1.00 80.56 347 VAL A C 1
ATOM 2620 O O . VAL A 1 347 ? 1.569 -7.208 -1.948 1.00 80.56 347 VAL A O 1
ATOM 2623 N N . LEU A 1 348 ? 0.616 -6.848 -3.978 1.00 72.31 348 LEU A N 1
ATOM 2624 C CA . LEU A 1 348 ? 1.210 -5.543 -4.330 1.00 72.31 348 LEU A CA 1
ATOM 2625 C C . LEU A 1 348 ? 2.691 -5.601 -4.775 1.00 72.31 348 LEU A C 1
ATOM 2627 O O . LEU A 1 348 ? 3.522 -4.869 -4.237 1.00 72.31 348 LEU A O 1
ATOM 2631 N N . PRO A 1 349 ? 3.080 -6.442 -5.753 1.00 50.28 349 PRO A N 1
ATOM 2632 C CA . PRO A 1 349 ? 4.464 -6.483 -6.207 1.00 50.28 349 PRO A CA 1
ATOM 2633 C C . PRO A 1 349 ? 4.793 -5.193 -6.970 1.00 50.28 349 PRO A C 1
ATOM 2635 O O . PRO A 1 349 ? 4.267 -4.987 -8.057 1.00 50.28 349 PRO A O 1
ATOM 2638 N N . ALA A 1 350 ? 5.638 -4.332 -6.393 1.00 45.75 350 ALA A N 1
ATOM 2639 C CA . ALA A 1 350 ? 6.315 -3.207 -7.059 1.00 45.75 350 ALA A CA 1
ATOM 2640 C C . ALA A 1 350 ? 5.427 -2.232 -7.871 1.00 45.75 350 ALA A C 1
ATOM 2642 O O . ALA A 1 350 ? 5.928 -1.437 -8.656 1.00 45.75 350 ALA A O 1
ATOM 2643 N N . PHE A 1 351 ? 4.104 -2.220 -7.669 1.00 44.88 351 PHE A N 1
ATOM 2644 C CA . PHE A 1 351 ? 3.230 -1.203 -8.270 1.00 44.88 351 PHE A CA 1
ATOM 2645 C C . PHE A 1 351 ? 3.458 0.185 -7.665 1.00 44.88 351 PHE A C 1
ATOM 2647 O O . PHE A 1 351 ? 3.013 1.173 -8.236 1.00 44.88 351 PHE A O 1
ATOM 2654 N N . HIS A 1 352 ? 4.178 0.267 -6.542 1.00 39.47 352 HIS A N 1
ATOM 2655 C CA . HIS A 1 352 ? 4.699 1.530 -6.026 1.00 39.47 352 HIS A CA 1
ATOM 2656 C C . HIS A 1 352 ? 5.741 2.162 -6.963 1.00 39.47 352 HIS A C 1
ATOM 2658 O O . HIS A 1 352 ? 5.841 3.385 -6.978 1.00 39.47 352 HIS A O 1
ATOM 2664 N N . ASP A 1 353 ? 6.445 1.357 -7.771 1.00 37.81 353 ASP A N 1
ATOM 2665 C CA . ASP A 1 353 ? 7.427 1.832 -8.760 1.00 37.81 353 ASP A CA 1
ATOM 2666 C C . ASP A 1 353 ? 6.773 2.131 -10.115 1.00 37.81 353 ASP A C 1
ATOM 2668 O O . ASP A 1 353 ? 7.326 2.850 -10.946 1.00 37.81 353 ASP A O 1
ATOM 2672 N N . ILE A 1 354 ? 5.536 1.660 -10.318 1.00 41.09 354 ILE A N 1
ATOM 2673 C CA . ILE A 1 354 ? 4.649 2.140 -11.381 1.00 41.09 354 ILE A CA 1
ATOM 2674 C C . ILE A 1 354 ? 3.994 3.441 -10.886 1.00 41.09 354 ILE A C 1
ATOM 2676 O O . ILE A 1 354 ? 2.775 3.581 -10.834 1.00 41.09 354 ILE A O 1
ATOM 2680 N N . ASP A 1 355 ? 4.832 4.421 -10.525 1.00 43.03 355 ASP A N 1
ATOM 2681 C CA . ASP A 1 355 ? 4.448 5.831 -10.437 1.00 43.03 355 ASP A CA 1
ATOM 2682 C C . ASP A 1 355 ? 4.325 6.372 -11.862 1.00 43.03 355 ASP A C 1
ATOM 2684 O O . ASP A 1 355 ? 5.115 7.183 -12.359 1.00 43.03 355 ASP A O 1
ATOM 2688 N N . VAL A 1 356 ? 3.321 5.854 -12.553 1.00 37.41 356 VAL A N 1
ATOM 2689 C CA . VAL A 1 356 ? 2.935 6.335 -13.859 1.00 37.41 356 VAL A CA 1
ATOM 2690 C C . VAL A 1 356 ? 1.825 7.332 -13.601 1.00 37.41 356 VAL A C 1
ATOM 2692 O O . VAL A 1 356 ? 0.647 7.007 -13.525 1.00 37.41 356 VAL A O 1
ATOM 2695 N N . ALA A 1 357 ? 2.257 8.591 -13.512 1.00 41.94 357 ALA A N 1
ATOM 2696 C CA . ALA A 1 357 ? 1.512 9.674 -14.126 1.00 41.94 357 ALA A CA 1
ATOM 2697 C C . ALA A 1 357 ? 0.189 10.046 -13.450 1.00 41.94 357 ALA A C 1
ATOM 2699 O O . ALA A 1 357 ? -0.869 10.023 -14.062 1.00 41.94 357 ALA A O 1
ATOM 2700 N N . GLY A 1 358 ? 0.269 10.463 -12.187 1.00 38.69 358 GLY A N 1
ATOM 2701 C CA . GLY A 1 358 ? -0.665 11.420 -11.573 1.00 38.69 358 GLY A CA 1
ATOM 2702 C C . GLY A 1 358 ? -2.159 11.079 -11.542 1.00 38.69 358 GLY A C 1
ATOM 2703 O O . GLY A 1 358 ? -2.933 11.916 -11.096 1.00 38.69 358 GLY A O 1
ATOM 2704 N N . GLN A 1 359 ? -2.566 9.879 -11.946 1.00 39.81 359 GLN A N 1
ATOM 2705 C CA . GLN A 1 359 ? -3.882 9.313 -11.697 1.00 39.81 359 GLN A CA 1
ATOM 2706 C C . GLN A 1 359 ? -3.703 8.018 -10.932 1.00 39.81 359 GLN A C 1
ATOM 2708 O O . GLN A 1 359 ? -2.992 7.108 -11.354 1.00 39.81 359 GLN A O 1
ATOM 2713 N N . THR A 1 360 ? -4.340 7.957 -9.773 1.00 53.50 360 THR A N 1
ATOM 2714 C CA . THR A 1 360 ? -4.018 6.936 -8.791 1.00 53.50 360 THR A CA 1
ATOM 2715 C C . THR A 1 360 ? -5.062 5.845 -8.752 1.00 53.50 360 THR A C 1
ATOM 2717 O O . THR A 1 360 ? -6.232 6.094 -8.479 1.00 53.50 360 THR A O 1
ATOM 2720 N N . ILE A 1 361 ? -4.622 4.612 -8.993 1.00 61.22 361 ILE A N 1
ATOM 2721 C CA . ILE A 1 361 ? -5.437 3.423 -8.759 1.00 61.22 361 ILE A CA 1
ATOM 2722 C C . ILE A 1 361 ? -5.608 3.292 -7.236 1.00 61.22 361 ILE A C 1
ATOM 2724 O O . ILE A 1 361 ? -4.594 3.272 -6.529 1.00 61.22 361 ILE A O 1
ATOM 2728 N N . PRO A 1 362 ? -6.844 3.210 -6.703 1.00 73.31 362 PRO A N 1
ATOM 2729 C CA . PRO A 1 362 ? -7.054 2.953 -5.283 1.00 73.31 362 PRO A CA 1
ATOM 2730 C C . PRO A 1 362 ? -6.282 1.707 -4.848 1.00 73.31 362 PRO A C 1
ATOM 2732 O O . PRO A 1 362 ? -6.250 0.705 -5.567 1.00 73.31 362 PRO A O 1
ATOM 2735 N N . LEU A 1 363 ? -5.684 1.733 -3.660 1.00 76.06 363 LEU A N 1
ATOM 2736 C CA . LEU A 1 363 ? -4.913 0.599 -3.146 1.00 76.06 363 LEU A CA 1
ATOM 2737 C C . LEU A 1 363 ? -5.749 -0.691 -3.127 1.00 76.06 363 LEU A C 1
ATOM 2739 O O . LEU A 1 363 ? -5.263 -1.759 -3.499 1.00 76.06 363 LEU A O 1
ATOM 2743 N N . ALA A 1 364 ? -7.039 -0.581 -2.795 1.00 80.50 364 ALA A N 1
ATOM 2744 C CA . ALA A 1 364 ? -7.981 -1.696 -2.861 1.00 80.50 364 ALA A CA 1
ATOM 2745 C C . ALA A 1 364 ? -8.048 -2.348 -4.255 1.00 80.50 364 ALA A C 1
ATOM 2747 O O . ALA A 1 364 ? -8.102 -3.573 -4.365 1.00 80.50 364 ALA A O 1
ATOM 2748 N N . ASP A 1 365 ? -8.009 -1.547 -5.316 1.00 76.94 365 ASP A N 1
ATOM 2749 C CA . ASP A 1 365 ? -8.063 -2.021 -6.696 1.00 76.94 365 ASP A CA 1
ATOM 2750 C C . ASP A 1 365 ? -6.761 -2.691 -7.127 1.00 76.94 365 ASP A C 1
ATOM 2752 O O . ASP A 1 365 ? -6.802 -3.710 -7.819 1.00 76.94 365 ASP A O 1
ATOM 2756 N N . LEU A 1 366 ? -5.615 -2.179 -6.675 1.00 76.00 366 LEU A N 1
ATOM 2757 C CA . LEU A 1 366 ? -4.331 -2.852 -6.871 1.00 76.00 366 LEU A CA 1
ATOM 2758 C C . LEU A 1 366 ? -4.330 -4.227 -6.195 1.00 76.00 366 LEU A C 1
ATOM 2760 O O . LEU A 1 366 ? -3.937 -5.213 -6.815 1.00 76.00 366 LEU A O 1
ATOM 2764 N N . VAL A 1 367 ? -4.840 -4.330 -4.964 1.00 84.00 367 VAL A N 1
ATOM 2765 C CA . VAL A 1 367 ? -4.937 -5.627 -4.279 1.00 84.00 367 VAL A CA 1
ATOM 2766 C C . VAL A 1 367 ? -5.874 -6.578 -5.025 1.00 84.00 367 VAL A C 1
ATOM 2768 O O . VAL A 1 367 ? -5.462 -7.706 -5.307 1.00 84.00 367 VAL A O 1
ATOM 2771 N N . ARG A 1 368 ? -7.084 -6.136 -5.415 1.00 83.69 368 ARG A N 1
ATOM 2772 C CA . ARG A 1 368 ? -8.017 -6.946 -6.233 1.00 83.69 368 ARG A CA 1
ATOM 2773 C C . ARG A 1 368 ? -7.316 -7.509 -7.458 1.00 83.69 368 ARG A C 1
ATOM 2775 O O . ARG A 1 368 ? -7.348 -8.709 -7.695 1.00 83.69 368 ARG A O 1
ATOM 2782 N N . THR A 1 369 ? -6.620 -6.634 -8.164 1.00 75.62 369 THR A N 1
ATOM 2783 C CA . THR A 1 369 ? -5.884 -6.961 -9.374 1.00 75.62 369 THR A CA 1
ATOM 2784 C C . THR A 1 369 ? -4.833 -8.035 -9.137 1.00 75.62 369 THR A C 1
ATOM 2786 O O . THR A 1 369 ? -4.802 -9.030 -9.855 1.00 75.62 369 THR A O 1
ATOM 2789 N N . THR A 1 370 ? -3.985 -7.852 -8.122 1.00 77.81 370 THR A N 1
ATOM 2790 C CA . THR A 1 370 ? -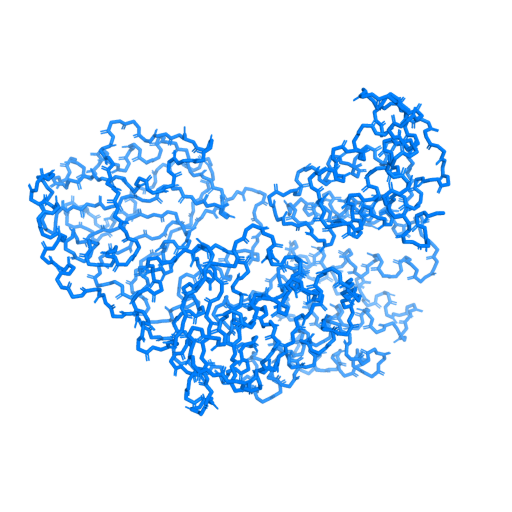2.912 -8.811 -7.821 1.00 77.81 370 THR A CA 1
ATOM 2791 C C . THR A 1 370 ? -3.459 -10.182 -7.457 1.00 77.81 370 THR A C 1
ATOM 2793 O O . THR A 1 370 ? -2.905 -11.190 -7.876 1.00 77.81 370 THR A O 1
ATOM 2796 N N . LEU A 1 371 ? -4.602 -10.214 -6.775 1.00 84.38 371 LEU A N 1
ATOM 2797 C CA . LEU A 1 371 ? -5.309 -11.437 -6.417 1.00 84.38 371 LEU A CA 1
ATOM 2798 C C . LEU A 1 371 ? -6.162 -12.014 -7.564 1.00 84.38 371 LEU A C 1
ATOM 2800 O O . LEU A 1 371 ? -6.804 -13.043 -7.368 1.00 84.38 371 LEU A O 1
ATOM 2804 N N . GLY A 1 372 ? -6.208 -11.366 -8.734 1.00 77.56 372 GLY A N 1
ATOM 2805 C CA . GLY A 1 372 ? -7.045 -11.779 -9.865 1.00 77.56 372 GLY A CA 1
ATOM 2806 C C . GLY A 1 372 ? -8.551 -11.665 -9.603 1.00 77.56 372 GLY A C 1
ATOM 2807 O O . GLY A 1 372 ? -9.333 -12.395 -10.206 1.00 77.56 372 GLY A O 1
ATOM 2808 N N . LEU A 1 373 ? -8.965 -10.795 -8.680 1.00 83.06 373 LEU A N 1
ATOM 2809 C CA . LEU A 1 373 ? -10.357 -10.639 -8.265 1.00 83.06 373 LEU A CA 1
ATOM 2810 C C . LEU A 1 373 ? -11.142 -9.717 -9.210 1.00 83.06 373 LEU A C 1
ATOM 2812 O O . LEU A 1 373 ? -10.610 -8.686 -9.627 1.00 83.06 373 LEU A O 1
ATOM 2816 N N . PRO A 1 374 ? -12.442 -9.993 -9.437 1.00 78.88 374 PRO A N 1
ATOM 2817 C CA . PRO A 1 374 ? -13.348 -9.061 -10.093 1.00 78.88 374 PRO A CA 1
ATOM 2818 C C . PRO A 1 374 ? -13.313 -7.677 -9.432 1.00 78.88 374 PRO A C 1
ATOM 2820 O O . PRO A 1 374 ? -13.259 -7.599 -8.197 1.00 78.88 374 PRO A O 1
ATOM 2823 N N . PRO A 1 375 ? -13.382 -6.575 -10.194 1.00 69.81 375 PRO A N 1
ATOM 2824 C CA . PRO A 1 375 ? -13.285 -5.237 -9.614 1.00 69.81 375 PRO A CA 1
ATOM 2825 C C . PRO A 1 375 ? -14.406 -4.863 -8.638 1.00 69.81 375 PRO A C 1
ATOM 2827 O O . PRO A 1 375 ? -14.201 -4.041 -7.749 1.00 69.81 375 PRO A O 1
ATOM 2830 N N . ASP A 1 376 ? -15.579 -5.475 -8.778 1.00 79.06 376 ASP A N 1
ATOM 2831 C CA . ASP A 1 376 ? -16.727 -5.321 -7.883 1.00 79.06 376 ASP A CA 1
ATOM 2832 C C . ASP A 1 376 ? -16.627 -6.203 -6.623 1.00 79.06 376 ASP A C 1
ATOM 2834 O O . ASP A 1 376 ? -17.527 -6.204 -5.779 1.00 79.06 376 ASP A O 1
ATOM 2838 N N . SER A 1 377 ? -15.514 -6.927 -6.445 1.00 87.38 377 SER A N 1
ATOM 2839 C CA . SER A 1 377 ? -15.258 -7.725 -5.249 1.00 87.38 377 SER A CA 1
ATOM 2840 C C . SER A 1 377 ? -15.336 -6.864 -3.992 1.00 87.38 377 SER A C 1
ATOM 2842 O O . SER A 1 377 ? -14.509 -5.977 -3.740 1.00 87.38 377 SER A O 1
ATOM 2844 N N . LEU A 1 378 ? -16.348 -7.165 -3.180 1.00 88.81 378 LEU A N 1
ATOM 2845 C CA . LEU A 1 378 ? -16.639 -6.437 -1.955 1.00 88.81 378 LEU A CA 1
ATOM 2846 C C . LEU A 1 378 ? -15.605 -6.747 -0.872 1.00 88.81 378 LEU A C 1
ATOM 2848 O O . LEU A 1 378 ? -15.366 -7.911 -0.534 1.00 88.81 378 LEU A O 1
ATOM 2852 N N . GLN A 1 379 ? -15.055 -5.687 -0.284 1.00 93.00 379 GLN A N 1
ATOM 2853 C CA . GLN A 1 379 ? -14.287 -5.770 0.954 1.00 93.00 379 GLN A CA 1
ATOM 2854 C C . GLN A 1 379 ? -15.228 -6.081 2.116 1.00 93.00 379 GLN A C 1
ATOM 2856 O O . GLN A 1 379 ? -16.340 -5.560 2.198 1.00 93.00 379 GLN A O 1
ATOM 2861 N N . GLN A 1 380 ? -14.779 -6.934 3.030 1.00 92.56 380 GLN A N 1
ATOM 2862 C CA . GLN A 1 380 ? -15.568 -7.361 4.179 1.00 92.56 380 GLN A CA 1
ATOM 2863 C C . GLN A 1 380 ? -14.769 -7.179 5.465 1.00 92.56 380 GLN A C 1
ATOM 2865 O O . GLN A 1 380 ? -13.679 -7.737 5.594 1.00 92.56 380 GLN A O 1
ATOM 2870 N N . ALA A 1 381 ? -15.346 -6.493 6.453 1.00 90.69 381 ALA A N 1
ATOM 2871 C CA . ALA A 1 381 ? -14.749 -6.357 7.779 1.00 90.69 381 ALA A CA 1
ATOM 2872 C C . ALA A 1 381 ? -14.408 -7.719 8.408 1.00 90.69 381 ALA A C 1
ATOM 2874 O O . ALA A 1 381 ? -15.094 -8.722 8.167 1.00 90.69 381 ALA A O 1
ATOM 2875 N N . GLY A 1 382 ? -13.358 -7.741 9.227 1.00 90.19 382 GLY A N 1
ATOM 2876 C CA . GLY A 1 382 ? -13.031 -8.886 10.072 1.00 90.19 382 GLY A CA 1
ATOM 2877 C C . GLY A 1 382 ? -14.028 -9.034 11.221 1.00 90.19 382 GLY A C 1
ATOM 2878 O O . GLY A 1 382 ? -14.696 -8.077 11.616 1.00 90.19 382 GLY A O 1
ATOM 2879 N N . ARG A 1 383 ? -14.132 -10.242 11.768 1.00 91.75 383 ARG A N 1
ATOM 2880 C CA . ARG A 1 383 ? -14.911 -10.516 12.975 1.00 91.75 383 ARG A CA 1
ATOM 2881 C C . ARG A 1 383 ? -14.031 -10.261 14.193 1.00 91.75 383 ARG A C 1
ATOM 2883 O O . ARG A 1 383 ? -13.014 -10.933 14.327 1.00 91.75 383 ARG A O 1
ATOM 2890 N N . PRO A 1 384 ? -14.399 -9.343 15.095 1.00 87.94 384 PRO A N 1
ATOM 2891 C CA . PRO A 1 384 ? -13.584 -9.100 16.270 1.00 87.94 384 PRO A CA 1
ATOM 2892 C C . PRO A 1 384 ? -13.521 -10.352 17.166 1.00 87.94 384 PRO A C 1
ATOM 2894 O O . PRO A 1 384 ? -14.476 -11.144 17.185 1.00 87.94 384 PRO A O 1
ATOM 2897 N N . PRO A 1 385 ? -12.444 -10.523 17.953 1.00 87.94 385 PRO A N 1
ATOM 2898 C CA . PRO A 1 385 ? -12.315 -11.623 18.900 1.00 87.94 385 PRO A CA 1
ATOM 2899 C C . PRO A 1 385 ? -13.512 -11.723 19.855 1.00 87.94 385 PRO A C 1
ATOM 2901 O O . PRO A 1 385 ? -14.070 -10.716 20.315 1.00 87.94 385 PRO A O 1
ATOM 2904 N N . ARG A 1 386 ? -13.899 -12.957 20.207 1.00 88.75 386 ARG A N 1
ATOM 2905 C CA . ARG A 1 386 ? -14.955 -13.196 21.205 1.00 88.75 386 ARG A CA 1
ATOM 2906 C C . ARG A 1 386 ? -14.581 -12.522 22.527 1.00 88.75 386 ARG A C 1
ATOM 2908 O O . ARG A 1 386 ? -13.468 -12.671 23.012 1.00 88.75 386 ARG A O 1
ATOM 2915 N N . GLY A 1 387 ? -15.527 -11.786 23.109 1.00 90.06 387 GLY A N 1
ATOM 2916 C CA . GLY A 1 387 ? -15.307 -11.046 24.356 1.00 90.06 387 GLY A CA 1
ATOM 2917 C C . GLY A 1 387 ? -14.604 -9.694 24.194 1.00 90.06 387 GLY A C 1
ATOM 2918 O O . GLY A 1 387 ? -14.552 -8.948 25.168 1.00 90.06 387 GLY A O 1
ATOM 2919 N N . GLY A 1 388 ? -14.158 -9.318 22.988 1.00 90.00 388 GLY A N 1
ATOM 2920 C CA . GLY A 1 388 ? -13.445 -8.057 22.749 1.00 90.00 388 GLY A CA 1
ATOM 2921 C C . GLY A 1 388 ? -14.186 -6.814 23.260 1.00 90.00 388 GLY A C 1
ATOM 2922 O O . GLY A 1 388 ? -13.605 -5.981 23.949 1.00 90.00 388 GLY A O 1
ATOM 2923 N N . ALA A 1 389 ? -15.507 -6.746 23.065 1.00 90.00 389 ALA A N 1
ATOM 2924 C CA . ALA A 1 389 ? -16.318 -5.635 23.564 1.00 90.00 389 ALA A CA 1
ATOM 2925 C C . ALA A 1 389 ? -16.307 -5.521 25.103 1.00 90.00 389 ALA A C 1
ATOM 2927 O O . ALA A 1 389 ? -16.368 -4.419 25.643 1.00 90.00 389 ALA A O 1
ATOM 2928 N N . ALA A 1 390 ? -16.230 -6.644 25.828 1.00 93.75 390 ALA A N 1
ATOM 2929 C CA . ALA A 1 390 ? -16.099 -6.626 27.284 1.00 93.75 390 ALA A CA 1
ATOM 2930 C C . ALA A 1 390 ? -14.702 -6.147 27.699 1.00 93.75 390 ALA A C 1
ATOM 2932 O O . ALA A 1 390 ? -14.597 -5.284 28.568 1.00 93.75 390 ALA A O 1
ATOM 2933 N N . THR A 1 391 ? -13.656 -6.630 27.021 1.00 94.56 391 THR A N 1
ATOM 2934 C CA . THR A 1 391 ? -12.271 -6.176 27.210 1.00 94.56 391 THR A CA 1
ATOM 2935 C C . THR A 1 391 ? -12.150 -4.664 27.034 1.00 94.56 391 THR A C 1
ATOM 2937 O O . THR A 1 391 ? -11.605 -3.985 27.903 1.00 94.56 391 THR A O 1
ATOM 2940 N N . ILE A 1 392 ? -12.728 -4.115 25.961 1.00 95.88 392 ILE A N 1
ATOM 2941 C CA . ILE A 1 392 ? -12.721 -2.675 25.691 1.00 95.88 392 ILE A CA 1
ATOM 2942 C C . ILE A 1 392 ? -13.473 -1.888 26.767 1.00 95.88 392 ILE A C 1
ATOM 2944 O O . ILE A 1 392 ? -12.967 -0.869 27.235 1.00 95.88 392 ILE A O 1
ATOM 2948 N N . ARG A 1 393 ? -14.642 -2.356 27.223 1.00 94.62 393 ARG A N 1
ATOM 2949 C CA . ARG A 1 393 ? -15.364 -1.693 28.325 1.00 94.62 393 ARG A CA 1
ATOM 2950 C C . ARG A 1 393 ? -14.541 -1.655 29.612 1.00 94.62 393 ARG A C 1
ATOM 2952 O O . ARG A 1 393 ? -14.504 -0.618 30.270 1.00 94.62 393 ARG A O 1
ATOM 2959 N N . THR A 1 394 ? -13.856 -2.745 29.952 1.00 95.81 394 THR A N 1
ATOM 2960 C CA . THR A 1 394 ? -12.964 -2.797 31.120 1.00 95.81 394 THR A CA 1
ATOM 2961 C C . THR A 1 394 ? -11.768 -1.860 30.957 1.00 95.81 394 THR A C 1
ATOM 2963 O O . THR A 1 394 ? -11.426 -1.138 31.897 1.00 95.81 394 THR A O 1
ATOM 2966 N N . LEU A 1 395 ? -11.166 -1.801 29.764 1.00 94.44 395 LEU A N 1
ATOM 2967 C CA . LEU A 1 395 ? -10.081 -0.865 29.463 1.00 94.44 395 LEU A CA 1
ATOM 2968 C C . LEU A 1 395 ? -10.539 0.586 29.660 1.00 94.44 395 LEU A C 1
ATOM 2970 O O . LEU A 1 395 ? -9.911 1.329 30.414 1.00 94.44 395 LEU A O 1
ATOM 2974 N N . LEU A 1 396 ? -11.663 0.972 29.055 1.00 94.75 396 LEU A N 1
ATOM 2975 C CA . LEU A 1 396 ? -12.221 2.317 29.188 1.00 94.75 396 LEU A CA 1
ATOM 2976 C C . LEU A 1 396 ? -12.527 2.660 30.653 1.00 94.75 396 LEU A C 1
ATOM 2978 O O . LEU A 1 396 ? -12.112 3.713 31.134 1.00 94.75 396 LEU A O 1
ATOM 2982 N N . ALA A 1 397 ? -13.167 1.754 31.398 1.00 94.88 397 ALA A N 1
ATOM 2983 C CA . ALA A 1 397 ? -13.483 1.962 32.811 1.00 94.88 397 ALA A CA 1
ATOM 2984 C C . ALA A 1 397 ? -12.224 2.140 33.677 1.00 94.88 397 ALA A C 1
ATOM 2986 O O . ALA A 1 397 ? -12.138 3.093 34.453 1.00 94.88 397 ALA A O 1
ATOM 2987 N N . SER A 1 398 ? -11.220 1.273 33.510 1.00 94.88 398 SER A N 1
ATOM 2988 C CA . SER A 1 398 ? -9.965 1.342 34.278 1.00 94.88 398 SER A CA 1
ATOM 2989 C C . SER A 1 398 ? -9.171 2.623 34.013 1.00 94.88 398 SER A C 1
ATOM 2991 O O . SER A 1 398 ? -8.506 3.140 34.909 1.00 94.88 398 SER A O 1
ATOM 2993 N N . ARG A 1 399 ? -9.286 3.179 32.802 1.00 93.69 399 ARG A N 1
ATOM 2994 C CA . ARG A 1 399 ? -8.648 4.435 32.390 1.00 93.69 399 ARG A CA 1
ATOM 2995 C C . ARG A 1 399 ? -9.546 5.664 32.578 1.00 93.69 399 ARG A C 1
ATOM 2997 O O . ARG A 1 399 ? -9.127 6.768 32.241 1.00 93.69 399 ARG A O 1
ATOM 3004 N N . ARG A 1 400 ? -10.756 5.493 33.133 1.00 95.56 400 ARG A N 1
ATOM 3005 C CA . ARG A 1 400 ? -11.771 6.552 33.312 1.00 95.56 400 ARG A CA 1
ATOM 3006 C C . ARG A 1 400 ? -12.089 7.289 32.002 1.00 95.56 400 ARG A C 1
ATOM 3008 O O . ARG A 1 400 ? -12.202 8.512 31.977 1.00 95.56 400 ARG A O 1
ATOM 3015 N N . LEU A 1 401 ? -12.203 6.533 30.915 1.00 96.00 401 LEU A N 1
ATOM 3016 C CA . LEU A 1 401 ? -12.532 7.020 29.580 1.00 96.00 401 LEU A CA 1
ATOM 3017 C C . LEU A 1 401 ? -14.044 6.849 29.348 1.00 96.00 401 LEU A C 1
ATOM 3019 O O . LEU A 1 401 ? -14.516 5.716 29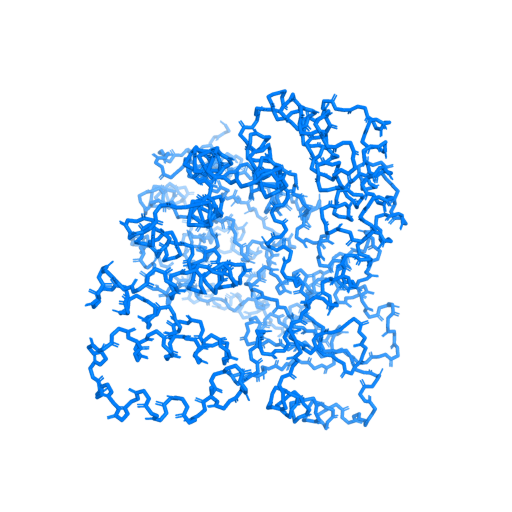.232 1.00 96.00 401 LEU A O 1
ATOM 3023 N N . PRO A 1 402 ? -14.837 7.934 29.338 1.00 95.56 402 PRO A N 1
ATOM 3024 C CA . PRO A 1 402 ? -16.283 7.841 29.190 1.00 95.56 402 PRO A CA 1
ATOM 3025 C C . PRO A 1 402 ? -16.673 7.411 27.769 1.00 95.56 402 PRO A C 1
ATOM 3027 O O . PRO A 1 402 ? -16.225 7.995 26.777 1.00 95.56 402 PRO A O 1
ATOM 3030 N N . ALA A 1 403 ? -17.542 6.405 27.670 1.00 94.69 403 ALA A N 1
ATOM 3031 C CA . ALA A 1 403 ? -18.096 5.952 26.396 1.00 94.69 403 ALA A CA 1
ATOM 3032 C C . ALA A 1 403 ? -18.897 7.074 25.711 1.00 94.69 403 ALA A C 1
ATOM 3034 O O . ALA A 1 403 ? -19.595 7.842 26.375 1.00 94.69 403 ALA A O 1
ATOM 3035 N N . GLY A 1 404 ? -18.773 7.196 24.389 1.00 94.69 404 GLY A N 1
ATOM 3036 C CA . GLY A 1 404 ? -19.404 8.264 23.603 1.00 94.69 404 GLY A CA 1
ATOM 3037 C C . GLY A 1 404 ? -18.923 9.687 23.932 1.00 94.69 404 GLY A C 1
ATOM 3038 O O . GLY A 1 404 ? -19.545 10.654 23.496 1.00 94.69 404 GLY A O 1
ATOM 3039 N N . ARG A 1 405 ? -17.859 9.838 24.729 1.00 95.56 405 ARG A N 1
ATOM 3040 C CA . ARG A 1 405 ? -17.239 11.115 25.133 1.00 95.56 405 ARG A CA 1
ATOM 3041 C C . ARG A 1 405 ? -15.710 11.027 25.139 1.00 95.56 405 ARG A C 1
ATOM 3043 O O . ARG A 1 405 ? -15.049 11.881 25.726 1.00 95.56 405 ARG A O 1
ATOM 3050 N N . THR A 1 406 ? -15.149 10.009 24.491 1.00 97.00 406 THR A N 1
ATOM 3051 C CA . THR A 1 406 ? -13.703 9.817 24.370 1.00 97.00 406 THR A CA 1
ATOM 3052 C C . THR A 1 406 ? -13.283 9.976 22.915 1.00 97.00 406 THR A C 1
ATOM 3054 O O . THR A 1 406 ? -13.932 9.437 22.023 1.00 97.00 406 THR A O 1
ATOM 3057 N N . VAL A 1 407 ? -12.193 10.703 22.681 1.00 97.12 407 VAL A N 1
ATOM 3058 C CA . VAL A 1 407 ? -11.612 10.914 21.353 1.00 97.12 407 VAL A CA 1
ATOM 3059 C C . VAL A 1 407 ? -10.261 10.225 21.293 1.00 97.12 407 VAL A C 1
ATOM 3061 O O . VAL A 1 407 ? -9.380 10.528 22.099 1.00 97.12 407 VAL A O 1
ATOM 3064 N N . LEU A 1 408 ? -10.105 9.309 20.338 1.00 96.31 408 LEU A N 1
ATOM 3065 C CA . LEU A 1 408 ? -8.805 8.744 20.001 1.00 96.31 408 LEU A CA 1
ATOM 3066 C C . LEU A 1 408 ? -8.113 9.619 18.955 1.00 96.31 408 LEU A C 1
ATOM 3068 O O . LEU A 1 408 ? -8.623 9.767 17.844 1.00 96.31 408 LEU A O 1
ATOM 3072 N N . LEU A 1 409 ? -6.945 10.149 19.303 1.00 94.56 409 LEU A N 1
ATOM 3073 C CA . LEU A 1 409 ? -6.047 10.829 18.380 1.00 94.56 409 LEU A CA 1
ATOM 3074 C C . LEU A 1 409 ? -5.020 9.849 17.809 1.00 94.56 409 LEU A C 1
ATOM 3076 O O . LEU A 1 409 ? -4.417 9.071 18.549 1.00 94.56 409 LEU A O 1
ATOM 3080 N N . ALA A 1 410 ? -4.787 9.909 16.501 1.00 91.81 410 ALA A N 1
ATOM 3081 C CA . ALA A 1 410 ? -3.720 9.176 15.823 1.00 91.81 410 ALA A CA 1
ATOM 3082 C C . ALA A 1 410 ? -2.847 10.146 15.004 1.00 91.81 410 ALA A C 1
ATOM 3084 O O . ALA A 1 410 ? -3.016 10.252 13.788 1.00 91.81 410 ALA A O 1
ATOM 3085 N N . PRO A 1 411 ? -1.923 10.871 15.660 1.00 87.12 411 PRO A N 1
ATOM 3086 C CA . PRO A 1 411 ? -1.117 11.912 15.020 1.00 87.12 411 PRO A CA 1
ATOM 3087 C C . PRO A 1 411 ? 0.012 11.363 14.135 1.00 87.12 411 PRO A C 1
ATOM 3089 O O . PRO A 1 411 ? 0.614 12.107 13.364 1.00 87.12 411 PRO A O 1
ATOM 3092 N N . HIS A 1 412 ? 0.314 10.067 14.240 1.00 79.81 412 HIS A N 1
ATOM 3093 C CA . HIS A 1 412 ? 1.488 9.459 13.623 1.00 79.81 412 HIS A CA 1
ATOM 3094 C C . HIS A 1 412 ? 1.135 8.532 12.464 1.00 79.81 412 HIS A C 1
ATOM 3096 O O . HIS A 1 412 ? 0.179 7.756 12.518 1.00 79.81 412 HIS A O 1
ATOM 3102 N N . THR A 1 413 ? 1.995 8.544 11.452 1.00 75.69 413 THR A N 1
ATOM 3103 C CA . THR A 1 413 ? 1.924 7.681 10.276 1.00 75.69 413 THR A CA 1
ATOM 3104 C C . THR A 1 413 ? 3.333 7.307 9.824 1.00 75.69 413 THR A C 1
ATOM 3106 O O . THR A 1 413 ? 4.278 8.086 9.958 1.00 75.69 413 THR A O 1
ATOM 3109 N N . ASN A 1 414 ? 3.488 6.088 9.308 1.00 67.56 414 ASN A N 1
ATOM 3110 C CA . ASN A 1 414 ? 4.771 5.617 8.785 1.00 67.56 414 ASN A CA 1
ATOM 3111 C C . ASN A 1 414 ? 5.008 6.078 7.342 1.00 67.56 414 ASN A C 1
ATOM 3113 O O . ASN A 1 414 ? 6.163 6.163 6.930 1.00 67.56 414 ASN A O 1
ATOM 3117 N N . SER A 1 415 ? 3.929 6.373 6.610 1.00 57.84 415 SER A N 1
ATOM 3118 C CA . SER A 1 415 ? 3.947 6.528 5.151 1.00 57.84 415 SER A CA 1
ATOM 3119 C C . SER A 1 415 ? 3.785 7.969 4.661 1.00 57.84 415 SER A C 1
ATOM 3121 O O . SER A 1 415 ? 4.155 8.243 3.526 1.00 57.84 415 SER A O 1
ATOM 3123 N N . ASN A 1 416 ? 3.265 8.876 5.495 1.00 61.56 416 ASN A N 1
ATOM 3124 C CA . ASN A 1 416 ? 3.062 10.291 5.152 1.00 61.56 416 ASN A CA 1
ATOM 3125 C C . ASN A 1 416 ? 3.880 11.203 6.084 1.00 61.56 416 ASN A C 1
ATOM 3127 O O . ASN A 1 416 ? 4.489 10.733 7.052 1.00 61.56 416 ASN A O 1
ATOM 3131 N N . GLY A 1 417 ? 3.893 12.506 5.795 1.00 62.47 417 GLY A N 1
ATOM 3132 C CA . GLY A 1 417 ? 4.451 13.503 6.707 1.00 62.47 417 GLY A CA 1
ATOM 3133 C C . GLY A 1 417 ? 3.679 13.612 8.028 1.00 62.47 417 GLY A C 1
ATOM 3134 O O . GLY A 1 417 ? 2.651 12.963 8.241 1.00 62.47 417 GLY A O 1
ATOM 3135 N N . SER A 1 418 ? 4.207 14.424 8.940 1.00 70.75 418 SER A N 1
ATOM 3136 C CA . SER A 1 418 ? 3.630 14.667 10.263 1.00 70.75 418 SER A CA 1
ATOM 3137 C C . SER A 1 418 ? 3.211 16.121 10.405 1.00 70.75 418 SER A C 1
ATOM 3139 O O . SER A 1 418 ? 3.956 17.017 10.020 1.00 70.75 418 SER A O 1
ATOM 3141 N N . ILE A 1 419 ? 2.063 16.348 11.035 1.00 78.25 419 ILE A N 1
ATOM 3142 C CA . ILE A 1 419 ? 1.658 17.680 11.485 1.00 78.25 419 ILE A CA 1
ATOM 3143 C C . ILE A 1 419 ? 2.384 17.975 12.802 1.00 78.25 419 ILE A C 1
ATOM 3145 O O . ILE A 1 419 ? 2.530 17.075 13.637 1.00 78.25 419 ILE A O 1
ATOM 3149 N N . GLY A 1 420 ? 2.849 19.213 12.982 1.00 78.25 420 GLY A N 1
ATOM 3150 C CA . GLY A 1 420 ? 3.559 19.630 14.190 1.00 78.25 420 GLY A CA 1
ATOM 3151 C C . GLY A 1 420 ? 2.753 19.392 15.481 1.00 78.25 420 GLY A C 1
ATOM 3152 O O . GLY A 1 420 ? 1.520 19.430 15.459 1.00 78.25 420 GLY A O 1
ATOM 3153 N N . PRO A 1 421 ? 3.427 19.170 16.626 1.00 83.06 421 PRO A N 1
ATOM 3154 C CA . PRO A 1 421 ? 2.771 18.839 17.895 1.00 83.06 421 PRO A CA 1
ATOM 3155 C C . PRO A 1 421 ? 1.778 19.912 18.351 1.00 83.06 421 PRO A C 1
ATOM 3157 O O . PRO A 1 421 ? 0.692 19.560 18.799 1.00 83.06 421 PRO A O 1
ATOM 3160 N N . GLY A 1 422 ? 2.089 21.198 18.140 1.00 86.56 422 GLY A N 1
ATOM 3161 C CA . GLY A 1 422 ? 1.220 22.312 18.539 1.00 86.56 422 GLY A CA 1
ATOM 3162 C C . GLY A 1 422 ? -0.183 22.252 17.925 1.00 86.56 422 GLY A C 1
ATOM 3163 O O . GLY A 1 422 ? -1.163 22.565 18.592 1.00 86.56 422 GLY A O 1
ATOM 3164 N N . TRP A 1 423 ? -0.313 21.748 16.694 1.00 89.44 423 TRP A N 1
ATOM 3165 C CA . TRP A 1 423 ? -1.620 21.554 16.058 1.00 89.44 423 TRP A CA 1
ATOM 3166 C C . TRP A 1 423 ? -2.475 20.530 16.822 1.00 89.44 423 TRP A C 1
ATOM 3168 O O . TRP A 1 423 ? -3.673 20.723 17.032 1.00 89.44 423 TRP A O 1
ATOM 3178 N N . TRP A 1 424 ? -1.851 19.436 17.273 1.00 89.75 424 TRP A N 1
ATOM 3179 C CA . TRP A 1 424 ? -2.518 18.391 18.050 1.00 89.75 424 TRP A CA 1
ATOM 3180 C C . TRP A 1 424 ? -2.794 18.819 19.493 1.00 89.75 424 TRP A C 1
ATOM 3182 O O . TRP A 1 424 ? -3.818 18.422 20.050 1.00 89.75 424 TRP A O 1
ATOM 3192 N N . GLU A 1 425 ? -1.915 19.630 20.083 1.00 90.94 425 GLU A N 1
ATOM 3193 C CA . GLU A 1 425 ? -2.100 20.232 21.409 1.00 90.94 425 GLU A CA 1
ATOM 3194 C C . GLU A 1 425 ? -3.316 21.169 21.411 1.00 90.94 425 GLU A C 1
ATOM 3196 O O . GLU A 1 425 ? -4.196 21.030 22.266 1.00 90.94 425 GLU A O 1
ATOM 3201 N N . ASP A 1 426 ? -3.441 22.034 20.400 1.00 91.94 426 ASP A N 1
ATOM 3202 C CA . ASP A 1 426 ? -4.593 22.924 20.221 1.00 91.94 426 ASP A CA 1
ATOM 3203 C C . ASP A 1 426 ? -5.905 22.143 20.054 1.00 91.94 426 ASP A C 1
ATOM 3205 O O . ASP A 1 426 ? -6.912 22.440 20.713 1.00 91.94 426 ASP A O 1
ATOM 3209 N N . LEU A 1 427 ? -5.898 21.105 19.208 1.00 93.12 427 LEU A N 1
ATOM 3210 C CA . LEU A 1 427 ? -7.044 20.215 19.019 1.00 93.12 427 LEU A CA 1
ATOM 3211 C C . LEU A 1 427 ? -7.464 19.562 20.344 1.00 93.12 427 LEU A C 1
ATOM 3213 O O . LEU A 1 427 ? -8.644 19.574 20.713 1.00 93.12 427 LEU A O 1
ATOM 3217 N N . ALA A 1 428 ? -6.506 18.997 21.078 1.00 93.94 428 ALA A N 1
ATOM 3218 C CA . ALA A 1 428 ? -6.766 18.314 22.337 1.00 93.94 428 ALA A CA 1
ATOM 3219 C C . ALA A 1 428 ? -7.268 19.265 23.429 1.00 93.94 428 ALA A C 1
ATOM 3221 O O . ALA A 1 428 ? -8.191 18.910 24.172 1.00 93.94 428 ALA A O 1
ATOM 3222 N N . GLY A 1 429 ? -6.717 20.480 23.500 1.00 93.69 429 GLY A N 1
ATOM 3223 C CA . GLY A 1 429 ? -7.165 21.529 24.410 1.00 93.69 429 GLY A CA 1
ATOM 3224 C C . GLY A 1 429 ? -8.626 21.906 24.167 1.00 93.69 429 GLY A C 1
ATOM 3225 O O . GLY A 1 429 ? -9.427 21.930 25.105 1.00 93.69 429 GLY A O 1
ATOM 3226 N N . ARG A 1 430 ? -9.017 22.102 22.901 1.00 94.69 430 ARG A N 1
ATOM 3227 C CA . ARG A 1 430 ? -10.405 22.421 22.516 1.00 94.69 430 ARG A CA 1
ATOM 3228 C C . ARG A 1 430 ? -11.375 21.286 22.826 1.00 94.69 430 ARG A C 1
ATOM 3230 O O . ARG A 1 430 ? -12.429 21.527 23.411 1.00 94.69 430 ARG A O 1
ATOM 3237 N N . LEU A 1 431 ? -11.015 20.049 22.487 1.00 95.19 431 LEU A N 1
ATOM 3238 C CA . LEU A 1 431 ? -11.822 18.868 22.807 1.00 95.19 431 LEU A CA 1
ATOM 3239 C C . LEU A 1 431 ? -12.013 18.711 24.323 1.00 95.19 431 LEU A C 1
ATOM 3241 O O . LEU A 1 431 ? -13.128 18.469 24.787 1.00 95.19 431 LEU A O 1
ATOM 3245 N N . THR A 1 432 ? -10.948 18.907 25.101 1.00 94.62 432 THR A N 1
ATOM 3246 C CA . THR A 1 432 ? -11.010 18.858 26.569 1.00 94.62 432 THR A CA 1
ATOM 3247 C C . THR A 1 432 ? -11.903 19.969 27.123 1.00 94.62 432 THR A C 1
ATOM 3249 O O . THR A 1 432 ? -12.753 19.700 27.973 1.00 94.62 432 THR A O 1
ATOM 3252 N N . GLY A 1 433 ? -11.789 21.194 26.596 1.00 93.81 433 GLY A N 1
ATOM 3253 C CA . GLY A 1 433 ? -12.652 22.325 26.952 1.00 93.81 433 GLY A CA 1
ATOM 3254 C C . GLY A 1 433 ? -14.138 22.087 26.651 1.00 93.81 433 GLY A C 1
ATOM 3255 O O . GLY A 1 433 ? -14.997 22.531 27.409 1.00 93.81 433 GLY A O 1
ATOM 3256 N N . ALA A 1 434 ? -14.450 21.316 25.606 1.00 94.25 434 ALA A N 1
ATOM 3257 C CA . ALA A 1 434 ? -15.811 20.885 25.268 1.00 94.25 434 ALA A CA 1
ATOM 3258 C C . ALA A 1 434 ? -16.300 19.649 26.063 1.00 94.25 434 ALA A C 1
ATOM 3260 O O . ALA A 1 434 ? -17.399 19.135 25.826 1.00 94.25 434 ALA A O 1
ATOM 3261 N N . GLY A 1 435 ? -15.503 19.163 27.022 1.00 94.56 435 GLY A N 1
ATOM 3262 C CA . GLY A 1 435 ? -15.863 18.067 27.922 1.00 94.56 435 GLY A CA 1
ATOM 3263 C C . GLY A 1 435 ? -15.610 16.664 27.366 1.00 94.56 435 GLY A C 1
ATOM 3264 O O . GLY A 1 435 ? -16.194 15.700 27.868 1.00 94.56 435 GLY A O 1
ATOM 3265 N N . TYR A 1 436 ? -14.774 16.523 26.335 1.00 96.12 436 TYR A N 1
ATOM 3266 C CA . TYR A 1 436 ? -14.301 15.217 25.874 1.00 96.12 436 TYR A CA 1
ATOM 3267 C C . TYR A 1 436 ? -13.070 14.768 26.656 1.00 96.12 436 TYR A C 1
ATOM 3269 O O . TYR A 1 436 ? -12.251 15.573 27.095 1.00 96.12 436 TYR A O 1
ATOM 3277 N N . LYS A 1 437 ? -12.898 13.451 26.779 1.00 96.50 437 LYS A N 1
ATOM 3278 C CA . LYS A 1 437 ? -11.633 12.865 27.211 1.00 96.50 437 LYS A CA 1
ATOM 3279 C C . LYS A 1 437 ? -10.790 12.530 25.986 1.00 96.50 437 LYS A C 1
ATOM 3281 O O . LYS A 1 437 ? -11.230 11.776 25.126 1.00 96.50 437 LYS A O 1
ATOM 3286 N N . VAL A 1 438 ? -9.583 13.074 25.914 1.00 95.69 438 VAL A N 1
ATOM 3287 C CA . VAL A 1 438 ? -8.679 12.869 24.777 1.00 95.69 438 VAL A CA 1
ATOM 3288 C C . VAL A 1 438 ? -7.606 11.852 25.147 1.00 95.69 438 VAL A C 1
ATOM 3290 O O . VAL A 1 438 ? -7.031 11.924 26.236 1.00 95.69 438 VAL A O 1
ATOM 3293 N N . VAL A 1 439 ? -7.357 10.897 24.253 1.00 94.44 439 VAL A N 1
ATOM 3294 C CA . VAL A 1 439 ? -6.255 9.935 24.357 1.00 94.44 439 VAL A CA 1
ATOM 3295 C C . VAL A 1 439 ? -5.546 9.791 23.020 1.00 94.44 439 VAL A C 1
ATOM 3297 O O . VAL A 1 439 ? -6.167 9.941 21.972 1.00 94.44 439 VAL A O 1
ATOM 3300 N N . CYS A 1 440 ? -4.257 9.474 23.048 1.00 91.25 440 CYS A N 1
ATOM 3301 C CA . CYS A 1 440 ? -3.448 9.267 21.851 1.00 91.25 440 CYS A CA 1
ATOM 3302 C C . CYS A 1 440 ? -3.157 7.774 21.628 1.00 91.25 440 CYS A C 1
ATOM 3304 O O . CYS A 1 440 ? -2.927 7.028 22.583 1.00 91.25 440 CYS A O 1
ATOM 3306 N N . ASN A 1 441 ? -3.162 7.332 20.372 1.00 88.31 441 ASN A N 1
ATOM 3307 C CA . ASN A 1 441 ? -2.764 5.982 19.990 1.00 88.31 441 ASN A CA 1
ATOM 3308 C C . ASN A 1 441 ? -1.264 5.757 20.263 1.00 88.31 441 ASN A C 1
ATOM 3310 O O . ASN A 1 441 ? -0.412 6.360 19.612 1.00 88.31 441 ASN A O 1
ATOM 3314 N N . GLY A 1 442 ? -0.950 4.857 21.197 1.00 73.19 442 GLY A N 1
ATOM 3315 C CA . GLY A 1 442 ? 0.415 4.574 21.647 1.00 73.19 442 GLY A CA 1
ATOM 3316 C C . GLY A 1 442 ? 1.200 3.580 20.783 1.00 73.19 442 GLY A C 1
ATOM 3317 O O . GLY A 1 442 ? 2.423 3.532 20.894 1.00 73.19 442 GLY A O 1
ATOM 3318 N N . ALA A 1 443 ? 0.541 2.819 19.902 1.00 61.25 443 ALA A N 1
ATOM 3319 C CA . ALA A 1 443 ? 1.154 1.682 19.199 1.00 61.25 443 ALA A CA 1
ATOM 3320 C C . ALA A 1 443 ? 2.320 2.052 18.247 1.00 61.25 443 ALA A C 1
ATOM 3322 O O . ALA A 1 443 ? 3.118 1.190 17.892 1.00 61.25 443 ALA A O 1
ATOM 3323 N N . ASN A 1 444 ? 2.463 3.330 17.868 1.00 52.75 444 ASN A N 1
ATOM 3324 C CA . ASN A 1 444 ? 3.543 3.825 16.998 1.00 52.75 444 ASN A CA 1
ATOM 3325 C C . ASN A 1 444 ? 4.678 4.555 17.751 1.00 52.75 444 ASN A C 1
ATOM 3327 O O . ASN A 1 444 ? 5.571 5.106 17.108 1.00 52.75 444 ASN A O 1
ATOM 3331 N N . MET A 1 445 ? 4.687 4.559 19.091 1.00 48.31 445 MET A N 1
ATOM 3332 C CA . MET A 1 445 ? 5.705 5.279 19.881 1.00 48.31 445 MET A CA 1
ATOM 3333 C C . MET A 1 445 ? 7.076 4.576 19.965 1.00 48.31 445 MET A C 1
ATOM 3335 O O . MET A 1 445 ? 7.962 5.057 20.662 1.00 48.31 445 MET A O 1
ATOM 3339 N N . PHE A 1 446 ? 7.274 3.460 19.255 1.00 41.66 446 PHE A N 1
ATOM 3340 C CA . PHE A 1 446 ? 8.529 2.690 19.242 1.00 41.66 446 PHE A CA 1
ATOM 3341 C C . PHE A 1 446 ? 9.471 3.029 18.072 1.00 41.66 446 PHE A C 1
ATOM 3343 O O . PHE A 1 446 ? 10.480 2.356 17.885 1.00 41.66 446 PHE A O 1
ATOM 3350 N N . SER A 1 447 ? 9.147 4.045 17.267 1.00 42.59 447 SER A N 1
ATOM 3351 C CA . SER A 1 447 ? 10.062 4.590 16.254 1.00 42.59 447 SER A CA 1
ATOM 3352 C C . SER A 1 447 ? 10.616 5.930 16.734 1.00 42.59 447 SER A C 1
ATOM 3354 O O . SER A 1 447 ? 9.886 6.666 17.390 1.00 42.59 447 SER A O 1
ATOM 3356 N N . ASP A 1 448 ? 11.849 6.287 16.358 1.00 44.03 448 ASP A N 1
ATOM 3357 C CA . ASP A 1 448 ? 12.526 7.565 16.686 1.00 44.03 448 ASP A CA 1
ATOM 3358 C C . ASP A 1 448 ? 11.750 8.844 16.268 1.00 44.03 448 ASP A C 1
ATOM 3360 O O . ASP A 1 448 ? 12.215 9.965 16.458 1.00 44.03 448 ASP A O 1
ATOM 3364 N N . LYS A 1 449 ? 10.540 8.706 15.708 1.00 46.69 449 LYS A N 1
ATOM 3365 C CA . LYS A 1 449 ? 9.601 9.775 15.332 1.00 46.69 449 LYS A CA 1
ATOM 3366 C C . LYS A 1 449 ? 8.745 10.274 16.511 1.00 46.69 449 LYS A C 1
ATOM 3368 O O . LYS A 1 449 ? 7.621 10.741 16.315 1.00 46.69 449 LYS A O 1
ATOM 3373 N N . THR A 1 450 ? 9.237 10.159 17.744 1.00 47.34 450 THR A N 1
ATOM 3374 C CA . THR A 1 450 ? 8.534 10.579 18.962 1.00 47.34 450 THR A CA 1
ATOM 3375 C C . THR A 1 450 ? 8.536 12.096 19.110 1.00 47.34 450 THR A C 1
ATOM 3377 O O . THR A 1 450 ? 9.332 12.666 19.853 1.00 47.34 450 THR A O 1
ATOM 3380 N N . THR A 1 451 ? 7.598 12.771 18.459 1.00 51.91 451 THR A N 1
ATOM 3381 C CA . THR A 1 451 ? 7.091 14.031 19.006 1.00 51.91 451 THR A CA 1
ATOM 3382 C C . THR A 1 451 ? 5.792 13.702 19.717 1.00 51.91 451 THR A C 1
ATOM 3384 O O . THR A 1 451 ? 4.732 13.626 19.100 1.00 51.91 451 THR A O 1
ATOM 3387 N N . MET A 1 452 ? 5.894 13.394 21.011 1.00 59.00 452 MET A N 1
ATOM 3388 C CA . MET A 1 452 ? 4.706 13.255 21.842 1.00 59.00 452 MET A CA 1
ATOM 3389 C C . MET A 1 452 ? 3.933 14.570 21.813 1.00 59.00 452 MET A C 1
ATOM 3391 O O . MET A 1 452 ? 4.519 15.636 21.975 1.00 59.00 452 MET A O 1
ATOM 3395 N N . VAL A 1 453 ? 2.619 14.479 21.639 1.00 67.00 453 VAL A N 1
ATOM 3396 C CA . VAL A 1 453 ? 1.729 15.596 21.949 1.00 67.00 453 VAL A CA 1
ATOM 3397 C C . VAL A 1 453 ? 1.744 15.722 23.470 1.00 67.00 453 VAL A C 1
ATOM 3399 O O . VAL A 1 453 ? 1.343 14.772 24.157 1.00 67.00 453 VAL A O 1
ATOM 3402 N N . ALA A 1 454 ? 2.311 16.810 23.995 1.00 64.25 454 ALA A N 1
ATOM 3403 C CA . ALA A 1 454 ? 2.541 16.944 25.427 1.00 64.25 454 ALA A CA 1
ATOM 3404 C C . ALA A 1 454 ? 1.220 16.805 26.206 1.00 64.25 454 ALA A C 1
ATOM 3406 O O . ALA A 1 454 ? 0.152 17.190 25.733 1.00 64.25 454 ALA A O 1
ATOM 3407 N N . ASP A 1 455 ? 1.287 16.196 27.391 1.00 75.88 455 ASP A N 1
ATOM 3408 C CA . ASP A 1 455 ? 0.168 16.074 28.337 1.00 75.88 455 ASP A CA 1
ATOM 3409 C C . ASP A 1 455 ? -1.076 15.280 27.872 1.00 75.88 455 ASP A C 1
ATOM 3411 O O . ASP A 1 455 ? -2.091 15.245 28.576 1.00 75.88 455 ASP A O 1
ATOM 3415 N N . ILE A 1 456 ? -1.008 14.548 26.750 1.00 84.38 456 ILE A N 1
ATOM 3416 C CA . ILE A 1 456 ? -2.074 13.622 26.329 1.00 84.38 456 ILE A CA 1
ATOM 3417 C C . ILE A 1 456 ? -1.755 12.189 26.760 1.00 84.38 456 ILE A C 1
ATOM 3419 O O . ILE A 1 456 ? -0.739 11.604 26.387 1.00 84.38 456 ILE A O 1
ATOM 3423 N N . ALA A 1 457 ? -2.673 11.578 27.512 1.00 87.44 457 ALA A N 1
ATOM 3424 C CA . ALA A 1 457 ? -2.553 10.180 27.915 1.00 87.44 457 ALA A CA 1
ATOM 3425 C C . ALA A 1 457 ? -2.598 9.238 26.702 1.00 87.44 457 ALA A C 1
ATOM 3427 O O . ALA A 1 457 ? -3.440 9.388 25.815 1.00 87.44 457 ALA A O 1
ATOM 3428 N N . THR A 1 458 ? -1.743 8.219 26.696 1.00 88.62 458 THR A N 1
ATOM 3429 C CA . THR A 1 458 ? -1.711 7.220 25.626 1.00 88.62 458 THR A CA 1
ATOM 3430 C C . THR A 1 458 ? -2.534 5.985 25.970 1.00 88.62 458 THR A C 1
ATOM 3432 O O . THR A 1 458 ? -2.677 5.591 27.133 1.00 88.62 458 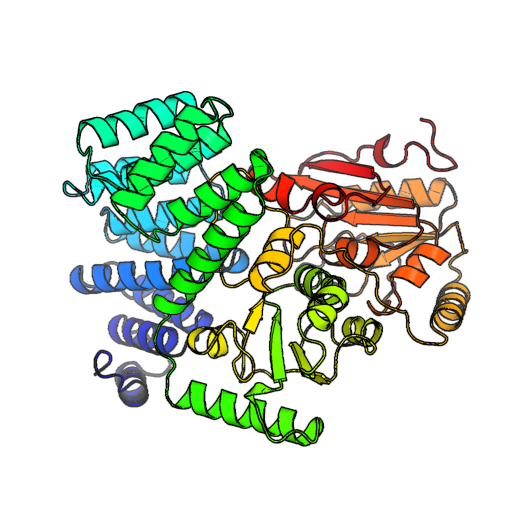THR A O 1
ATOM 3435 N N . VAL A 1 459 ? -3.090 5.366 24.933 1.00 90.12 459 VAL A N 1
ATOM 3436 C CA . VAL A 1 459 ? -3.732 4.054 25.000 1.00 90.12 459 VAL A CA 1
ATOM 3437 C C . VAL A 1 459 ? -3.085 3.137 23.979 1.00 90.12 459 VAL A C 1
ATOM 3439 O O . VAL A 1 459 ? -2.876 3.522 22.830 1.00 90.12 459 VAL A O 1
ATOM 3442 N N . ASP A 1 460 ? -2.766 1.924 24.411 1.00 87.38 460 ASP A N 1
ATOM 3443 C CA . ASP A 1 460 ? -2.317 0.856 23.530 1.00 87.38 460 ASP A CA 1
ATOM 3444 C C . ASP A 1 460 ? -3.463 -0.143 23.383 1.00 87.38 460 ASP A C 1
ATOM 3446 O O . ASP A 1 460 ? -3.953 -0.702 24.370 1.00 87.38 460 ASP A O 1
ATOM 3450 N N . VAL A 1 461 ? -3.964 -0.272 22.158 1.00 90.38 461 VAL A N 1
ATOM 3451 C CA . VAL A 1 461 ? -5.119 -1.101 21.827 1.00 90.38 461 VAL A CA 1
ATOM 3452 C C . VAL A 1 461 ? -4.714 -1.998 20.663 1.00 90.38 461 VAL A C 1
ATOM 3454 O O . VAL A 1 461 ? -4.352 -1.472 19.609 1.00 90.38 461 VAL A O 1
ATOM 3457 N N . PRO A 1 462 ? -4.815 -3.332 20.808 1.00 90.88 462 PRO A N 1
ATOM 3458 C CA . PRO A 1 462 ? -4.565 -4.252 19.704 1.00 90.88 462 PRO A CA 1
ATOM 3459 C C . PRO A 1 462 ? -5.399 -3.884 18.469 1.00 90.88 462 PRO A C 1
ATOM 3461 O O . PRO A 1 462 ? -6.580 -3.544 18.596 1.00 90.88 462 PRO A O 1
ATOM 3464 N N . LEU A 1 463 ? -4.828 -4.007 17.268 1.00 90.44 463 LEU A N 1
ATOM 3465 C CA . LEU A 1 463 ? -5.527 -3.750 16.003 1.00 90.44 463 LEU A CA 1
ATOM 3466 C C . LEU A 1 463 ? -6.776 -4.627 15.863 1.00 90.44 463 LEU A C 1
ATOM 3468 O O . LEU A 1 463 ? -7.784 -4.192 15.313 1.00 90.44 463 LEU A O 1
ATOM 3472 N N . SER A 1 464 ? -6.755 -5.837 16.427 1.00 92.25 464 SER A N 1
ATOM 3473 C CA . SER A 1 464 ? -7.929 -6.723 16.489 1.00 92.25 464 SER A CA 1
ATOM 3474 C C . SER A 1 464 ? -9.123 -6.164 17.283 1.00 92.25 464 SER A C 1
ATOM 3476 O O . SER A 1 464 ? -10.255 -6.615 17.093 1.00 92.25 464 SER A O 1
ATOM 3478 N N . LEU A 1 465 ? -8.898 -5.182 18.162 1.00 94.06 465 LEU A N 1
ATOM 3479 C CA . LEU A 1 465 ? -9.910 -4.590 19.045 1.00 94.06 465 LEU A CA 1
ATOM 3480 C C . LEU A 1 465 ? -10.148 -3.094 18.795 1.00 94.06 465 LEU A C 1
ATOM 3482 O O . LEU A 1 465 ? -11.071 -2.522 19.379 1.00 94.06 465 LEU A O 1
ATOM 3486 N N . ILE A 1 466 ? -9.357 -2.449 17.932 1.00 94.12 466 ILE A N 1
ATOM 3487 C CA . ILE A 1 466 ? -9.397 -0.991 17.771 1.00 94.12 466 ILE A CA 1
ATOM 3488 C C . ILE A 1 466 ? -10.748 -0.477 17.256 1.00 94.12 466 ILE A C 1
ATOM 3490 O O . ILE A 1 466 ? -11.220 0.554 17.733 1.00 94.12 466 ILE A O 1
ATOM 3494 N N . ASN A 1 467 ? -11.427 -1.220 16.373 1.00 93.94 467 ASN A N 1
ATOM 3495 C CA . ASN A 1 467 ? -12.764 -0.838 15.901 1.00 93.94 467 ASN A CA 1
ATOM 3496 C C . ASN A 1 467 ? -13.746 -0.754 17.075 1.00 93.94 467 ASN A C 1
ATOM 3498 O O . ASN A 1 467 ? -14.410 0.262 17.246 1.00 93.94 467 ASN A O 1
ATOM 3502 N N . GLN A 1 468 ? -13.752 -1.761 17.955 1.00 94.69 468 GLN A N 1
ATOM 3503 C CA . GLN A 1 468 ? -14.610 -1.773 19.144 1.00 94.69 468 GLN A CA 1
ATOM 3504 C C . GLN A 1 468 ? -14.248 -0.655 20.126 1.00 94.69 468 GLN A C 1
ATOM 3506 O O . GLN A 1 468 ? -15.137 -0.080 20.761 1.00 94.69 468 GLN A O 1
ATOM 3511 N N . PHE A 1 469 ? -12.955 -0.343 20.264 1.00 96.25 469 PHE A N 1
ATOM 3512 C CA . PHE A 1 469 ? -12.498 0.778 21.081 1.00 96.25 469 PHE A CA 1
ATOM 3513 C C . PHE A 1 469 ? -13.066 2.097 20.573 1.00 96.25 469 PHE A C 1
ATOM 3515 O O . PHE A 1 469 ? -13.709 2.809 21.339 1.00 96.25 469 PHE A O 1
ATOM 3522 N N . VAL A 1 470 ? -12.880 2.397 19.288 1.00 96.19 470 VAL A N 1
ATOM 3523 C CA . VAL A 1 470 ? -13.315 3.660 18.687 1.00 96.19 470 VAL A CA 1
ATOM 3524 C C . VAL A 1 470 ? -14.845 3.761 18.631 1.00 96.19 470 VAL A C 1
ATOM 3526 O O . VAL A 1 470 ? -15.386 4.822 18.929 1.00 96.19 470 VAL A O 1
ATOM 3529 N N . GLU A 1 471 ? -15.556 2.663 18.368 1.00 95.62 471 GLU A N 1
ATOM 3530 C CA . GLU A 1 471 ? -17.026 2.596 18.441 1.00 95.62 471 GLU A CA 1
ATOM 3531 C C . GLU A 1 471 ? -17.556 2.888 19.850 1.00 95.62 471 GLU A C 1
ATOM 3533 O O . GLU A 1 471 ? -18.547 3.597 20.014 1.00 95.62 471 GLU A O 1
ATOM 3538 N N . THR A 1 472 ? -16.881 2.379 20.887 1.00 95.88 472 THR A N 1
ATOM 3539 C CA . THR A 1 472 ? -17.290 2.620 22.280 1.00 95.88 472 THR A CA 1
ATOM 3540 C C . THR A 1 472 ? -16.874 4.016 22.757 1.00 95.88 472 THR A C 1
ATOM 3542 O O . THR A 1 472 ? -17.620 4.673 23.484 1.00 95.88 472 THR A O 1
ATOM 3545 N N . ALA A 1 473 ? -15.698 4.497 22.347 1.00 95.62 473 ALA A N 1
ATOM 3546 C CA . ALA A 1 473 ? -15.207 5.844 22.636 1.00 95.62 473 ALA A CA 1
ATOM 3547 C C . ALA A 1 473 ? -16.092 6.918 21.977 1.00 95.62 473 ALA A C 1
ATOM 3549 O O . ALA A 1 473 ? -16.423 7.924 22.611 1.00 95.62 473 ALA A O 1
ATOM 3550 N N . GLY A 1 474 ? -16.534 6.645 20.746 1.00 93.81 474 GLY A N 1
ATOM 3551 C CA . GLY A 1 474 ? -17.454 7.437 19.931 1.00 93.81 474 GLY A CA 1
ATOM 3552 C C . GLY A 1 474 ? -16.772 8.246 18.826 1.00 93.81 474 GLY A C 1
ATOM 3553 O O . GLY A 1 474 ? -17.429 8.593 17.841 1.00 93.81 474 GLY A O 1
ATOM 3554 N N . TYR A 1 475 ? -15.476 8.538 18.973 1.00 96.31 475 TYR A N 1
ATOM 3555 C CA . TYR A 1 475 ? -14.792 9.537 18.158 1.00 96.31 475 TYR A CA 1
ATOM 3556 C C . TYR A 1 475 ? -13.341 9.173 17.837 1.00 96.31 475 TYR A C 1
ATOM 3558 O O . TYR A 1 475 ? -12.602 8.674 18.691 1.00 96.31 475 TYR A O 1
ATOM 3566 N N . PHE A 1 476 ? -12.917 9.503 16.619 1.00 97.00 476 PHE A N 1
ATOM 3567 C CA . PHE A 1 476 ? -11.545 9.347 16.142 1.00 97.00 476 PHE A CA 1
ATOM 3568 C C . PHE A 1 476 ? -11.127 10.537 15.279 1.00 97.00 476 PHE A C 1
ATOM 3570 O O . PHE A 1 476 ? -11.880 10.964 14.399 1.00 97.00 476 PHE A O 1
ATOM 3577 N N . ILE A 1 477 ? -9.909 11.029 15.504 1.00 95.50 477 ILE A N 1
ATOM 3578 C CA . ILE A 1 477 ? -9.244 11.997 14.630 1.00 95.50 477 ILE A CA 1
ATOM 3579 C C . ILE A 1 477 ? -7.817 11.517 14.385 1.00 95.50 477 ILE A C 1
ATOM 3581 O O . ILE A 1 477 ? -7.088 11.232 15.331 1.00 95.50 477 ILE A O 1
ATOM 3585 N N . GLY A 1 478 ? -7.385 11.423 13.134 1.00 92.06 478 GLY A N 1
ATOM 3586 C CA . GLY A 1 478 ? -6.035 10.943 12.855 1.00 92.06 478 GLY A CA 1
ATOM 3587 C C . GLY A 1 478 ? -5.520 11.318 11.485 1.00 92.06 478 GLY A C 1
ATOM 3588 O O . GLY A 1 478 ? -6.302 11.548 10.564 1.00 92.06 478 GLY A O 1
ATOM 3589 N N . VAL A 1 479 ? -4.195 11.338 11.352 1.00 88.19 479 VAL A N 1
ATOM 3590 C CA . VAL A 1 479 ? -3.545 11.447 10.045 1.00 88.19 479 VAL A CA 1
ATOM 3591 C C . VAL A 1 479 ? -3.828 10.180 9.249 1.00 88.19 479 VAL A C 1
ATOM 3593 O O . VAL A 1 479 ? -3.790 9.068 9.793 1.00 88.19 479 VAL A O 1
ATOM 3596 N N . ARG A 1 480 ? -4.081 10.335 7.947 1.00 87.50 480 ARG A N 1
ATOM 3597 C CA . ARG A 1 480 ? -4.292 9.212 7.037 1.00 87.50 480 ARG A CA 1
ATOM 3598 C C . ARG A 1 480 ? -3.127 8.220 7.127 1.00 87.50 480 ARG A C 1
ATOM 3600 O O . ARG A 1 480 ? -1.983 8.529 6.794 1.00 87.50 480 ARG A O 1
ATOM 3607 N N . SER A 1 481 ? -3.435 7.018 7.607 1.00 84.75 481 SER A N 1
ATOM 3608 C CA . SER A 1 481 ? -2.475 5.935 7.847 1.00 84.75 481 SER A CA 1
ATOM 3609 C C . SER A 1 481 ? -3.155 4.570 7.757 1.00 84.75 481 SER A C 1
ATOM 3611 O O . SER A 1 481 ? -4.384 4.504 7.707 1.00 84.75 481 SER A O 1
ATOM 3613 N N . GLY A 1 482 ? -2.374 3.485 7.820 1.00 85.94 482 GLY A N 1
ATOM 3614 C CA . GLY A 1 482 ? -2.894 2.112 7.885 1.00 85.94 482 GLY A CA 1
ATOM 3615 C C . GLY A 1 482 ? -3.916 1.874 9.005 1.00 85.94 482 GLY A C 1
ATOM 3616 O O . GLY A 1 482 ? -4.767 1.002 8.887 1.00 85.94 482 GLY A O 1
ATOM 3617 N N . LEU A 1 483 ? -3.883 2.672 10.079 1.00 90.19 483 LEU A N 1
ATOM 3618 C CA . LEU A 1 483 ? -4.889 2.604 11.139 1.00 90.19 483 LEU A CA 1
ATOM 3619 C C . LEU A 1 483 ? -6.273 3.063 10.655 1.00 90.19 483 LEU A C 1
ATOM 3621 O O . LEU A 1 483 ? -7.283 2.487 11.052 1.00 90.19 483 LEU A O 1
ATOM 3625 N N . CYS A 1 484 ? -6.330 4.071 9.780 1.00 92.19 484 CYS A N 1
ATOM 3626 C CA . CYS A 1 484 ? -7.583 4.524 9.177 1.00 92.19 484 CYS A CA 1
ATOM 3627 C C . CYS A 1 484 ? -8.216 3.419 8.323 1.00 92.19 484 CYS A C 1
ATOM 3629 O O . CYS A 1 484 ? -9.434 3.278 8.344 1.00 92.19 484 CYS A O 1
ATOM 3631 N N . ASP A 1 485 ? -7.399 2.605 7.643 1.00 91.44 485 ASP A N 1
ATOM 3632 C CA . ASP A 1 485 ? -7.873 1.446 6.878 1.00 91.44 485 ASP A CA 1
ATOM 3633 C C . ASP A 1 485 ? -8.542 0.409 7.789 1.00 91.44 485 ASP A C 1
ATOM 3635 O O . ASP A 1 485 ? -9.639 -0.058 7.487 1.00 91.44 485 ASP A O 1
ATOM 3639 N N . VAL A 1 486 ? -7.936 0.096 8.944 1.00 92.19 486 VAL A N 1
ATOM 3640 C CA . VAL A 1 486 ? -8.532 -0.816 9.944 1.00 92.19 486 VAL A CA 1
ATOM 3641 C C . VAL A 1 486 ? -9.894 -0.295 10.419 1.00 92.19 486 VAL A C 1
ATOM 3643 O O . VAL A 1 486 ? -10.854 -1.061 10.556 1.00 92.19 486 VAL A O 1
ATOM 3646 N N . LEU A 1 487 ? -9.975 1.021 10.633 1.00 94.19 487 LEU A N 1
ATOM 3647 C CA . LEU A 1 487 ? -11.156 1.726 11.123 1.00 94.19 487 LEU A CA 1
ATOM 3648 C C . LEU A 1 487 ? -12.194 2.027 10.030 1.00 94.19 487 LEU A C 1
ATOM 3650 O O . LEU A 1 487 ? -13.253 2.563 10.347 1.00 94.19 487 LEU A O 1
ATOM 3654 N N . ALA A 1 488 ? -11.959 1.664 8.764 1.00 93.12 488 ALA A N 1
ATOM 3655 C CA . ALA A 1 488 ? -12.865 1.982 7.655 1.00 93.12 488 ALA A CA 1
ATOM 3656 C C . ALA A 1 488 ? -14.290 1.420 7.839 1.00 93.12 488 ALA A C 1
ATOM 3658 O O . ALA A 1 488 ? -15.249 1.943 7.270 1.00 93.12 488 ALA A O 1
ATOM 3659 N N . PHE A 1 489 ? -14.432 0.362 8.642 1.00 91.50 489 PHE A N 1
ATOM 3660 C CA . PHE A 1 489 ? -15.712 -0.263 8.988 1.00 91.50 489 PHE A CA 1
ATOM 3661 C C . PHE A 1 489 ? -16.224 0.091 10.392 1.00 91.50 489 PHE A C 1
ATOM 3663 O O . PHE A 1 489 ? -17.275 -0.412 10.783 1.00 91.50 489 PHE A O 1
ATOM 3670 N N . ALA A 1 490 ? -15.502 0.915 11.156 1.00 93.38 490 ALA A N 1
ATOM 3671 C CA . ALA A 1 490 ? -15.902 1.276 12.508 1.00 93.38 490 ALA A CA 1
ATOM 3672 C C . ALA A 1 490 ? -17.133 2.194 12.489 1.00 93.38 490 ALA A C 1
ATOM 3674 O O . ALA A 1 490 ? -17.183 3.194 11.769 1.00 93.38 490 ALA A O 1
ATOM 3675 N N . ALA A 1 491 ? -18.121 1.888 13.326 1.00 91.69 491 ALA A N 1
ATOM 3676 C CA . ALA A 1 491 ? -19.297 2.729 13.526 1.00 91.69 491 ALA A CA 1
ATOM 3677 C C . ALA A 1 491 ? -19.004 3.895 14.494 1.00 91.69 491 ALA A C 1
ATOM 3679 O O . ALA A 1 491 ? -19.528 3.946 15.607 1.00 91.69 491 ALA A O 1
ATOM 3680 N N . ALA A 1 492 ? -18.158 4.839 14.076 1.00 92.00 492 ALA A N 1
ATOM 3681 C CA . ALA A 1 492 ? -17.769 5.996 14.882 1.00 92.00 492 ALA A CA 1
ATOM 3682 C C . ALA A 1 492 ? -17.713 7.294 14.071 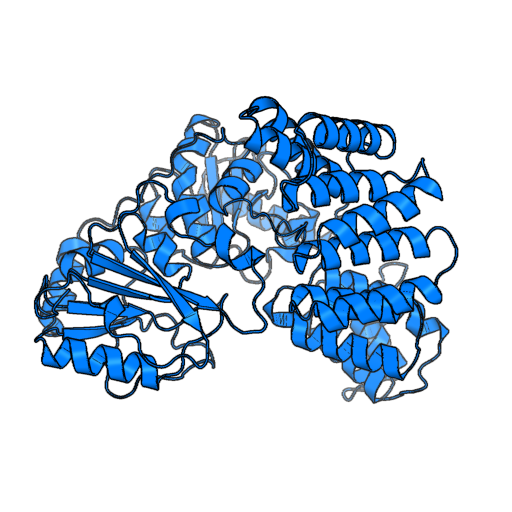1.00 92.00 492 ALA A C 1
ATOM 3684 O O . ALA A 1 492 ? -17.659 7.287 12.841 1.00 92.00 492 ALA A O 1
ATOM 3685 N N . ARG A 1 493 ? -17.704 8.434 14.772 1.00 94.06 493 ARG A N 1
ATOM 3686 C CA . ARG A 1 493 ? -17.483 9.741 14.145 1.00 94.06 493 ARG A CA 1
ATOM 3687 C C . ARG A 1 493 ? -15.995 9.918 13.882 1.00 94.06 493 ARG A C 1
ATOM 3689 O O . ARG A 1 493 ? -15.206 10.031 14.818 1.00 94.06 493 ARG A O 1
ATOM 3696 N N . MET A 1 494 ? -15.627 9.915 12.607 1.00 95.19 494 MET A N 1
ATOM 3697 C CA . MET A 1 494 ? -14.236 9.941 12.173 1.00 95.19 494 MET A CA 1
ATOM 3698 C C . MET A 1 494 ? -13.932 11.210 11.387 1.00 95.19 494 MET A C 1
ATOM 3700 O O . MET A 1 494 ? -14.648 11.542 10.443 1.00 95.19 494 MET A O 1
ATOM 3704 N N . LYS A 1 495 ? -12.831 11.864 11.753 1.00 94.62 495 LYS A N 1
ATOM 3705 C CA . LYS A 1 495 ? -12.206 12.933 10.975 1.00 94.62 495 LYS A CA 1
ATOM 3706 C C . LYS A 1 495 ? -10.817 12.443 10.559 1.00 94.62 495 LYS A C 1
ATOM 3708 O O . LYS A 1 495 ? -9.994 12.112 11.411 1.00 94.62 495 LYS A O 1
ATOM 3713 N N . VAL A 1 496 ? -10.566 12.326 9.262 1.00 92.56 496 VAL A N 1
ATOM 3714 C CA . VAL A 1 496 ? -9.273 11.880 8.728 1.00 92.56 496 VAL A CA 1
ATOM 3715 C C . VAL A 1 496 ? -8.551 13.079 8.142 1.00 92.56 496 VAL A C 1
ATOM 3717 O O . VAL A 1 496 ? -9.093 13.793 7.303 1.00 92.56 496 VAL A O 1
ATOM 3720 N N . VAL A 1 497 ? -7.326 13.304 8.599 1.00 88.75 497 VAL A N 1
ATOM 3721 C CA . VAL A 1 497 ? -6.488 14.402 8.130 1.00 88.75 497 VAL A CA 1
ATOM 3722 C C . VAL A 1 497 ? -5.524 13.866 7.082 1.00 88.75 497 VAL A C 1
ATOM 3724 O O . VAL A 1 497 ? -4.636 13.062 7.367 1.00 88.75 497 VAL A O 1
ATOM 3727 N N . ASN A 1 498 ? -5.724 14.298 5.849 1.00 82.31 498 ASN A N 1
ATOM 3728 C CA . ASN A 1 498 ? -4.811 14.107 4.743 1.00 82.31 498 ASN A CA 1
ATOM 3729 C C . ASN A 1 498 ? -3.768 15.230 4.779 1.00 82.31 498 ASN A C 1
ATOM 3731 O O . ASN A 1 498 ? -4.083 16.418 4.752 1.00 82.31 498 ASN A O 1
ATOM 3735 N N . PHE A 1 499 ? -2.512 14.831 4.881 1.00 71.81 499 PHE A N 1
ATOM 3736 C CA . PHE A 1 499 ? -1.373 15.734 4.940 1.00 71.81 499 PHE A CA 1
ATOM 3737 C C . PHE A 1 499 ? -0.935 16.143 3.526 1.00 71.81 499 PHE A C 1
ATOM 3739 O O . PHE A 1 499 ? -0.949 15.307 2.621 1.00 71.81 499 PHE A O 1
ATOM 3746 N N . HIS A 1 500 ? -0.511 17.397 3.348 1.00 64.31 500 HIS A N 1
ATOM 3747 C CA . HIS A 1 500 ? 0.206 17.847 2.157 1.00 64.31 500 HIS A CA 1
ATOM 3748 C C . HIS A 1 500 ? 1.452 18.656 2.546 1.00 64.31 500 HIS A C 1
ATOM 3750 O O . HIS A 1 500 ? 1.346 19.733 3.121 1.00 64.31 500 HIS A O 1
ATOM 3756 N N . SER A 1 501 ? 2.653 18.193 2.203 1.00 52.97 501 SER A N 1
ATOM 3757 C CA . SER A 1 501 ? 3.808 19.100 2.169 1.00 52.97 501 SER A CA 1
ATOM 3758 C C . SER A 1 501 ? 3.845 19.829 0.825 1.00 52.97 501 SER A C 1
ATOM 3760 O O . SER A 1 501 ? 3.277 19.369 -0.170 1.00 52.97 501 SER A O 1
ATOM 3762 N N . SER A 1 502 ? 4.554 20.957 0.764 1.00 45.66 502 SER A N 1
ATOM 3763 C CA . SER A 1 502 ? 4.910 21.615 -0.506 1.00 45.66 502 SER A CA 1
ATOM 3764 C C . SER A 1 502 ? 5.710 20.703 -1.455 1.00 45.66 502 SER A C 1
ATOM 3766 O O . SER A 1 502 ? 5.762 20.965 -2.654 1.00 45.66 502 SER A O 1
ATOM 3768 N N . ALA A 1 503 ? 6.261 19.603 -0.927 1.00 44.41 503 ALA A N 1
ATOM 3769 C CA . ALA A 1 503 ? 6.956 18.541 -1.643 1.00 44.41 503 ALA A CA 1
ATOM 3770 C C . ALA A 1 503 ? 6.121 17.250 -1.819 1.00 44.41 503 ALA A C 1
ATOM 3772 O O . ALA A 1 503 ? 6.662 16.258 -2.279 1.00 44.41 503 ALA A O 1
ATOM 3773 N N . ASP A 1 504 ? 4.832 17.199 -1.459 1.00 44.62 504 ASP A N 1
ATOM 3774 C CA . ASP A 1 504 ? 3.990 16.003 -1.650 1.00 44.62 504 ASP A CA 1
ATOM 3775 C C . ASP A 1 504 ? 3.099 16.207 -2.883 1.00 44.62 504 ASP A C 1
ATOM 3777 O O . ASP A 1 504 ? 2.222 17.078 -2.904 1.00 44.62 504 ASP A O 1
ATOM 3781 N N . SER A 1 505 ? 3.318 15.431 -3.949 1.00 45.81 505 SER A N 1
ATOM 3782 C CA . SER A 1 505 ? 2.586 15.616 -5.210 1.00 45.81 505 SER A CA 1
ATOM 3783 C C . SER A 1 505 ? 1.122 15.157 -5.136 1.00 45.81 505 SER A C 1
ATOM 3785 O O . SER A 1 505 ? 0.714 14.396 -4.259 1.00 45.81 505 SER A O 1
ATOM 3787 N N . PHE A 1 506 ? 0.330 15.614 -6.110 1.00 38.12 506 PHE A N 1
ATOM 3788 C CA . PHE A 1 506 ? -1.098 15.327 -6.303 1.00 38.12 506 PHE A CA 1
ATOM 3789 C C . PHE A 1 506 ? -1.435 13.821 -6.414 1.00 38.12 506 PHE A C 1
ATOM 3791 O O . PHE A 1 506 ? -2.559 13.430 -6.122 1.00 38.12 506 PHE A O 1
ATOM 3798 N N . SER A 1 507 ? -0.473 12.956 -6.775 1.00 41.56 507 SER A N 1
ATOM 3799 C CA . SER A 1 507 ? -0.712 11.523 -7.018 1.00 41.56 507 SER A CA 1
ATOM 3800 C C . SER A 1 507 ? -0.831 10.690 -5.735 1.00 41.56 507 SER A C 1
ATOM 3802 O O . SER A 1 507 ? -1.690 9.820 -5.644 1.00 41.56 507 SER A O 1
ATOM 3804 N N . ARG A 1 508 ? -0.070 10.978 -4.668 1.00 48.12 508 ARG A N 1
ATOM 3805 C CA . ARG A 1 508 ? -0.320 10.329 -3.359 1.00 48.12 508 ARG A CA 1
ATOM 3806 C C . ARG A 1 508 ? -1.669 10.746 -2.762 1.00 48.12 508 ARG A C 1
ATOM 3808 O O . ARG A 1 508 ? -2.243 9.992 -1.978 1.00 48.12 508 ARG A O 1
ATOM 3815 N N . ARG A 1 509 ? -2.190 11.912 -3.170 1.00 53.41 509 ARG A N 1
ATOM 3816 C CA . ARG A 1 509 ? -3.389 12.538 -2.595 1.00 53.41 509 ARG A CA 1
ATOM 3817 C C . ARG A 1 509 ? -4.681 11.802 -2.912 1.00 53.41 509 ARG A C 1
ATOM 3819 O O . ARG A 1 509 ? -5.583 11.929 -2.102 1.00 53.41 509 ARG A O 1
ATOM 3826 N N . GLU A 1 510 ? -4.777 11.052 -4.017 1.00 49.75 510 GLU A N 1
ATOM 3827 C CA . GLU A 1 510 ? -6.023 10.373 -4.427 1.00 49.75 510 GLU A CA 1
ATOM 3828 C C . GLU A 1 510 ? -6.037 8.855 -4.149 1.00 49.75 510 GLU A C 1
ATOM 3830 O O . GLU A 1 510 ? -7.072 8.325 -3.743 1.00 49.75 510 GLU A O 1
ATOM 3835 N N . SER A 1 511 ? -4.903 8.140 -4.267 1.00 53.53 511 SER A N 1
ATOM 3836 C CA . SER A 1 511 ? -4.855 6.684 -3.965 1.00 53.53 511 SER A CA 1
ATOM 3837 C C . SER A 1 511 ? -5.098 6.351 -2.506 1.00 53.53 511 SER A C 1
ATOM 3839 O O . SER A 1 511 ? -5.568 5.253 -2.213 1.00 53.53 511 SER A O 1
ATOM 3841 N N . TYR A 1 512 ? -4.756 7.266 -1.600 1.00 67.19 512 TYR A N 1
ATOM 3842 C CA . TYR A 1 512 ? -4.923 7.089 -0.163 1.00 67.19 512 TYR A CA 1
ATOM 3843 C C . TYR A 1 512 ? -6.225 7.699 0.357 1.00 67.19 512 TYR A C 1
ATOM 3845 O O . TYR A 1 512 ? -6.513 7.540 1.538 1.00 67.19 512 TYR A O 1
ATOM 3853 N N . VAL A 1 513 ? -7.060 8.320 -0.481 1.00 77.31 513 VAL A N 1
ATOM 3854 C CA . VAL A 1 513 ? -8.352 8.867 -0.034 1.00 77.31 513 VAL A CA 1
ATOM 3855 C C . VAL A 1 513 ? -9.204 7.745 0.538 1.00 77.31 513 VAL A C 1
ATOM 3857 O O . VAL A 1 513 ? -9.358 6.678 -0.073 1.00 77.31 513 VAL A O 1
ATOM 3860 N N . MET A 1 514 ? -9.767 7.981 1.722 1.00 85.81 514 MET A N 1
ATOM 3861 C CA . MET A 1 514 ? -10.614 6.998 2.391 1.00 85.81 514 MET A CA 1
ATOM 3862 C C . MET A 1 514 ? -11.821 6.663 1.522 1.00 85.81 514 MET A C 1
ATOM 3864 O O . MET A 1 514 ? -12.090 5.490 1.288 1.00 85.81 514 MET A O 1
ATOM 3868 N N . LYS A 1 515 ? -12.497 7.670 0.960 1.00 83.62 515 LYS A N 1
ATOM 3869 C CA . LYS A 1 515 ? -13.661 7.465 0.079 1.00 83.62 515 LYS A CA 1
ATOM 3870 C C . LYS A 1 515 ? -13.345 6.703 -1.210 1.00 83.62 515 LYS A C 1
ATOM 3872 O O . LYS A 1 515 ? -14.192 5.946 -1.672 1.00 83.62 515 LYS A O 1
ATOM 3877 N N . ALA A 1 516 ? -12.146 6.861 -1.775 1.00 76.69 516 ALA A N 1
ATOM 3878 C CA . ALA A 1 516 ? -11.744 6.126 -2.977 1.00 76.69 516 ALA A CA 1
ATOM 3879 C C . ALA A 1 516 ? -11.538 4.630 -2.685 1.00 76.69 516 ALA A C 1
ATOM 3881 O O . ALA A 1 516 ? -11.925 3.774 -3.475 1.00 76.69 516 ALA A O 1
ATOM 3882 N N . ASN A 1 517 ? -10.965 4.311 -1.522 1.00 81.12 517 ASN A N 1
ATOM 3883 C CA . ASN A 1 517 ? -10.726 2.932 -1.094 1.00 81.12 517 ASN A CA 1
ATOM 3884 C C . ASN A 1 517 ? -11.950 2.266 -0.458 1.00 81.12 517 ASN A C 1
ATOM 3886 O O . ASN A 1 517 ? -12.082 1.046 -0.517 1.00 81.12 517 ASN A O 1
ATOM 3890 N N . TYR A 1 518 ? -12.828 3.063 0.148 1.00 88.19 518 TYR A N 1
ATOM 3891 C CA . TYR A 1 518 ? -13.991 2.620 0.907 1.00 88.19 518 TYR A CA 1
ATOM 3892 C C . TYR A 1 518 ? -15.200 3.505 0.566 1.00 88.19 518 TYR A C 1
ATOM 3894 O O . TYR A 1 518 ? -15.569 4.377 1.356 1.00 88.19 518 TYR A O 1
ATOM 3902 N N . PRO A 1 519 ? -15.868 3.288 -0.583 1.00 82.69 519 PRO A N 1
ATOM 3903 C CA . PRO A 1 519 ? -16.971 4.146 -1.034 1.00 82.69 519 PRO A CA 1
ATOM 3904 C C . PRO A 1 519 ? -18.158 4.248 -0.060 1.00 82.69 519 PRO A C 1
ATOM 3906 O O . PRO A 1 519 ? -18.947 5.186 -0.133 1.00 82.69 519 PRO A O 1
ATOM 3909 N N . TRP A 1 520 ? -18.307 3.285 0.856 1.00 84.38 520 TRP A N 1
ATOM 3910 C CA . TRP A 1 520 ? -19.339 3.283 1.901 1.00 84.38 520 TRP A CA 1
ATOM 3911 C C . TRP A 1 520 ? -18.943 4.026 3.183 1.00 84.38 520 TRP A C 1
ATOM 3913 O O . TRP A 1 520 ? -19.798 4.206 4.053 1.00 84.38 520 TRP A O 1
ATOM 3923 N N . TRP A 1 521 ? -17.674 4.407 3.349 1.00 91.38 521 TRP A N 1
ATOM 3924 C CA . TRP A 1 521 ? -17.197 5.095 4.546 1.00 91.38 521 TRP A CA 1
ATOM 3925 C C . TRP A 1 521 ? -17.806 6.502 4.643 1.00 91.38 521 TRP A C 1
ATOM 3927 O O . TRP A 1 521 ? -17.929 7.216 3.649 1.00 91.38 521 TRP A O 1
ATOM 3937 N N . ARG A 1 522 ? -18.227 6.892 5.854 1.00 86.62 522 ARG A N 1
ATOM 3938 C CA . ARG A 1 522 ? -19.059 8.089 6.104 1.00 86.62 522 ARG A CA 1
ATOM 3939 C C . ARG A 1 522 ? -18.390 9.160 6.971 1.00 86.62 522 ARG A C 1
ATOM 3941 O O . ARG A 1 522 ? -19.095 9.971 7.564 1.00 86.62 522 ARG A O 1
ATOM 3948 N N . GLY A 1 523 ? -17.068 9.129 7.107 1.00 89.31 523 GLY A N 1
ATOM 3949 C CA . GLY A 1 523 ? -16.344 10.176 7.823 1.00 89.31 523 GLY A CA 1
ATOM 3950 C C . GLY A 1 523 ? -16.023 11.379 6.940 1.00 89.31 523 GLY A C 1
ATOM 3951 O O . GLY A 1 523 ? -16.299 11.395 5.734 1.00 89.31 523 GLY A O 1
ATOM 3952 N N . ASP A 1 524 ? -15.407 12.375 7.564 1.00 91.06 524 ASP A N 1
ATOM 3953 C CA . ASP A 1 524 ? -14.958 13.585 6.885 1.00 91.06 524 ASP A CA 1
ATOM 3954 C C . ASP A 1 524 ? -13.444 13.548 6.673 1.00 91.06 524 ASP A C 1
ATOM 3956 O O . ASP A 1 524 ? -12.693 13.035 7.510 1.00 91.06 524 ASP A O 1
ATOM 3960 N N . GLU A 1 525 ? -13.001 14.111 5.553 1.00 88.81 525 GLU A N 1
ATOM 3961 C CA . GLU A 1 525 ? -11.592 14.217 5.183 1.00 88.81 525 GLU A CA 1
ATOM 3962 C C . GLU A 1 525 ? -11.189 15.684 5.099 1.00 88.81 525 GLU A C 1
ATOM 3964 O O . GLU A 1 525 ? -11.890 16.485 4.483 1.00 88.81 525 GLU A O 1
ATOM 3969 N N . TYR A 1 526 ? -10.052 16.010 5.703 1.00 86.38 526 TYR A N 1
ATOM 3970 C CA . TYR A 1 526 ? -9.503 17.362 5.768 1.00 86.38 526 TYR A CA 1
ATOM 3971 C C . TYR A 1 526 ? -8.110 17.359 5.172 1.00 86.38 526 TYR A C 1
ATOM 3973 O O . TYR A 1 526 ? -7.349 16.431 5.422 1.00 86.38 526 TYR A O 1
ATOM 3981 N N . PHE A 1 527 ? -7.769 18.387 4.405 1.00 84.12 527 PHE A N 1
ATOM 3982 C CA . PHE A 1 527 ? -6.457 18.520 3.782 1.00 84.12 527 PHE A CA 1
ATOM 3983 C C . PHE A 1 527 ? -5.714 19.668 4.457 1.00 84.12 527 PHE A C 1
ATOM 3985 O O . PHE A 1 527 ? -6.239 20.777 4.509 1.00 84.12 527 PHE A O 1
ATOM 3992 N N . VAL A 1 528 ? -4.538 19.385 5.020 1.00 78.69 528 VAL A N 1
ATOM 3993 C CA . VAL A 1 528 ? -3.790 20.337 5.860 1.00 78.69 528 VAL A CA 1
ATOM 3994 C C . VAL A 1 528 ? -2.315 20.371 5.453 1.00 78.69 528 VAL A C 1
ATOM 3996 O O . VAL A 1 528 ? -1.724 19.315 5.197 1.00 78.69 528 VAL A O 1
ATOM 3999 N N . ALA A 1 529 ? -1.740 21.579 5.404 1.00 74.94 529 ALA A N 1
ATOM 4000 C CA . ALA A 1 529 ? -0.322 21.811 5.123 1.00 74.94 529 ALA A CA 1
ATOM 4001 C C . ALA A 1 529 ? 0.553 21.482 6.338 1.00 74.94 529 ALA A C 1
ATOM 4003 O O . ALA A 1 529 ? 0.064 21.469 7.466 1.00 74.94 529 ALA A O 1
ATOM 4004 N N . ASP A 1 530 ? 1.850 21.264 6.140 1.00 66.81 530 ASP A N 1
ATOM 4005 C CA . ASP A 1 530 ? 2.792 21.027 7.242 1.00 66.81 530 ASP A CA 1
ATOM 4006 C C . ASP A 1 530 ? 2.968 22.236 8.173 1.00 66.81 530 ASP A C 1
ATOM 4008 O O . ASP A 1 530 ? 3.142 22.058 9.380 1.00 66.81 530 ASP A O 1
ATOM 4012 N N . ASP A 1 531 ? 2.869 23.447 7.627 1.00 70.88 531 ASP A N 1
ATOM 4013 C CA . ASP A 1 531 ? 2.952 24.720 8.346 1.00 70.88 531 ASP A CA 1
ATOM 4014 C C . ASP A 1 531 ? 1.585 25.357 8.651 1.00 70.88 531 ASP A C 1
ATOM 4016 O O . ASP A 1 531 ? 1.519 26.428 9.265 1.00 70.88 531 ASP A O 1
ATOM 4020 N N . ALA A 1 532 ? 0.487 24.713 8.245 1.00 72.88 532 ALA A N 1
ATOM 4021 C CA . ALA A 1 532 ? -0.838 25.280 8.420 1.00 72.88 532 ALA A CA 1
ATOM 4022 C C . ALA A 1 532 ? -1.196 25.368 9.916 1.00 72.88 532 ALA A C 1
ATOM 4024 O O . ALA A 1 532 ? -1.053 24.385 10.655 1.00 72.88 532 ALA A O 1
ATOM 4025 N N . PRO A 1 533 ? -1.709 26.522 10.382 1.00 83.31 533 PRO A N 1
ATOM 4026 C CA . PRO A 1 533 ? -2.224 26.634 11.737 1.00 83.31 533 PRO A CA 1
ATOM 4027 C C . PRO A 1 533 ? -3.419 25.692 11.941 1.00 83.31 533 PRO A C 1
ATOM 4029 O O . PRO A 1 533 ? -4.050 25.230 10.987 1.00 83.31 533 PRO A O 1
ATOM 4032 N N . PHE A 1 534 ? -3.755 25.423 13.204 1.00 87.88 534 PHE A N 1
ATOM 4033 C CA . PHE A 1 534 ? -4.939 24.637 13.534 1.00 87.88 534 PHE A CA 1
ATOM 4034 C C . PHE A 1 534 ? -6.218 25.278 12.968 1.00 87.88 534 PHE A C 1
ATOM 4036 O O . PHE A 1 534 ? -6.560 26.409 13.321 1.00 87.88 534 PHE A O 1
ATOM 4043 N N . ASP A 1 535 ? -6.939 24.531 12.127 1.00 87.25 535 ASP A N 1
ATOM 4044 C CA . ASP A 1 535 ? -8.245 24.922 11.599 1.00 87.25 535 ASP A CA 1
ATOM 4045 C C . ASP A 1 535 ? -9.368 24.332 12.477 1.00 87.25 535 ASP A C 1
ATOM 4047 O O . ASP A 1 535 ? -9.562 23.110 12.490 1.00 87.25 535 ASP A O 1
ATOM 4051 N N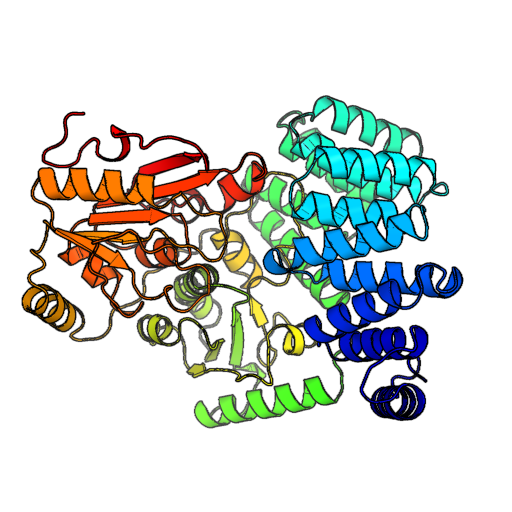 . PRO A 1 536 ? -10.132 25.164 13.213 1.00 87.81 536 PRO A N 1
ATOM 4052 C CA . PRO A 1 536 ? -11.217 24.690 14.063 1.00 87.81 536 PRO A CA 1
ATOM 4053 C C . PRO A 1 536 ? -12.379 24.044 13.301 1.00 87.81 536 PRO A C 1
ATOM 4055 O O . PRO A 1 536 ? -13.117 23.292 13.939 1.00 87.81 536 PRO A O 1
ATOM 4058 N N . SER A 1 537 ? -12.509 24.256 11.984 1.00 89.25 537 SER A N 1
ATOM 4059 C CA . SER A 1 537 ? -13.579 23.665 11.159 1.00 89.25 537 SER A CA 1
ATOM 4060 C C . SER A 1 537 ? -13.573 22.128 11.161 1.00 89.25 537 SER A C 1
ATOM 4062 O O . SER A 1 537 ? -14.570 21.456 10.872 1.00 89.25 537 SER A O 1
ATOM 4064 N N . ILE A 1 538 ? -12.449 21.514 11.554 1.00 90.00 538 ILE A N 1
ATOM 4065 C CA . ILE A 1 538 ? -12.366 20.062 11.741 1.00 90.00 538 ILE A CA 1
ATOM 4066 C C . ILE A 1 538 ? -13.340 19.538 12.806 1.00 90.00 538 ILE A C 1
ATOM 4068 O O . ILE A 1 538 ? -13.742 18.371 12.769 1.00 90.00 538 ILE A O 1
ATOM 4072 N N . LEU A 1 539 ? -13.747 20.397 13.741 1.00 91.75 539 LEU A N 1
ATOM 4073 C CA . LEU A 1 539 ? -14.676 20.078 14.820 1.00 91.75 539 LEU A CA 1
ATOM 4074 C C . LEU A 1 539 ? -16.140 20.369 14.456 1.00 91.75 539 LEU A C 1
ATOM 4076 O O . LEU A 1 539 ? -17.029 20.057 15.252 1.00 91.75 539 LEU A O 1
ATOM 4080 N N . ASP A 1 540 ? -16.417 20.889 13.260 1.00 90.12 540 ASP A N 1
ATOM 4081 C CA . ASP A 1 540 ? -17.777 21.218 12.839 1.00 90.12 540 ASP A CA 1
ATOM 4082 C C . ASP A 1 540 ? -18.668 19.967 12.834 1.00 90.12 540 ASP A C 1
ATOM 4084 O O . ASP A 1 540 ? -18.275 18.853 12.445 1.00 90.12 540 ASP A O 1
ATOM 4088 N N . GLY A 1 541 ? -19.894 20.154 13.326 1.00 85.75 541 GLY A N 1
ATOM 4089 C CA . GLY A 1 541 ? -20.880 19.089 13.508 1.00 85.75 541 GLY A CA 1
ATOM 4090 C C . GLY A 1 541 ? -20.664 18.215 14.752 1.00 85.75 541 GLY A C 1
ATOM 4091 O O . GLY A 1 541 ? -21.459 17.300 14.995 1.00 85.75 541 GLY A O 1
ATOM 4092 N N . TRP A 1 542 ? -19.632 18.471 15.568 1.00 90.12 542 TRP A N 1
ATOM 4093 C CA . TRP A 1 542 ? -19.453 17.779 16.846 1.00 90.12 542 TRP A CA 1
ATOM 4094 C C . TRP A 1 542 ? -20.198 18.485 17.989 1.00 90.12 542 TRP A C 1
ATOM 4096 O O . TRP A 1 542 ? -20.222 19.713 18.062 1.00 90.12 542 TRP A O 1
ATOM 4106 N N . PRO A 1 543 ? -20.791 17.735 18.941 1.00 86.75 543 PRO A N 1
ATOM 4107 C CA . PRO A 1 543 ? -21.463 18.333 20.088 1.00 86.75 543 PRO A CA 1
ATOM 4108 C C . PRO A 1 543 ? -20.527 19.257 20.873 1.00 86.75 543 PRO A C 1
ATOM 4110 O O . PRO A 1 543 ? -19.466 18.815 21.318 1.00 86.75 543 PRO A O 1
ATOM 4113 N N . GLY A 1 544 ? -20.955 20.506 21.074 1.00 84.25 544 GLY A N 1
ATOM 4114 C CA . GLY A 1 544 ? -20.185 21.539 21.776 1.00 84.25 544 GLY A CA 1
ATOM 4115 C C . GLY A 1 544 ? -19.435 22.511 20.862 1.00 84.25 544 GLY A C 1
ATOM 4116 O O . GLY A 1 544 ? -18.888 23.483 21.375 1.00 84.25 544 GLY A O 1
ATOM 4117 N N . PHE A 1 545 ? -19.454 22.296 19.543 1.00 83.94 545 PHE A N 1
ATOM 4118 C CA . PHE A 1 545 ? -18.836 23.185 18.560 1.00 83.94 545 PHE A CA 1
ATOM 4119 C C . PHE A 1 545 ? -19.901 23.760 17.612 1.00 83.94 545 PHE A C 1
ATOM 4121 O O . PHE A 1 545 ? -20.809 23.024 17.208 1.00 83.94 545 PHE A O 1
ATOM 4128 N N . PRO A 1 546 ? -19.861 25.073 17.315 1.00 75.38 546 PRO A N 1
ATOM 4129 C CA . PRO A 1 546 ? -20.735 25.665 16.309 1.00 75.38 546 PRO A CA 1
ATOM 4130 C C . PRO A 1 546 ? -20.379 25.134 14.907 1.00 75.38 546 PRO A C 1
ATOM 4132 O O . PRO A 1 546 ? -19.259 24.664 14.720 1.00 75.38 546 PRO A O 1
ATOM 4135 N N . PRO A 1 547 ? -21.336 25.154 13.964 1.00 63.09 547 PRO A N 1
ATOM 4136 C CA . PRO A 1 547 ? -21.087 24.848 12.559 1.00 63.09 547 PRO A CA 1
ATOM 4137 C C . PRO A 1 547 ? -20.380 25.981 11.811 1.00 63.09 547 PRO A C 1
ATOM 4139 O O . PRO A 1 547 ? -20.349 27.124 12.334 1.00 63.09 547 PRO A O 1
#

Sequence (547 aa):
MHDCGRLSEVEFLCRDLGGDELDDPVCAWLLGLVSLQRGDFDNALGYARAALLASPDFRADLTADCVDRLNDLGALASSTRTPLYRKLFGMALAIRRNPATLSGLAHACSIDFDTETALACYREAAILAVPGTASSIRVAACLILARMGRTDDAIREIRAVLDEEPGNGNAWAGLAVILLMGKAGTAGDIQVALDHADRLAPDHPLTLHAGAMHAHSTGNMDLRQTMLNRLIAHSAATRPAASPAQRAEWEDFRDRCLERLGERDPSRVWFLFPQGGVGDHVHLFYLLGAFRRMHPDQRVVVCTSLGGDLGTCFQDRLDLLVDPGPTLSKNRVAPLAGCAPGRPHVVLPAFHDIDVAGQTIPLADLVRTTLGLPPDSLQQAGRPPRGGAATIRTLLASRRLPAGRTVLLAPHTNSNGSIGPGWWEDLAGRLTGAGYKVVCNGANMFSDKTTMVADIATVDVPLSLINQFVETAGYFIGVRSGLCDVLAFAAARMKVVNFHSSADSFSRRESYVMKANYPWWRGDEYFVADDAPFDPSILDGWPGFPP

Secondary structure (DSSP, 8-state):
-GGGT-HHHHHHHHHHHHTTTT--HHHHHHHHHHHHHTT-HHHHHHHHHHHHHH-TT--HHHHHHHHHHHHHHHHT--TTTHHHHHHHHHHHHHH--SHHHHHHHHHHHHHTT-HHHHHHHHHHHHHHSPTTHHHHHHHHHHHHHHHTT-HHHHHHHHHHHHHH-TT-HHHHHHHHHHHHHHT-S-HHHHHHHHHHHHHHSTT-HHHHHHHHHHHHHTT-HHHHHHHHHHHHHHHHHSSPPPPHHHHHHHHHHHHHHHHHHT---GGGEEEEEE-SSHHHHHHHHHHHHHHHHH-TTSEEEEE-SSSHHHHGGGTTS-SEEE---TTS-HHHHGGG--SSTTSEEEES-STTT---TT----HHHHHHHHTT--TT----PPPPPTTHHHHHHHHHHHTT--TTSEEEEE---SSS----HHHHHHHHHHHHHTTPEEEEE-TTTTSS-----TTPPEE---TTTHHHHHHHHEEEEEESSHHHHHGGG--SEEEEEEEE-TT--TTHHHHT-HHHH-TT---EEEEEESSPPP-GGGGTTSTTS--

pLDDT: mean 79.83, std 14.78, range [37.41, 97.88]